Protein AF-0000000078788309 (afdb_homodimer)

Organism: NCBI:txid997887

Foldseek 3Di:
DVVVVVVVVVVVVVVVVVCVVPPPDAAAEEEEEAKAQLQWDDPAQADQDTDIQPHDPVRSQVPQPCLVVRHNYHYDYQHHDYLVPDDFQSLLVVLQVQQVVQVDPRHQFYEYEHHDPCVLQSQLLSFQAAAFQQEYEYFYWLHHPSYDPTQSNVQVLQRSLLNRDPVNGNQGYWYGFPFFIAHSQQWDQCDNRDSPRIFRVAPTTQFGDDPSHTDGDHGDPFAGHNRHPFHCNPPNGWAAEEEQEDDPPDAQVSCVCCQPVRHQEYEYQAADLQADDPRNVVVVLVSVVVLRAYERAHPPQFFFNDACDRDPCVVSLHAGQTGGHRSNSRSLVRRVVVPDSRSVVSNVSSVRD/DVVVVVVVVVVVVVVVVVPVVDPPDAAAEEEEEAKAQLQWDDPAQADQDTDIQPHDPVRSQVPQPCLVVRHNYHYDYQHHDYLVPDDFQSLLVVQQVQQVVQVDPRHQFYEYEHHDPCVLQSQLLSFQAAAFQQEYEYFYWLHHPSYDPTQSNVQVLQRSLLNRDPVNGNQGYWYGFPFFIAHSQQWDQCDNRDSPRIFRVAPTTQFGDDPSHTDGDHGDPFAGHNRHPFYCNPPNGWAAEEEQEDDPPDAQVSCVCCQPVRHQEYEYQAADLQADDPRNVVVVLVSVVVLRAYERAHPPPFFFNDACDRDPCVVSLHATQTGGHRSNSRSLVRRVVVPDSRSVVSNVSSVRD

Structure (mmCIF, N/CA/C/O backbone):
data_AF-0000000078788309-model_v1
#
loop_
_entity.id
_entity.type
_entity.pdbx_description
1 polymer 'L-asparaginase, type II'
#
loop_
_atom_site.group_PDB
_atom_site.id
_atom_site.type_symbol
_atom_site.label_atom_id
_atom_site.label_alt_id
_atom_site.label_comp_id
_atom_site.label_asym_id
_atom_site.label_entity_id
_atom_site.label_seq_id
_atom_site.pdbx_PDB_ins_code
_atom_site.Cartn_x
_atom_site.Cartn_y
_atom_site.Cartn_z
_atom_site.occupancy
_atom_site.B_iso_or_equiv
_atom_site.auth_seq_id
_atom_site.auth_comp_id
_atom_site.auth_asym_id
_atom_site.auth_atom_id
_atom_site.pdbx_PDB_model_num
ATOM 1 N N . MET A 1 1 ? -25.641 71.312 -18.094 1 29.72 1 MET A N 1
ATOM 2 C CA . MET A 1 1 ? -24.719 71.188 -16.969 1 29.72 1 MET A CA 1
ATOM 3 C C . MET A 1 1 ? -24.969 69.938 -16.156 1 29.72 1 MET A C 1
ATOM 5 O O . MET A 1 1 ? -24.234 69.625 -15.219 1 29.72 1 MET A O 1
ATOM 9 N N . LYS A 1 2 ? -26.281 69.438 -16.312 1 47.25 2 LYS A N 1
ATOM 10 C CA . LYS A 1 2 ? -26.688 68.312 -15.469 1 47.25 2 LYS A CA 1
ATOM 11 C C . LYS A 1 2 ? -26.125 66.938 -16 1 47.25 2 LYS A C 1
ATOM 13 O O . LYS A 1 2 ? -25.953 66 -15.234 1 47.25 2 LYS A O 1
ATOM 18 N N . GLU A 1 3 ? -26.062 66.875 -17.312 1 43.19 3 GLU A N 1
ATOM 19 C CA . GLU A 1 3 ? -25.578 65.625 -17.859 1 43.19 3 GLU A CA 1
ATOM 20 C C . GLU A 1 3 ? -24.078 65.438 -17.594 1 43.19 3 GLU A C 1
ATOM 22 O O . GLU A 1 3 ? -23.578 64.312 -17.578 1 43.19 3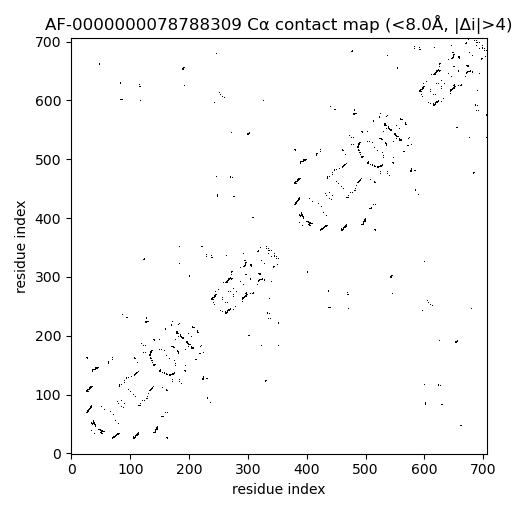 GLU A O 1
ATOM 27 N N . LEU A 1 4 ? -23.328 66.562 -17.5 1 47.19 4 LEU A N 1
ATOM 28 C CA . LEU A 1 4 ? -21.891 66.5 -17.234 1 47.19 4 LEU A CA 1
ATOM 29 C C . LEU A 1 4 ? -21.641 66.125 -15.773 1 47.19 4 LEU A C 1
ATOM 31 O O . LEU A 1 4 ? -20.578 65.562 -15.445 1 47.19 4 LEU A O 1
ATOM 35 N N . LYS A 1 5 ? -22.547 66.438 -14.789 1 47.62 5 LYS A N 1
ATOM 36 C CA . LYS A 1 5 ? -22.328 66.125 -13.375 1 47.62 5 LYS A CA 1
ATOM 37 C C . LYS A 1 5 ? -22.531 64.688 -13.086 1 47.62 5 LYS A C 1
ATOM 39 O O . LYS A 1 5 ? -21.875 64.125 -12.211 1 47.62 5 LYS A O 1
ATOM 44 N N . LYS A 1 6 ? -23.422 64.062 -13.781 1 52.12 6 LYS A N 1
ATOM 45 C CA . LYS A 1 6 ? -23.656 62.656 -13.508 1 52.12 6 LYS A CA 1
ATOM 46 C C . LYS A 1 6 ? -22.547 61.781 -14.125 1 52.12 6 LYS A C 1
ATOM 48 O O . LYS A 1 6 ? -22.219 60.719 -13.594 1 52.12 6 LYS A O 1
ATOM 53 N N . LEU A 1 7 ? -21.953 62.438 -15.195 1 51.56 7 LEU A N 1
ATOM 54 C CA . LEU A 1 7 ? -20.859 61.656 -15.758 1 51.56 7 LEU A CA 1
ATOM 55 C C . LEU A 1 7 ? -19.625 61.719 -14.867 1 51.56 7 LEU A C 1
ATOM 57 O O . LEU A 1 7 ? -18.906 60.75 -14.719 1 51.56 7 LEU A O 1
ATOM 61 N N . SER A 1 8 ? -19.578 62.906 -14.109 1 50.84 8 SER A N 1
ATOM 62 C CA . SER A 1 8 ? -18.391 63.031 -13.297 1 50.84 8 SER A CA 1
ATOM 63 C C . SER A 1 8 ? -18.469 62.188 -12.031 1 50.84 8 SER A C 1
ATOM 65 O O . SER A 1 8 ? -17.469 61.656 -11.57 1 50.84 8 SER A O 1
ATOM 67 N N . LEU A 1 9 ? -19.703 62.094 -11.539 1 53 9 LEU A N 1
ATOM 68 C CA . LEU A 1 9 ? -19.812 61.312 -10.32 1 53 9 LEU A CA 1
ATOM 69 C C . LEU A 1 9 ? -19.656 59.812 -10.609 1 53 9 LEU A C 1
ATOM 71 O O . LEU A 1 9 ? -19.047 59.094 -9.836 1 53 9 LEU A O 1
ATOM 75 N N . VAL A 1 10 ? -20.156 59.375 -11.789 1 52.5 10 VAL A N 1
ATOM 76 C CA . VAL A 1 10 ? -20 57.969 -12.117 1 52.5 10 VAL A CA 1
ATOM 77 C C . VAL A 1 10 ? -18.531 57.656 -12.422 1 52.5 10 VAL A C 1
ATOM 79 O O . VAL A 1 10 ? -18.016 56.594 -12.023 1 52.5 10 VAL A O 1
ATOM 82 N N . VAL A 1 11 ? -17.859 58.625 -13.031 1 53.09 11 VAL A N 1
ATOM 83 C CA . VAL A 1 11 ? -16.453 58.375 -13.32 1 53.09 11 VAL A CA 1
ATOM 84 C C . VAL A 1 11 ? -15.648 58.438 -12.023 1 53.09 11 VAL A C 1
ATOM 86 O O . VAL A 1 11 ? -14.719 57.625 -11.828 1 53.09 11 VAL A O 1
ATOM 89 N N . VAL A 1 12 ? -16.094 59.312 -11.062 1 49.88 12 VAL A N 1
ATOM 90 C CA . VAL A 1 12 ? -15.352 59.344 -9.812 1 49.88 12 VAL A CA 1
ATOM 91 C C . VAL A 1 12 ? -15.648 58.094 -8.992 1 49.88 12 VAL A C 1
ATOM 93 O O . VAL A 1 12 ? -14.742 57.531 -8.359 1 49.88 12 VAL A O 1
ATOM 96 N N . VAL A 1 13 ? -16.906 57.625 -9 1 49.44 13 VAL A N 1
ATOM 97 C CA . VAL A 1 13 ? -17.188 56.406 -8.25 1 49.44 13 VAL A CA 1
ATOM 98 C C . VAL A 1 13 ? -16.516 55.219 -8.922 1 49.44 13 VAL A C 1
ATOM 100 O O . VAL A 1 13 ? -16.016 54.312 -8.242 1 49.44 13 VAL A O 1
ATOM 103 N N . LEU A 1 14 ? -16.438 55.219 -10.273 1 48.78 14 LEU A N 1
ATOM 104 C CA . LEU A 1 14 ? -15.727 54.094 -10.914 1 48.78 14 LEU A CA 1
ATOM 105 C C . LEU A 1 14 ? -14.227 54.188 -10.656 1 48.78 14 LEU A C 1
ATOM 107 O O . LEU A 1 14 ? -13.555 53.188 -10.508 1 48.78 14 LEU A O 1
ATOM 111 N N . LEU A 1 15 ? -13.727 55.469 -10.625 1 45.34 15 LEU A N 1
ATOM 112 C CA . LEU A 1 15 ? -12.297 55.562 -10.352 1 45.34 15 LEU A CA 1
ATOM 113 C C . LEU A 1 15 ? -12.008 55.219 -8.898 1 45.34 15 LEU A C 1
ATOM 115 O O . LEU A 1 15 ? -10.945 54.688 -8.586 1 45.34 15 LEU A O 1
ATOM 119 N N . LEU A 1 16 ? -12.906 55.656 -7.973 1 43.88 16 LEU A N 1
ATOM 120 C CA . LEU A 1 16 ? -12.602 55.312 -6.586 1 43.88 16 LEU A CA 1
ATOM 121 C C . LEU A 1 16 ? -12.75 53.812 -6.348 1 43.88 16 LEU A C 1
ATOM 123 O O . LEU A 1 16 ? -12.172 53.281 -5.406 1 43.88 16 LEU A O 1
ATOM 127 N N . SER A 1 17 ? -13.688 53.219 -7.039 1 41.78 17 SER A N 1
ATOM 128 C CA . SER A 1 17 ? -13.773 51.781 -6.762 1 41.78 17 SER A CA 1
ATOM 129 C C . SER A 1 17 ? -12.539 51.031 -7.281 1 41.78 17 SER A C 1
ATOM 131 O O . SER A 1 17 ? -12.289 49.906 -6.895 1 41.78 17 SER A O 1
ATOM 133 N N . ALA A 1 18 ? -11.922 51.5 -8.367 1 41.62 18 ALA A N 1
ATOM 134 C CA . ALA A 1 18 ? -10.766 50.812 -8.898 1 41.62 18 ALA A CA 1
ATOM 135 C C . ALA A 1 18 ? -9.578 50.906 -7.941 1 41.62 18 ALA A C 1
ATOM 137 O O . ALA A 1 18 ? -8.688 50.062 -7.957 1 41.62 18 ALA A O 1
ATOM 138 N N . THR A 1 19 ? -9.406 52.031 -7.324 1 38.72 19 THR A N 1
ATOM 139 C CA . THR A 1 19 ? -8.172 52.188 -6.559 1 38.72 19 THR A CA 1
ATOM 140 C C . THR A 1 19 ? -8.234 51.375 -5.27 1 38.72 19 THR A C 1
ATOM 142 O O . THR A 1 19 ? -7.25 51.312 -4.527 1 38.72 19 THR A O 1
ATOM 145 N N . ALA A 1 20 ? -9.359 51.219 -4.719 1 37.62 20 ALA A N 1
ATOM 146 C CA . ALA A 1 20 ? -9.297 50.438 -3.482 1 37.62 20 ALA A CA 1
ATOM 147 C C . ALA A 1 20 ? -8.758 49.031 -3.74 1 37.62 20 ALA A C 1
ATOM 149 O O . ALA A 1 20 ? -8.727 48.188 -2.836 1 37.62 20 ALA A O 1
ATOM 150 N N . ALA A 1 21 ? -8.883 48.594 -4.961 1 40.19 21 ALA A N 1
ATOM 151 C CA . ALA A 1 21 ? -8.258 47.281 -5.148 1 40.19 21 ALA A CA 1
ATOM 152 C C . ALA A 1 21 ? -6.766 47.312 -4.82 1 40.19 21 ALA A C 1
ATOM 154 O O . ALA A 1 21 ? -5.977 46.562 -5.371 1 40.19 21 ALA A O 1
ATOM 155 N N . LEU A 1 22 ? -6.047 48.5 -4.832 1 40.88 22 LEU A N 1
ATOM 156 C CA . LEU A 1 22 ? -4.613 48.781 -4.816 1 40.88 22 LEU A CA 1
ATOM 157 C C . LEU A 1 22 ? -3.879 47.781 -3.926 1 40.88 22 LEU A C 1
ATOM 159 O O . LEU A 1 22 ? -2.914 47.156 -4.359 1 40.88 22 LEU A O 1
ATOM 163 N N . ALA A 1 23 ? -3.408 48.281 -2.537 1 42.25 23 ALA A N 1
ATOM 164 C CA . ALA A 1 23 ? -2.326 47.812 -1.676 1 42.25 23 ALA A CA 1
ATOM 165 C C . ALA A 1 23 ? -2.621 46.406 -1.129 1 42.25 23 ALA A C 1
ATOM 167 O O . ALA A 1 23 ? -2.99 46.281 0.037 1 42.25 23 ALA A O 1
ATOM 168 N N . ALA A 1 24 ? -3.418 45.812 -1.59 1 53.66 24 ALA A N 1
ATOM 169 C CA . ALA A 1 24 ? -3.469 44.594 -0.799 1 53.66 24 ALA A CA 1
ATOM 170 C C . ALA A 1 24 ? -2.068 44.031 -0.565 1 53.66 24 ALA A C 1
ATOM 172 O O . ALA A 1 24 ? -1.361 43.688 -1.519 1 53.66 24 ALA A O 1
ATOM 173 N N . GLY A 1 25 ? -1.358 44.688 0.534 1 79.75 25 GLY A N 1
ATOM 174 C CA . GLY A 1 25 ? -0.006 44.312 0.925 1 79.75 25 GLY A CA 1
ATOM 175 C C . GLY A 1 25 ? 0.274 42.844 0.781 1 79.75 25 GLY A C 1
ATOM 176 O O . GLY A 1 25 ? -0.627 42.062 0.467 1 79.75 25 GLY A O 1
ATOM 177 N N . LYS A 1 26 ? 1.54 42.5 0.568 1 93.81 26 LYS A N 1
ATOM 178 C CA . LYS A 1 26 ? 1.998 41.125 0.56 1 93.81 26 LYS A CA 1
ATOM 179 C C . LYS A 1 26 ? 1.302 40.312 1.645 1 93.81 26 LYS A C 1
ATOM 181 O O . LYS A 1 26 ? 1.081 40.812 2.754 1 93.81 26 LYS A O 1
ATOM 186 N N . PRO A 1 27 ? 0.734 39.188 1.255 1 97.12 27 PRO A N 1
ATOM 187 C CA . PRO A 1 27 ? 0.176 38.344 2.309 1 97.12 27 PRO A CA 1
ATOM 188 C C . PRO A 1 27 ? 1.182 38.031 3.418 1 97.12 27 PRO A C 1
ATOM 190 O O . PRO A 1 27 ? 2.383 37.938 3.156 1 97.12 27 PRO A O 1
ATOM 193 N N . ASN A 1 28 ? 0.678 37.938 4.656 1 97.5 28 ASN A N 1
ATOM 194 C CA . ASN A 1 28 ? 1.471 37.5 5.805 1 97.5 28 ASN A CA 1
ATOM 195 C C . ASN A 1 28 ? 1.404 36 5.992 1 97.5 28 ASN A C 1
ATOM 197 O O . ASN A 1 28 ? 0.362 35.438 6.371 1 97.5 28 ASN A O 1
ATOM 201 N N . ILE A 1 29 ? 2.543 35.344 5.75 1 97.44 29 ILE A N 1
ATOM 202 C CA . ILE A 1 29 ? 2.604 33.875 5.824 1 97.44 29 ILE A CA 1
ATOM 203 C C . ILE A 1 29 ? 3.508 33.469 6.977 1 97.44 29 ILE A C 1
ATOM 205 O O . ILE A 1 29 ? 4.633 33.969 7.102 1 97.44 29 ILE A O 1
ATOM 209 N N . HIS A 1 30 ? 3.004 32.625 7.895 1 96.44 30 HIS A N 1
ATOM 210 C CA . HIS A 1 30 ? 3.797 32.094 8.992 1 96.44 30 HIS A CA 1
ATOM 211 C C . HIS A 1 30 ? 4.172 30.641 8.727 1 96.44 30 HIS A C 1
ATOM 213 O O . HIS A 1 30 ? 3.316 29.812 8.375 1 96.44 30 HIS A O 1
ATOM 219 N N . ILE A 1 31 ? 5.449 30.297 8.859 1 96 31 ILE A N 1
ATOM 220 C CA . ILE A 1 31 ? 5.957 28.953 8.57 1 96 31 ILE A CA 1
ATOM 221 C C . ILE A 1 31 ? 6.188 28.203 9.883 1 96 31 ILE A C 1
ATOM 223 O O . ILE A 1 31 ? 6.797 28.734 10.812 1 96 31 ILE A O 1
ATOM 227 N N . LEU A 1 32 ? 5.625 27.016 9.984 1 96.81 32 LEU A N 1
ATOM 228 C CA . LEU A 1 32 ? 5.883 26.062 11.062 1 96.81 32 LEU A CA 1
ATOM 229 C C . LEU A 1 32 ? 6.758 24.922 10.578 1 96.81 32 LEU A C 1
ATOM 231 O O . LEU A 1 32 ? 6.379 24.188 9.656 1 96.81 32 LEU A O 1
ATOM 235 N N . ALA A 1 33 ? 7.902 24.719 11.195 1 94.44 33 ALA A N 1
ATOM 236 C CA . ALA A 1 33 ? 8.867 23.734 10.727 1 94.44 33 ALA A CA 1
ATOM 237 C C . ALA A 1 33 ? 8.859 22.5 11.633 1 94.44 33 ALA A C 1
ATOM 239 O O . ALA A 1 33 ? 8.938 22.625 12.852 1 94.44 33 ALA A O 1
ATOM 240 N N . THR A 1 34 ? 8.781 21.312 11 1 94.69 34 THR A N 1
ATOM 241 C CA . THR A 1 34 ? 8.797 20.078 11.789 1 94.69 34 THR A CA 1
ATOM 242 C C . THR A 1 34 ? 10 19.219 11.422 1 94.69 34 THR A C 1
ATOM 244 O O . THR A 1 34 ? 10.188 18.141 11.984 1 94.69 34 THR A O 1
ATOM 247 N N . GLY A 1 35 ? 10.828 19.672 10.492 1 88.56 35 GLY A N 1
ATOM 248 C CA . GLY A 1 35 ? 11.992 18.906 10.055 1 88.56 35 GLY A CA 1
ATOM 249 C C . GLY A 1 35 ? 11.844 18.344 8.656 1 88.56 35 GLY A C 1
ATOM 250 O O . GLY A 1 35 ? 11.328 19.016 7.762 1 88.56 35 GLY A O 1
ATOM 251 N N . GLY A 1 36 ? 12.508 17.156 8.438 1 79.88 36 GLY A N 1
ATOM 252 C CA . GLY A 1 36 ? 12.414 16.484 7.152 1 79.88 36 GLY A CA 1
ATOM 253 C C . GLY A 1 36 ? 13.578 16.797 6.23 1 79.88 36 GLY A C 1
ATOM 254 O O . GLY A 1 36 ? 14.477 17.562 6.594 1 79.88 36 GLY A O 1
ATOM 255 N N . THR A 1 37 ? 13.516 16.25 5.086 1 78.31 37 THR A N 1
ATOM 256 C CA . THR A 1 37 ? 14.547 16.328 4.062 1 78.31 37 THR A CA 1
ATOM 257 C C . THR A 1 37 ? 14.758 17.781 3.609 1 78.31 37 THR A C 1
ATOM 259 O O . THR A 1 37 ? 15.875 18.172 3.27 1 78.31 37 THR A O 1
ATOM 262 N N . ILE A 1 38 ? 13.68 18.516 3.58 1 81.06 38 ILE A N 1
ATOM 263 C CA . ILE A 1 38 ? 13.68 19.906 3.113 1 81.06 38 ILE A CA 1
ATOM 264 C C . ILE A 1 38 ? 14.664 20.719 3.947 1 81.06 38 ILE A C 1
ATOM 266 O O . ILE A 1 38 ? 15.25 21.688 3.451 1 81.06 38 ILE A O 1
ATOM 270 N N . ALA A 1 39 ? 14.82 20.312 5.148 1 78.5 39 ALA A N 1
ATOM 271 C CA . ALA A 1 39 ? 15.75 20.984 6.062 1 78.5 39 ALA A CA 1
ATOM 272 C C . ALA A 1 39 ? 16.969 20.094 6.348 1 78.5 39 ALA A C 1
ATOM 274 O O . ALA A 1 39 ? 17.641 20.266 7.363 1 78.5 39 ALA A O 1
ATOM 275 N N . GLY A 1 40 ? 17.125 19.125 5.465 1 72.44 40 GLY A N 1
ATOM 276 C CA . GLY A 1 40 ? 18.188 18.172 5.707 1 72.44 40 GLY A CA 1
ATOM 277 C C . GLY A 1 40 ? 19.438 18.453 4.918 1 72.44 40 GLY A C 1
ATOM 278 O O . GLY A 1 40 ? 19.406 19.156 3.906 1 72.44 40 GLY A O 1
ATOM 279 N N . THR A 1 41 ? 20.656 17.984 5.469 1 67.75 41 THR A N 1
ATOM 280 C CA . THR A 1 41 ? 21.938 18.078 4.789 1 67.75 41 THR A CA 1
ATOM 281 C C . THR A 1 41 ? 22.453 16.688 4.387 1 67.75 41 THR A C 1
ATOM 283 O O . THR A 1 41 ? 22.359 15.742 5.168 1 67.75 41 THR A O 1
ATOM 286 N N . GLY A 1 42 ? 22.797 16.562 3.15 1 65 42 GLY A N 1
ATOM 287 C CA . GLY A 1 42 ? 23.391 15.32 2.662 1 65 42 GLY A CA 1
ATOM 288 C C . GLY A 1 42 ? 24.906 15.312 2.748 1 65 42 GLY A C 1
ATOM 289 O O . GLY A 1 42 ? 25.516 16.344 3.01 1 65 42 GLY A O 1
ATOM 290 N N . THR A 1 43 ? 25.531 14.023 2.682 1 62.56 43 THR A N 1
ATOM 291 C CA . THR A 1 43 ? 26.969 13.875 2.771 1 62.56 43 THR A CA 1
ATOM 292 C C . THR A 1 43 ? 27.641 14.305 1.47 1 62.56 43 THR A C 1
ATOM 294 O O . THR A 1 43 ? 28.844 14.609 1.452 1 62.56 43 THR A O 1
ATOM 297 N N . SER A 1 44 ? 26.938 14.125 0.328 1 59.94 44 SER A N 1
ATOM 298 C CA . SER A 1 44 ? 27.438 14.578 -0.968 1 59.94 44 SER A CA 1
ATOM 299 C C . SER A 1 44 ? 26.297 15.117 -1.836 1 59.94 44 SER A C 1
ATOM 301 O O . SER A 1 44 ? 25.125 14.891 -1.547 1 59.94 44 SER A O 1
ATOM 303 N N . ALA A 1 45 ? 26.656 15.836 -2.916 1 64.06 45 ALA A N 1
ATOM 304 C CA . ALA A 1 45 ? 25.688 16.453 -3.822 1 64.06 45 ALA A CA 1
ATOM 305 C C . ALA A 1 45 ? 24.875 15.406 -4.566 1 64.06 45 ALA A C 1
ATOM 307 O O . ALA A 1 45 ? 23.797 15.695 -5.082 1 64.06 45 ALA A O 1
ATOM 308 N N . THR A 1 46 ? 25.359 14.102 -4.613 1 59.16 46 THR A N 1
ATOM 309 C CA . THR A 1 46 ? 24.688 13.047 -5.367 1 59.16 46 THR A CA 1
ATOM 310 C C . THR A 1 46 ? 24.172 11.961 -4.434 1 59.16 46 THR A C 1
ATOM 312 O O . THR A 1 46 ? 23.562 10.992 -4.883 1 59.16 46 THR A O 1
ATOM 315 N N . SER A 1 47 ? 24.391 12.18 -3.127 1 57.62 47 SER A N 1
ATOM 316 C CA . SER A 1 47 ? 23.984 11.141 -2.182 1 57.62 47 SER A CA 1
ATOM 317 C C . SER A 1 47 ? 22.562 11.367 -1.683 1 57.62 47 SER A C 1
ATOM 319 O O . SER A 1 47 ? 22.125 12.508 -1.542 1 57.62 47 SER A O 1
ATOM 321 N N . THR A 1 48 ? 21.859 10.281 -1.414 1 58.44 48 THR A N 1
ATOM 322 C CA . THR A 1 48 ? 20.484 10.312 -0.918 1 58.44 48 THR A CA 1
ATOM 323 C C . THR A 1 48 ? 20.453 10.195 0.604 1 58.44 48 THR A C 1
ATOM 325 O O . THR A 1 48 ? 19.391 10.281 1.219 1 58.44 48 THR A O 1
ATOM 328 N N . ASN A 1 49 ? 21.609 10 1.149 1 60.78 49 ASN A N 1
ATOM 329 C CA . ASN A 1 49 ? 21.672 9.992 2.605 1 60.78 49 ASN A CA 1
ATOM 330 C C . ASN A 1 49 ? 21.656 11.406 3.176 1 60.78 49 ASN A C 1
ATOM 332 O O . ASN A 1 49 ? 22.312 12.305 2.637 1 60.78 49 ASN A O 1
ATOM 336 N N . TYR A 1 50 ? 20.797 11.625 4.148 1 64.94 50 TYR A N 1
ATOM 337 C CA . TYR A 1 50 ? 20.719 12.945 4.758 1 64.94 50 TYR A CA 1
ATOM 338 C C . TYR A 1 50 ? 20.375 12.852 6.238 1 64.94 50 TYR A C 1
ATOM 340 O O . TYR A 1 50 ? 19.906 11.812 6.707 1 64.94 50 TYR A O 1
ATOM 348 N N . THR A 1 51 ? 20.828 13.82 6.996 1 64.44 51 THR A N 1
ATOM 349 C CA . THR A 1 51 ? 20.328 14.008 8.352 1 64.44 51 THR A CA 1
ATOM 350 C C . THR A 1 51 ? 19.203 15.031 8.383 1 64.44 51 THR A C 1
ATOM 352 O O . THR A 1 51 ? 19.375 16.188 7.977 1 64.44 51 THR A O 1
ATOM 355 N N . ALA A 1 52 ? 18.094 14.695 8.844 1 67.62 52 ALA A N 1
ATOM 356 C CA . ALA A 1 52 ? 16.875 15.492 8.797 1 67.62 52 ALA A CA 1
ATOM 357 C C . ALA A 1 52 ? 16.953 16.672 9.758 1 67.62 52 ALA A C 1
ATOM 359 O O . ALA A 1 52 ? 17.453 16.531 10.875 1 67.62 52 ALA A O 1
ATOM 360 N N . GLY A 1 53 ? 16.422 17.859 9.297 1 65.94 53 GLY A N 1
ATOM 361 C CA . GLY A 1 53 ? 16.078 18.969 10.172 1 65.94 53 GLY A CA 1
ATOM 362 C C . GLY A 1 53 ? 17.297 19.703 10.719 1 65.94 53 GLY A C 1
ATOM 363 O O . GLY A 1 53 ? 17.25 20.234 11.828 1 65.94 53 GLY A O 1
ATOM 364 N N . GLN A 1 54 ? 18.359 19.75 10.117 1 64 54 GLN A N 1
ATOM 365 C CA . GLN A 1 54 ? 19.578 20.359 10.641 1 64 54 GLN A CA 1
ATOM 366 C C . GLN A 1 54 ? 19.609 21.859 10.367 1 64 54 GLN A C 1
ATOM 368 O O . GLN A 1 54 ? 20.219 22.625 11.117 1 64 54 GLN A O 1
ATOM 373 N N . VAL A 1 55 ? 18.922 22.297 9.32 1 65.81 55 VAL A N 1
ATOM 374 C CA . VAL A 1 55 ? 18.984 23.688 8.891 1 65.81 55 VAL A CA 1
ATOM 375 C C . VAL A 1 55 ? 17.891 24.5 9.586 1 65.81 55 VAL A C 1
ATOM 377 O O . VAL A 1 55 ? 16.719 24.078 9.609 1 65.81 55 VAL A O 1
ATOM 380 N N . ALA A 1 56 ? 18.281 25.578 10.188 1 69.56 56 ALA A N 1
ATOM 381 C CA . ALA A 1 56 ? 17.328 26.484 10.812 1 69.56 56 ALA A CA 1
ATOM 382 C C . ALA A 1 56 ? 16.359 27.062 9.789 1 69.56 56 ALA A C 1
ATOM 384 O O . ALA A 1 56 ? 16.703 27.219 8.617 1 69.56 56 ALA A O 1
ATOM 385 N N . ILE A 1 57 ? 15.18 27.344 10.234 1 75.25 57 ILE A N 1
ATOM 386 C CA . ILE A 1 57 ? 14.117 27.844 9.375 1 75.25 57 ILE A CA 1
ATOM 387 C C . ILE A 1 57 ? 14.586 29.125 8.664 1 75.25 57 ILE A C 1
ATOM 389 O O . ILE A 1 57 ? 14.297 29.328 7.488 1 75.25 57 ILE A O 1
ATOM 393 N N . SER A 1 58 ? 15.281 29.953 9.391 1 74.19 58 SER A N 1
ATOM 394 C CA . SER A 1 58 ? 15.75 31.203 8.797 1 74.19 58 SER A CA 1
ATOM 395 C C . SER A 1 58 ? 16.672 30.938 7.609 1 74.19 58 SER A C 1
ATOM 397 O O . SER A 1 58 ? 16.594 31.625 6.59 1 74.19 58 SER A O 1
ATOM 399 N N . THR A 1 59 ? 17.484 29.906 7.801 1 74.31 59 THR A N 1
ATOM 400 C CA . THR A 1 59 ? 18.406 29.562 6.73 1 74.31 59 THR A CA 1
ATOM 401 C C . THR A 1 59 ? 17.656 29.016 5.52 1 74.31 59 THR A C 1
ATOM 403 O O . THR A 1 59 ? 18 29.328 4.379 1 74.31 59 THR A O 1
ATOM 406 N N . LEU A 1 60 ? 16.672 28.234 5.789 1 75 60 LEU A N 1
ATOM 407 C CA . LEU A 1 60 ? 15.859 27.672 4.723 1 75 60 LEU A CA 1
ATOM 408 C C . LEU A 1 60 ? 15.164 28.781 3.939 1 75 60 LEU A C 1
ATOM 410 O O . LEU A 1 60 ? 15.117 28.734 2.707 1 75 60 LEU A O 1
ATOM 414 N N . LEU A 1 61 ? 14.742 29.797 4.633 1 78.44 61 LEU A N 1
ATOM 415 C CA . LEU A 1 61 ? 14 30.891 4.008 1 78.44 61 LEU A CA 1
ATOM 416 C C . LEU A 1 61 ? 14.93 31.797 3.199 1 78.44 61 LEU A C 1
ATOM 418 O O . LEU A 1 61 ? 14.562 32.281 2.123 1 78.44 61 LEU A O 1
ATOM 422 N N . ASP A 1 62 ? 16.078 31.906 3.705 1 77 62 ASP A N 1
ATOM 423 C CA . ASP A 1 62 ? 17.078 32.719 3.014 1 77 62 ASP A CA 1
ATOM 424 C C . ASP A 1 62 ? 17.516 32.062 1.707 1 77 62 ASP A C 1
ATOM 426 O O . ASP A 1 62 ? 17.953 32.75 0.781 1 77 62 ASP A O 1
ATOM 430 N N . ALA A 1 63 ? 17.328 30.797 1.723 1 74.88 63 ALA A N 1
ATOM 431 C CA . ALA A 1 63 ? 17.781 30.047 0.562 1 74.88 63 ALA A CA 1
ATOM 432 C C . ALA A 1 63 ? 16.734 30.047 -0.55 1 74.88 63 ALA A C 1
ATOM 434 O O . ALA A 1 63 ? 16.984 29.547 -1.646 1 74.88 63 ALA A O 1
ATOM 435 N N . VAL A 1 64 ? 15.648 30.594 -0.346 1 86.5 64 VAL A N 1
ATOM 436 C CA . VAL A 1 64 ? 14.594 30.625 -1.351 1 86.5 64 VAL A CA 1
ATOM 437 C C . VAL A 1 64 ? 14.531 32 -1.992 1 86.5 64 VAL A C 1
ATOM 439 O O . VAL A 1 64 ? 13.875 32.906 -1.469 1 86.5 64 VAL A O 1
ATOM 442 N N . PRO A 1 65 ? 15.156 32.219 -3.105 1 84.38 65 PRO A N 1
ATOM 443 C CA . PRO A 1 65 ? 15.141 33.5 -3.775 1 84.38 65 PRO A CA 1
ATOM 444 C C . PRO A 1 65 ? 13.734 34 -4.086 1 84.38 65 PRO A C 1
ATOM 446 O O . PRO A 1 65 ? 12.867 33.219 -4.469 1 84.38 65 PRO A O 1
ATOM 449 N N . GLY A 1 66 ? 13.461 35.281 -3.809 1 86.69 66 GLY A N 1
ATOM 450 C CA . GLY A 1 66 ? 12.219 35.938 -4.223 1 86.69 66 GLY A CA 1
ATOM 451 C C . GLY A 1 66 ? 11.086 35.719 -3.234 1 86.69 66 GLY A C 1
ATOM 452 O O . GLY A 1 66 ? 9.984 36.25 -3.43 1 86.69 66 GLY A O 1
ATOM 453 N N . LEU A 1 67 ? 11.383 35 -2.217 1 89.25 67 LEU A N 1
ATOM 454 C CA . LEU A 1 67 ? 10.336 34.688 -1.247 1 89.25 67 LEU A CA 1
ATOM 455 C C . LEU A 1 67 ? 9.773 35.969 -0.636 1 89.25 67 LEU A C 1
ATOM 457 O O . LEU A 1 67 ? 8.562 36.125 -0.501 1 89.25 67 LEU A O 1
ATOM 461 N N . ASN A 1 68 ? 10.586 36.969 -0.338 1 86.31 68 ASN A N 1
ATOM 462 C CA . ASN A 1 68 ? 10.195 38.219 0.304 1 86.31 68 ASN A CA 1
ATOM 463 C C . ASN A 1 68 ? 9.445 39.125 -0.661 1 86.31 68 ASN A C 1
ATOM 465 O O . ASN A 1 68 ? 8.812 40.094 -0.239 1 86.31 68 ASN A O 1
ATOM 469 N N . ASP A 1 69 ? 9.531 38.844 -1.921 1 90.25 69 ASP A N 1
ATOM 470 C CA . ASP A 1 69 ? 8.82 39.625 -2.92 1 90.25 69 ASP A CA 1
ATOM 471 C C . ASP A 1 69 ? 7.344 39.25 -2.979 1 90.25 69 ASP A C 1
ATOM 473 O O . ASP A 1 69 ? 6.508 40.062 -3.398 1 90.25 69 ASP A O 1
ATOM 477 N N . ILE A 1 70 ? 7.07 38.125 -2.48 1 91.75 70 ILE A N 1
ATOM 478 C CA . ILE A 1 70 ? 5.715 37.625 -2.734 1 91.75 70 ILE A CA 1
ATOM 479 C C . ILE A 1 70 ? 4.938 37.594 -1.423 1 91.75 70 ILE A C 1
ATOM 481 O O . ILE A 1 70 ? 3.707 37.469 -1.43 1 91.75 70 ILE A O 1
ATOM 485 N N . ALA A 1 71 ? 5.621 37.625 -0.29 1 94.69 71 ALA A N 1
ATOM 486 C CA . ALA A 1 71 ? 4.945 37.5 1 1 94.69 71 ALA A CA 1
ATOM 487 C C . ALA A 1 71 ? 5.828 38.031 2.127 1 94.69 71 ALA A C 1
ATOM 489 O O . ALA A 1 71 ? 7.047 38.125 1.979 1 94.69 71 ALA A O 1
ATOM 490 N N . ASN A 1 72 ? 5.191 38.562 3.217 1 93.94 72 ASN A N 1
ATOM 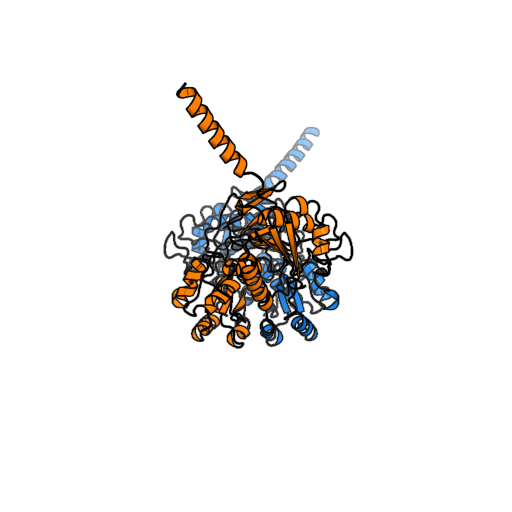491 C CA . ASN A 1 72 ? 5.863 38.719 4.5 1 93.94 72 ASN A CA 1
ATOM 492 C C . ASN A 1 72 ? 5.926 37.406 5.27 1 93.94 72 ASN A C 1
ATOM 494 O O . ASN A 1 72 ? 4.902 36.906 5.746 1 93.94 72 ASN A O 1
ATOM 498 N N . VAL A 1 73 ? 7.137 36.906 5.379 1 93.56 73 VAL A N 1
ATOM 499 C CA . VAL A 1 73 ? 7.258 35.531 5.891 1 93.56 73 VAL A CA 1
ATOM 500 C C . VAL A 1 73 ? 7.887 35.562 7.281 1 93.56 73 VAL A C 1
ATOM 502 O O . VAL A 1 73 ? 8.891 36.25 7.508 1 93.56 73 VAL A O 1
ATOM 505 N N . THR A 1 74 ? 7.254 34.969 8.211 1 91 74 THR A N 1
ATOM 506 C CA . THR A 1 74 ? 7.797 34.688 9.531 1 91 74 THR A CA 1
ATOM 507 C C . THR A 1 74 ? 7.805 33.156 9.781 1 91 74 THR A C 1
ATOM 509 O O . THR A 1 74 ? 7.281 32.406 8.977 1 91 74 THR A O 1
ATOM 512 N N . GLY A 1 75 ? 8.516 32.75 10.828 1 90.12 75 GLY A N 1
ATOM 513 C CA . GLY A 1 75 ? 8.555 31.297 11.047 1 90.12 75 GLY A CA 1
ATOM 514 C C . GLY A 1 75 ? 8.953 30.922 12.461 1 90.12 75 GLY A C 1
ATOM 515 O O . GLY A 1 75 ? 9.484 31.75 13.203 1 90.12 75 GLY A O 1
ATOM 516 N N . GLU A 1 76 ? 8.617 29.719 12.828 1 90.81 76 GLU A N 1
ATOM 517 C CA . GLU A 1 76 ? 9.047 29.141 14.094 1 90.81 76 GLU A CA 1
ATOM 518 C C . GLU A 1 76 ? 9.25 27.641 13.977 1 90.81 76 GLU A C 1
ATOM 520 O O . GLU A 1 76 ? 8.625 26.984 13.141 1 90.81 76 GLU A O 1
ATOM 525 N N . GLN A 1 77 ? 10.117 27.125 14.812 1 92.5 77 GLN A N 1
ATOM 526 C CA . GLN A 1 77 ? 10.406 25.703 14.898 1 92.5 77 GLN A CA 1
ATOM 527 C C . GLN A 1 77 ? 9.492 25.016 15.906 1 92.5 77 GLN A C 1
ATOM 529 O O . GLN A 1 77 ? 9.445 25.406 17.078 1 92.5 77 GLN A O 1
ATOM 534 N N . ILE A 1 78 ? 8.781 23.984 15.445 1 94.88 78 ILE A N 1
ATOM 535 C CA . ILE A 1 78 ? 7.898 23.25 16.344 1 94.88 78 ILE A CA 1
ATOM 536 C C . ILE A 1 78 ? 8.633 22.031 16.906 1 94.88 78 ILE A C 1
ATOM 538 O O . ILE A 1 78 ? 8.672 21.812 18.109 1 94.88 78 ILE A O 1
ATOM 542 N N . VAL A 1 79 ? 9.133 21.203 15.969 1 94.19 79 VAL A N 1
ATOM 543 C CA . VAL A 1 79 ? 9.977 20.047 16.281 1 94.19 79 VAL A CA 1
ATOM 544 C C . VAL A 1 79 ? 11.023 19.859 15.188 1 94.19 79 VAL A C 1
ATOM 546 O O . VAL A 1 79 ? 10.953 20.5 14.141 1 94.19 79 VAL A O 1
ATOM 549 N N . LYS A 1 80 ? 12.023 19.094 15.453 1 92.31 80 LYS A N 1
ATOM 550 C CA . LYS A 1 80 ? 13.055 18.688 14.5 1 92.31 80 LYS A CA 1
ATOM 551 C C . LYS A 1 80 ? 13.164 17.156 14.43 1 92.31 80 LYS A C 1
ATOM 553 O O . LYS A 1 80 ? 14.055 16.578 15.039 1 92.31 80 LYS A O 1
ATOM 558 N N . ILE A 1 81 ? 12.289 16.594 13.625 1 93.56 81 ILE A N 1
ATOM 559 C CA . ILE A 1 81 ? 12.273 15.133 13.586 1 93.56 81 ILE A CA 1
ATOM 560 C C . ILE A 1 81 ? 12.227 14.656 12.141 1 93.56 81 ILE A C 1
ATOM 562 O O . ILE A 1 81 ? 11.82 15.406 11.242 1 93.56 81 ILE A O 1
ATOM 566 N N . GLY A 1 82 ? 12.711 13.391 11.852 1 93.69 82 GLY A N 1
ATOM 567 C CA . GLY A 1 82 ? 12.344 12.719 10.625 1 93.69 82 GLY A CA 1
ATOM 568 C C . GLY A 1 82 ? 10.867 12.375 10.555 1 93.69 82 GLY A C 1
ATOM 569 O O . GLY A 1 82 ? 10.266 11.984 11.555 1 93.69 82 GLY A O 1
ATOM 570 N N . SER A 1 83 ? 10.328 12.594 9.391 1 95.5 83 SER A N 1
ATOM 571 C CA . SER A 1 83 ? 8.883 12.406 9.273 1 95.5 83 SER A CA 1
ATOM 572 C C . SER A 1 83 ? 8.484 10.969 9.594 1 95.5 83 SER A C 1
ATOM 574 O O . SER A 1 83 ? 7.312 10.695 9.883 1 95.5 83 SER A O 1
ATOM 576 N N . GLN A 1 84 ? 9.406 9.953 9.547 1 96.94 84 GLN A N 1
ATOM 577 C CA . GLN A 1 84 ? 9.102 8.594 9.992 1 96.94 84 GLN A CA 1
ATOM 578 C C . GLN A 1 84 ? 8.797 8.562 11.484 1 96.94 84 GLN A C 1
ATOM 580 O O . GLN A 1 84 ? 8.172 7.621 11.977 1 96.94 84 GLN A O 1
ATOM 585 N N . ASP A 1 85 ? 9.203 9.594 12.219 1 97.62 85 ASP A N 1
ATOM 586 C CA . ASP A 1 85 ? 9.055 9.617 13.672 1 97.62 85 ASP A CA 1
ATOM 587 C C . ASP A 1 85 ? 7.891 10.516 14.086 1 97.62 85 ASP A C 1
ATOM 589 O O . ASP A 1 85 ? 7.754 10.852 15.266 1 97.62 85 ASP A O 1
ATOM 593 N N . MET A 1 86 ? 7.105 10.977 13.125 1 98.31 86 MET A N 1
ATOM 594 C CA . MET A 1 86 ? 5.906 11.742 13.453 1 98.31 86 MET A CA 1
ATOM 595 C C . MET A 1 86 ? 5.027 10.984 14.438 1 98.31 86 MET A C 1
ATOM 597 O O . MET A 1 86 ? 5.02 9.75 14.445 1 98.31 86 MET A O 1
ATOM 601 N N . ASN A 1 87 ? 4.316 11.758 15.336 1 98.25 87 ASN A N 1
ATOM 602 C CA . ASN A 1 87 ? 3.518 11.141 16.391 1 98.25 87 ASN A CA 1
ATOM 603 C C . ASN A 1 87 ? 2.344 12.023 16.797 1 98.25 87 ASN A C 1
ATOM 605 O O . ASN A 1 87 ? 2.244 13.172 16.344 1 98.25 87 ASN A O 1
ATOM 609 N N . ASP A 1 88 ? 1.535 11.539 17.672 1 98.44 88 ASP A N 1
ATOM 610 C CA . ASP A 1 88 ? 0.275 12.172 18.047 1 98.44 88 ASP A CA 1
ATOM 611 C C . ASP A 1 88 ? 0.52 13.484 18.781 1 98.44 88 ASP A C 1
ATOM 613 O O . ASP A 1 88 ? -0.225 14.453 18.609 1 98.44 88 ASP A O 1
ATOM 617 N N . ALA A 1 89 ? 1.505 13.469 19.594 1 98.31 89 ALA A N 1
ATOM 618 C CA . ALA A 1 89 ? 1.806 14.672 20.375 1 98.31 89 ALA A CA 1
ATOM 619 C C . ALA A 1 89 ? 2.143 15.844 19.453 1 98.31 89 ALA A C 1
ATOM 621 O O . ALA A 1 89 ? 1.699 16.969 19.688 1 98.31 89 ALA A O 1
ATOM 622 N N . VAL A 1 90 ? 2.934 15.602 18.453 1 98.25 90 VAL A N 1
ATOM 623 C CA . VAL A 1 90 ? 3.293 16.656 17.5 1 98.25 90 VAL A CA 1
ATOM 624 C C . VAL A 1 90 ? 2.051 17.094 16.734 1 98.25 90 VAL A C 1
ATOM 626 O O . VAL A 1 90 ? 1.858 18.297 16.5 1 98.25 90 VAL A O 1
ATOM 629 N N . TRP A 1 91 ? 1.159 16.141 16.312 1 98.81 91 TRP A N 1
ATOM 630 C CA . TRP A 1 91 ? -0.084 16.469 15.625 1 98.81 91 TRP A CA 1
ATOM 631 C C . TRP A 1 91 ? -0.939 17.422 16.453 1 98.81 91 TRP A C 1
ATOM 633 O O . TRP A 1 91 ? -1.411 18.438 15.938 1 98.81 91 TRP A O 1
ATOM 643 N N . LEU A 1 92 ? -1.135 17.094 17.703 1 98.81 92 LEU A N 1
ATOM 644 C CA . LEU A 1 92 ? -1.951 17.922 18.594 1 98.81 92 LEU A CA 1
ATOM 645 C C . LEU A 1 92 ? -1.32 19.297 18.781 1 98.81 92 LEU A C 1
ATOM 647 O O . LEU A 1 92 ? -2.018 20.312 18.75 1 98.81 92 LEU A O 1
ATOM 651 N N . THR A 1 93 ? 0.007 19.312 18.922 1 98.56 93 THR A N 1
ATOM 652 C CA . THR A 1 93 ? 0.722 20.578 19.062 1 98.56 93 THR A CA 1
ATOM 653 C C . THR A 1 93 ? 0.523 21.438 17.812 1 98.56 93 THR A C 1
ATOM 655 O O . THR A 1 93 ? 0.223 22.641 17.922 1 98.56 93 THR A O 1
ATOM 658 N N . LEU A 1 94 ? 0.675 20.859 16.641 1 98.56 94 LEU A N 1
ATOM 659 C CA . LEU A 1 94 ? 0.51 21.578 15.391 1 98.56 94 LEU A CA 1
ATOM 660 C C . LEU A 1 94 ? -0.905 22.125 15.258 1 98.56 94 LEU A C 1
ATOM 662 O O . LEU A 1 94 ? -1.09 23.312 14.938 1 98.56 94 LEU A O 1
ATOM 666 N N . ALA A 1 95 ? -1.903 21.266 15.484 1 98.81 95 ALA A N 1
ATOM 667 C CA . ALA A 1 95 ? -3.295 21.672 15.328 1 98.81 95 ALA A CA 1
ATOM 668 C C . ALA A 1 95 ? -3.621 22.859 16.234 1 98.81 95 ALA A C 1
ATOM 670 O O . ALA A 1 95 ? -4.238 23.828 15.805 1 98.81 95 ALA A O 1
ATOM 671 N N . LYS A 1 96 ? -3.219 22.797 17.516 1 98.5 96 LYS A N 1
ATOM 672 C CA . LYS A 1 96 ? -3.488 23.859 18.484 1 98.5 96 LYS A CA 1
ATOM 673 C C . LYS A 1 96 ? -2.777 25.156 18.094 1 98.5 96 LYS A C 1
ATOM 675 O O . LYS A 1 96 ? -3.377 26.234 18.141 1 98.5 96 LYS A O 1
ATOM 680 N N . LYS A 1 97 ? -1.509 25.016 17.734 1 98.31 97 LYS A N 1
ATOM 681 C CA . LYS A 1 97 ? -0.729 26.172 17.312 1 98.31 97 LYS A CA 1
ATOM 682 C C . LYS A 1 97 ? -1.341 26.844 16.078 1 98.31 97 LYS A C 1
ATOM 684 O O . LYS A 1 97 ? -1.477 28.062 16.031 1 98.31 97 LYS A O 1
ATOM 689 N N . ILE A 1 98 ? -1.673 26.062 15.086 1 98.81 98 ILE A N 1
ATOM 690 C CA . ILE A 1 98 ? -2.258 26.562 13.844 1 98.81 98 ILE A CA 1
ATOM 691 C C . ILE A 1 98 ? -3.557 27.297 14.141 1 98.81 98 ILE A C 1
ATOM 693 O O . ILE A 1 98 ? -3.771 28.406 13.648 1 98.81 98 ILE A O 1
ATOM 697 N N . ASN A 1 99 ? -4.43 26.703 14.93 1 98.62 99 ASN A N 1
ATOM 698 C CA . ASN A 1 99 ? -5.719 27.312 15.25 1 98.62 99 ASN A CA 1
ATOM 699 C C . ASN A 1 99 ? -5.547 28.609 16.016 1 98.62 99 ASN A C 1
ATOM 701 O O . ASN A 1 99 ? -6.328 29.547 15.852 1 98.62 99 ASN A O 1
ATOM 705 N N . GLU A 1 100 ? -4.539 28.672 16.891 1 98.12 100 GLU A N 1
ATOM 706 C CA . GLU A 1 100 ? -4.223 29.906 17.594 1 98.12 100 GLU A CA 1
ATOM 707 C C . GLU A 1 100 ? -3.754 31 16.625 1 98.12 100 GLU A C 1
ATOM 709 O O . GLU A 1 100 ? -4.238 32.125 16.672 1 98.12 100 GLU A O 1
ATOM 714 N N . LEU A 1 101 ? -2.838 30.656 15.773 1 98.25 101 LEU A N 1
ATOM 715 C CA . LEU A 1 101 ? -2.248 31.594 14.836 1 98.25 101 LEU A CA 1
ATOM 716 C C . LEU A 1 101 ? -3.299 32.125 13.867 1 98.25 101 LEU A C 1
ATOM 718 O O . LEU A 1 101 ? -3.326 33.312 13.562 1 98.25 101 LEU A O 1
ATOM 722 N N . LEU A 1 102 ? -4.156 31.281 13.383 1 98.25 102 LEU A N 1
ATOM 723 C CA . LEU A 1 102 ? -5.082 31.641 12.312 1 98.25 102 LEU A CA 1
ATOM 724 C C . LEU A 1 102 ? -6.223 32.5 12.852 1 98.25 102 LEU A C 1
ATOM 726 O O . LEU A 1 102 ? -6.984 33.094 12.07 1 98.25 102 LEU A O 1
ATOM 730 N N . LYS A 1 103 ? -6.363 32.656 14.148 1 97.56 103 LYS A N 1
ATOM 731 C CA . LYS A 1 103 ? -7.309 33.594 14.742 1 97.56 103 LYS A CA 1
ATOM 732 C C . LYS A 1 103 ? -6.816 35.031 14.594 1 97.56 103 LYS A C 1
ATOM 734 O O . LYS A 1 103 ? -7.598 35.969 14.734 1 97.56 103 LYS A O 1
ATOM 739 N N . ARG A 1 104 ? -5.566 35.125 14.375 1 97.38 104 ARG A N 1
ATOM 740 C CA . ARG A 1 104 ? -4.973 36.469 14.25 1 97.38 104 ARG A CA 1
ATOM 741 C C . ARG A 1 104 ? -5.273 37.062 12.883 1 97.38 104 ARG A C 1
ATOM 743 O O . ARG A 1 104 ? -5.242 36.375 11.867 1 97.38 104 ARG A O 1
ATOM 750 N N . SER A 1 105 ? -5.48 38.375 12.891 1 96.19 105 SER A N 1
ATOM 751 C CA . SER A 1 105 ? -5.789 39.062 11.641 1 96.19 105 SER A CA 1
ATOM 752 C C . SER A 1 105 ? -4.531 39.312 10.812 1 96.19 105 SER A C 1
ATOM 754 O O . SER A 1 105 ? -4.609 39.531 9.609 1 96.19 105 SER A O 1
ATOM 756 N N . ASP A 1 106 ? -3.375 39.219 11.461 1 96.31 106 ASP A N 1
ATOM 757 C CA . ASP A 1 106 ? -2.129 39.531 10.766 1 96.31 106 ASP A CA 1
ATOM 758 C C . ASP A 1 106 ? -1.516 38.281 10.156 1 96.31 106 ASP A C 1
ATOM 760 O O . ASP A 1 106 ? -0.357 38.281 9.742 1 96.31 106 ASP A O 1
ATOM 764 N N . ILE A 1 107 ? -2.146 37.188 10.227 1 97.88 107 ILE A N 1
ATOM 765 C CA . ILE A 1 107 ? -1.721 35.969 9.562 1 97.88 107 ILE A CA 1
ATOM 766 C C . ILE A 1 107 ? -2.719 35.594 8.469 1 97.88 107 ILE A C 1
ATOM 768 O O . ILE A 1 107 ? -3.893 35.344 8.75 1 97.88 107 ILE A O 1
ATOM 772 N N . ASP A 1 108 ? -2.264 35.5 7.234 1 98.19 108 ASP A N 1
ATOM 773 C CA . ASP A 1 108 ? -3.135 35.219 6.098 1 98.19 108 ASP A CA 1
ATOM 774 C C . ASP A 1 108 ? -3.094 33.719 5.742 1 98.19 108 ASP A C 1
ATOM 776 O O . ASP A 1 108 ? -4.023 33.219 5.125 1 98.19 108 ASP A O 1
ATOM 780 N N . GLY A 1 109 ? -2.051 33.062 6.07 1 98.56 109 GLY A N 1
ATOM 781 C CA . GLY A 1 109 ? -1.873 31.641 5.781 1 98.56 109 GLY A CA 1
ATOM 782 C C . GLY A 1 109 ? -0.701 31.031 6.523 1 98.56 109 GLY A C 1
ATOM 783 O O . GLY A 1 109 ? 0.122 31.734 7.098 1 98.56 109 GLY A O 1
ATOM 784 N N . ILE A 1 110 ? -0.629 29.766 6.543 1 98.75 110 ILE A N 1
ATOM 785 C CA . ILE A 1 110 ? 0.42 29.016 7.227 1 98.75 110 ILE A CA 1
ATOM 786 C C . ILE A 1 110 ? 1.036 28 6.273 1 98.75 110 ILE A C 1
ATOM 788 O O . ILE A 1 110 ? 0.322 27.344 5.508 1 98.75 110 ILE A O 1
ATOM 792 N N . VAL A 1 111 ? 2.32 27.875 6.277 1 98.38 111 VAL A N 1
ATOM 793 C CA . VAL A 1 111 ? 3.059 26.812 5.602 1 98.38 111 VAL A CA 1
ATOM 794 C C . VAL A 1 111 ? 3.725 25.906 6.637 1 98.38 111 VAL A C 1
ATOM 796 O O . VAL A 1 111 ? 4.285 26.391 7.625 1 98.38 111 VAL A O 1
ATOM 799 N N . ILE A 1 112 ? 3.59 24.641 6.484 1 98.31 112 ILE A N 1
ATOM 800 C CA . ILE A 1 112 ? 4.246 23.672 7.352 1 98.31 112 ILE A CA 1
ATOM 801 C C . ILE A 1 112 ? 5.305 22.906 6.555 1 98.31 112 ILE A C 1
ATOM 803 O O . ILE A 1 112 ? 4.977 22.188 5.609 1 98.31 112 ILE A O 1
ATOM 807 N N . THR A 1 113 ? 6.562 23.062 6.895 1 96.25 113 THR A N 1
ATOM 808 C CA . THR A 1 113 ? 7.59 22.188 6.324 1 96.25 113 THR A CA 1
ATOM 809 C C . THR A 1 113 ? 7.605 20.844 7.02 1 96.25 113 THR A C 1
ATOM 811 O O . THR A 1 113 ? 7.637 20.766 8.25 1 96.25 113 THR A O 1
ATOM 814 N N . HIS A 1 114 ? 7.527 19.828 6.312 1 96.94 114 HIS A N 1
ATOM 815 C CA . HIS A 1 114 ? 7.328 18.469 6.801 1 96.94 114 HIS A CA 1
ATOM 816 C C . HIS A 1 114 ? 8.156 17.469 5.996 1 96.94 114 HIS A C 1
ATOM 818 O O . HIS A 1 114 ? 8.438 17.703 4.82 1 96.94 114 HIS A O 1
ATOM 824 N N . GLY A 1 115 ? 8.648 16.406 6.652 1 96.44 115 GLY A N 1
ATOM 825 C CA . GLY A 1 115 ? 9.156 15.297 5.863 1 96.44 115 GLY A CA 1
ATOM 826 C C . GLY A 1 115 ? 8.078 14.586 5.07 1 96.44 115 GLY A C 1
ATOM 827 O O . GLY A 1 115 ? 6.902 14.633 5.43 1 96.44 115 GLY A O 1
ATOM 828 N N . THR A 1 116 ? 8.477 13.883 4.012 1 97.75 116 THR A N 1
ATOM 829 C CA . THR A 1 116 ? 7.512 13.383 3.041 1 97.75 116 THR A CA 1
ATOM 830 C C . THR A 1 116 ? 6.914 12.055 3.506 1 97.75 116 THR A C 1
ATOM 832 O O . THR A 1 116 ? 5.816 11.688 3.09 1 97.75 116 THR A O 1
ATOM 835 N N . ASP A 1 117 ? 7.496 11.312 4.395 1 97.81 117 ASP A N 1
ATOM 836 C CA . ASP A 1 117 ? 7.152 9.93 4.703 1 97.81 117 ASP A CA 1
ATOM 837 C C . ASP A 1 117 ? 5.742 9.828 5.281 1 97.81 117 ASP A C 1
ATOM 839 O O . ASP A 1 117 ? 5.031 8.852 5.035 1 97.81 117 ASP A O 1
ATOM 843 N N . THR A 1 118 ? 5.324 10.758 6.133 1 98.62 118 THR A N 1
ATOM 844 C CA . THR A 1 118 ? 4.023 10.695 6.797 1 98.62 118 THR A CA 1
ATOM 845 C C . THR A 1 118 ? 3.242 11.984 6.566 1 98.62 118 THR A C 1
ATOM 847 O O . THR A 1 118 ? 2.332 12.312 7.332 1 98.62 118 THR A O 1
ATOM 850 N N . MET A 1 119 ? 3.631 12.734 5.523 1 98.69 119 MET A N 1
ATOM 851 C CA . MET A 1 119 ? 3.023 14.031 5.25 1 98.69 119 MET A CA 1
ATOM 852 C C . MET A 1 119 ? 1.532 13.891 4.969 1 98.69 119 MET A C 1
ATOM 854 O O . MET A 1 119 ? 0.729 14.711 5.41 1 98.69 119 MET A O 1
ATOM 858 N N . GLU A 1 120 ? 1.154 12.852 4.227 1 98.81 120 GLU A N 1
ATOM 859 C CA . GLU A 1 120 ? -0.257 12.695 3.885 1 98.81 120 GLU A CA 1
ATOM 860 C C . GLU A 1 120 ? -1.104 12.461 5.133 1 98.81 120 GLU A C 1
ATOM 862 O O . GLU A 1 120 ? -2.248 12.914 5.207 1 98.81 120 GLU A O 1
ATOM 867 N N . GLU A 1 121 ? -0.589 11.773 6.176 1 98.88 121 GLU A N 1
ATOM 868 C CA . GLU A 1 121 ? -1.294 11.562 7.438 1 98.88 121 GLU A CA 1
ATOM 869 C C . GLU A 1 121 ? -1.468 12.883 8.195 1 98.88 121 GLU A C 1
ATOM 871 O O . GLU A 1 121 ? -2.557 13.18 8.688 1 98.88 121 GLU A O 1
ATOM 876 N N . THR A 1 122 ? -0.359 13.633 8.266 1 98.94 122 THR A N 1
ATOM 877 C CA . THR A 1 122 ? -0.397 14.914 8.969 1 98.94 122 THR A CA 1
ATOM 878 C C . THR A 1 122 ? -1.374 15.875 8.297 1 98.94 122 THR A C 1
ATOM 880 O O . THR A 1 122 ? -2.166 16.531 8.969 1 98.94 122 THR A O 1
ATOM 883 N N . ALA A 1 123 ? -1.296 15.922 6.957 1 98.94 123 ALA A N 1
ATOM 884 C CA . ALA A 1 123 ? -2.193 16.797 6.203 1 98.94 123 ALA A CA 1
ATOM 885 C C . ALA A 1 123 ? -3.652 16.453 6.48 1 98.94 123 ALA A C 1
ATOM 887 O O . ALA A 1 123 ? -4.477 17.344 6.699 1 98.94 123 ALA A O 1
ATOM 888 N N . TYR A 1 124 ? -3.969 15.211 6.488 1 98.94 124 TYR A N 1
ATOM 889 C CA . TYR A 1 124 ? -5.352 14.789 6.688 1 98.94 124 TYR A CA 1
ATOM 890 C C .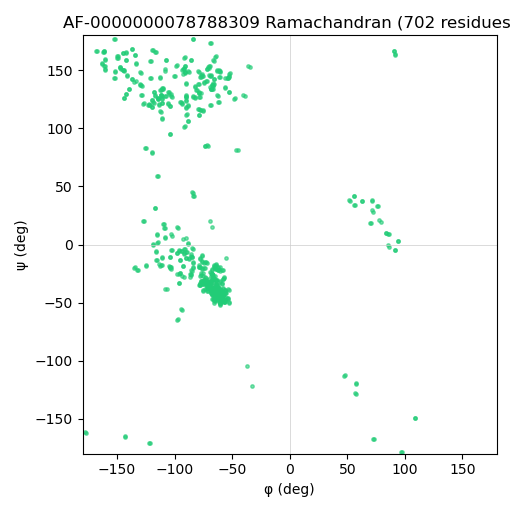 TYR A 1 124 ? -5.809 15.086 8.109 1 98.94 124 TYR A C 1
ATOM 892 O O . TYR A 1 124 ? -6.938 15.531 8.328 1 98.94 124 TYR A O 1
ATOM 900 N N . PHE A 1 125 ? -4.949 14.836 9.133 1 98.94 125 PHE A N 1
ATOM 901 C CA . PHE A 1 125 ? -5.273 15.156 10.516 1 98.94 125 PHE A CA 1
ATOM 902 C C . PHE A 1 125 ? -5.613 16.625 10.664 1 98.94 125 PHE A C 1
ATOM 904 O O . PHE A 1 125 ? -6.637 16.984 11.258 1 98.94 125 PHE A O 1
ATOM 911 N N . LEU A 1 126 ? -4.746 17.453 10.086 1 98.94 126 LEU A N 1
ATOM 912 C CA . LEU A 1 126 ? -4.961 18.891 10.172 1 98.94 126 LEU A CA 1
ATOM 913 C C . LEU A 1 126 ? -6.211 19.297 9.398 1 98.94 126 LEU A C 1
ATOM 915 O O . LEU A 1 126 ? -6.941 20.203 9.82 1 98.94 126 LEU A O 1
ATOM 919 N N . ASN A 1 127 ? -6.43 18.656 8.273 1 98.94 127 ASN A N 1
ATOM 920 C CA . ASN A 1 127 ? -7.613 18.922 7.461 1 98.94 127 ASN A CA 1
ATOM 921 C C . ASN A 1 127 ? -8.898 18.719 8.258 1 98.94 127 ASN A C 1
ATOM 923 O O . ASN A 1 127 ? -9.906 19.375 8 1 98.94 127 ASN A O 1
ATOM 927 N N . LEU A 1 128 ? -8.844 17.859 9.234 1 98.88 128 LEU A N 1
ATOM 928 C CA . LEU A 1 128 ? -10.016 17.516 10.023 1 98.88 128 LEU A CA 1
ATOM 929 C C . LEU A 1 128 ? -10.086 18.359 11.297 1 98.88 128 LEU A C 1
ATOM 931 O O . LEU A 1 128 ? -11.133 18.422 11.945 1 98.88 128 LEU A O 1
ATOM 935 N N . THR A 1 129 ? -9 19.062 11.664 1 98.88 129 THR A N 1
ATOM 936 C CA . THR A 1 129 ? -8.969 19.625 13.008 1 98.88 129 THR A CA 1
ATOM 937 C C . THR A 1 129 ? -8.711 21.125 12.961 1 98.88 129 THR A C 1
ATOM 939 O O . THR A 1 129 ? -8.914 21.828 13.953 1 98.88 129 THR A O 1
ATOM 942 N N . VAL A 1 130 ? -8.211 21.641 11.844 1 98.81 130 VAL A N 1
ATOM 943 C CA . VAL A 1 130 ? -8.039 23.094 11.688 1 98.81 130 VAL A CA 1
ATOM 944 C C . VAL A 1 130 ? -9.406 23.781 11.656 1 98.81 130 VAL A C 1
ATOM 946 O O . VAL A 1 130 ? -10.328 23.297 10.984 1 98.81 130 VAL A O 1
ATOM 949 N N . ARG A 1 131 ? -9.492 24.891 12.375 1 98.12 131 ARG A N 1
ATOM 950 C CA . ARG A 1 131 ? -10.766 25.594 12.5 1 98.12 131 ARG A CA 1
ATOM 951 C C . ARG A 1 131 ? -10.695 26.969 11.844 1 98.12 131 ARG A C 1
ATOM 953 O O . ARG A 1 131 ? -10.953 27.984 12.492 1 98.12 131 ARG A O 1
ATOM 960 N N . SER A 1 132 ? -10.406 27.016 10.57 1 98.5 132 SER A N 1
ATOM 961 C CA . SER A 1 132 ? -10.281 28.25 9.797 1 98.5 132 SER A CA 1
ATOM 962 C C . SER A 1 132 ? -10.414 27.984 8.305 1 98.5 132 SER A C 1
ATOM 964 O O . SER A 1 132 ? -10.148 26.859 7.844 1 98.5 132 SER A O 1
ATOM 966 N N . ASN A 1 133 ? -10.836 28.938 7.535 1 97.81 133 ASN A N 1
ATOM 967 C CA . ASN A 1 133 ? -10.828 28.844 6.078 1 97.81 133 ASN A CA 1
ATOM 968 C C . ASN A 1 133 ? -9.516 29.359 5.488 1 97.81 133 ASN A C 1
ATOM 970 O O . ASN A 1 133 ? -9.266 29.203 4.293 1 97.81 133 ASN A O 1
ATOM 974 N N . LYS A 1 134 ? -8.695 30.031 6.324 1 98.69 134 LYS A N 1
ATOM 975 C CA . LYS A 1 134 ? -7.398 30.5 5.84 1 98.69 134 LYS A CA 1
ATOM 976 C C . LYS A 1 134 ? -6.527 29.328 5.383 1 98.69 134 LYS A C 1
ATOM 978 O O . LYS A 1 134 ? -6.605 28.234 5.941 1 98.69 134 LYS A O 1
ATOM 983 N N . PRO A 1 135 ? -5.684 29.531 4.422 1 98.75 135 PRO A N 1
ATOM 984 C CA . PRO A 1 135 ? -4.91 28.438 3.83 1 98.75 135 PRO A CA 1
ATOM 985 C C . PRO A 1 135 ? -3.871 27.859 4.789 1 98.75 135 PRO A C 1
ATOM 987 O O . PRO A 1 135 ? -3.189 28.609 5.488 1 98.75 135 PRO A O 1
ATOM 990 N N . VAL A 1 136 ? -3.789 26.609 4.875 1 98.94 136 VAL A N 1
ATOM 991 C CA . VAL A 1 136 ? -2.723 25.828 5.492 1 98.94 136 VAL A CA 1
ATOM 992 C C . VAL A 1 136 ? -2.119 24.859 4.465 1 98.94 136 VAL A C 1
ATOM 994 O O . VAL A 1 136 ? -2.828 24.031 3.889 1 98.94 136 VAL A O 1
ATOM 997 N N . VAL A 1 137 ? -0.825 24.984 4.191 1 98.94 137 VAL A N 1
ATOM 998 C CA . VAL A 1 137 ? -0.185 24.25 3.102 1 98.94 137 VAL A CA 1
ATOM 999 C C . VAL A 1 137 ? 1.028 23.5 3.629 1 98.94 137 VAL A C 1
ATOM 1001 O O . VAL A 1 137 ? 1.93 24.094 4.227 1 98.94 137 VAL A O 1
ATOM 1004 N N . LEU A 1 138 ? 1.041 22.188 3.469 1 98.88 138 LEU A N 1
ATOM 1005 C CA . LEU A 1 138 ? 2.229 21.406 3.779 1 98.88 138 LEU A CA 1
ATOM 1006 C C . LEU A 1 138 ? 3.148 21.312 2.566 1 98.88 138 LEU A C 1
ATOM 1008 O O . LEU A 1 138 ? 2.68 21.25 1.428 1 98.88 138 LEU A O 1
ATOM 1012 N N . VAL A 1 139 ? 4.426 21.219 2.865 1 97.94 139 VAL A N 1
ATOM 1013 C CA . VAL A 1 139 ? 5.438 21.141 1.813 1 97.94 139 VAL A CA 1
ATOM 1014 C C . VAL A 1 139 ? 6.66 20.391 2.326 1 97.94 139 VAL A C 1
ATOM 1016 O O . VAL A 1 139 ? 6.945 20.391 3.525 1 97.94 139 VAL A O 1
ATOM 1019 N N . GLY A 1 140 ? 7.301 19.625 1.543 1 96.38 140 GLY A N 1
ATOM 1020 C CA . GLY A 1 140 ? 8.547 18.906 1.806 1 96.38 140 GLY A CA 1
ATOM 1021 C C . GLY A 1 140 ? 9.461 18.844 0.599 1 96.38 140 GLY A C 1
ATOM 1022 O O . GLY A 1 140 ? 9.383 19.703 -0.291 1 96.38 140 GLY A O 1
ATOM 1023 N N . ALA A 1 141 ? 10.398 18 0.699 1 94.69 141 ALA A N 1
ATOM 1024 C CA . ALA A 1 141 ? 11.344 17.766 -0.39 1 94.69 141 ALA A CA 1
ATOM 1025 C C . ALA A 1 141 ? 11.758 16.297 -0.448 1 94.69 141 ALA A C 1
ATOM 1027 O O . ALA A 1 141 ? 11.766 15.602 0.573 1 94.69 141 ALA A O 1
ATOM 1028 N N . MET A 1 142 ? 12.062 15.867 -1.674 1 94.25 142 MET A N 1
ATOM 1029 C CA . MET A 1 142 ? 12.531 14.5 -1.859 1 94.25 142 MET A CA 1
ATOM 1030 C C . MET A 1 142 ? 14.055 14.445 -1.872 1 94.25 142 MET A C 1
ATOM 1032 O O . MET A 1 142 ? 14.648 13.406 -1.574 1 94.25 142 MET A O 1
ATOM 1036 N N . ARG A 1 143 ? 14.648 15.531 -2.209 1 90 143 ARG A N 1
ATOM 1037 C CA . ARG A 1 143 ? 16.109 15.633 -2.232 1 90 143 ARG A CA 1
ATOM 1038 C C . ARG A 1 143 ? 16.594 16.578 -1.145 1 90 143 ARG A C 1
ATOM 1040 O O . ARG A 1 143 ? 15.953 17.594 -0.853 1 90 143 ARG A O 1
ATOM 1047 N N . PRO A 1 144 ? 17.781 16.188 -0.575 1 84.31 144 PRO A N 1
ATOM 1048 C CA . PRO A 1 144 ? 18.328 17.094 0.433 1 84.31 144 PRO A CA 1
ATOM 1049 C C . PRO A 1 144 ? 18.734 18.453 -0.151 1 84.31 144 PRO A C 1
ATOM 1051 O O . PRO A 1 144 ? 18.875 18.578 -1.37 1 84.31 144 PRO A O 1
ATOM 1054 N N . SER A 1 145 ? 18.875 19.438 0.749 1 78.56 145 SER A N 1
ATOM 1055 C CA . SER A 1 145 ? 19.156 20.797 0.329 1 78.56 145 SER A CA 1
ATOM 1056 C C . SER A 1 145 ? 20.5 20.891 -0.394 1 78.56 145 SER A C 1
ATOM 1058 O O . SER A 1 145 ? 20.703 21.797 -1.199 1 78.56 145 SER A O 1
ATOM 1060 N N . THR A 1 146 ? 21.375 19.938 -0.158 1 76 146 THR A N 1
ATOM 1061 C CA . THR A 1 146 ? 22.719 19.969 -0.714 1 76 146 THR A CA 1
ATOM 1062 C C . THR A 1 146 ? 22.781 19.234 -2.049 1 76 146 THR A C 1
ATOM 1064 O O . THR A 1 146 ? 23.812 19.234 -2.721 1 76 146 THR A O 1
ATOM 1067 N N . ALA A 1 147 ? 21.766 18.594 -2.406 1 77.44 147 ALA A N 1
ATOM 1068 C CA . ALA A 1 147 ? 21.75 17.797 -3.629 1 77.44 147 ALA A CA 1
ATOM 1069 C C . ALA A 1 147 ? 21.766 18.688 -4.867 1 77.44 147 ALA A C 1
ATOM 1071 O O . ALA A 1 147 ? 21.312 19.828 -4.828 1 77.44 147 ALA A O 1
ATOM 1072 N N . LEU A 1 148 ? 22.328 18.047 -5.977 1 74.25 148 LEU A N 1
ATOM 1073 C CA . LEU A 1 148 ? 22.094 18.641 -7.285 1 74.25 148 LEU A CA 1
ATOM 1074 C C . LEU A 1 148 ? 20.609 18.672 -7.621 1 74.25 148 LEU A C 1
ATOM 1076 O O . LEU A 1 148 ? 19.922 17.656 -7.504 1 74.25 148 LEU A O 1
ATOM 1080 N N . SER A 1 149 ? 20.062 19.891 -7.902 1 84.81 149 SER A N 1
ATOM 1081 C CA . SER A 1 149 ? 18.656 20.078 -8.266 1 84.81 149 SER A CA 1
ATOM 1082 C C . SER A 1 149 ? 17.734 19.859 -7.062 1 84.81 149 SER A C 1
ATOM 1084 O O . SER A 1 149 ? 16.75 19.125 -7.156 1 84.81 149 SER A O 1
ATOM 1086 N N . ALA A 1 150 ? 18.188 20.297 -5.973 1 86.06 150 ALA A N 1
ATOM 1087 C CA . ALA A 1 150 ? 17.328 20.25 -4.793 1 86.06 150 ALA A CA 1
ATOM 1088 C C . ALA A 1 150 ? 15.938 20.812 -5.109 1 86.06 150 ALA A C 1
ATOM 1090 O O . ALA A 1 150 ? 15.805 21.906 -5.652 1 86.06 150 ALA A O 1
ATOM 1091 N N . ASP A 1 151 ? 14.898 19.969 -4.812 1 92.31 151 ASP A N 1
ATOM 1092 C CA . ASP A 1 151 ? 13.539 20.406 -5.133 1 92.31 151 ASP A CA 1
ATOM 1093 C C . ASP A 1 151 ? 12.953 21.25 -4.012 1 92.31 151 ASP A C 1
ATOM 1095 O O . ASP A 1 151 ? 11.93 21.922 -4.199 1 92.31 151 ASP A O 1
ATOM 1099 N N . GLY A 1 152 ? 13.578 21.375 -2.859 1 92.19 152 GLY A N 1
ATOM 1100 C CA . GLY A 1 152 ? 13.094 22.031 -1.66 1 92.19 152 GLY A CA 1
ATOM 1101 C C . GLY A 1 152 ? 12.797 23.516 -1.871 1 92.19 152 GLY A C 1
ATOM 1102 O O . GLY A 1 152 ? 11.703 23.969 -1.567 1 92.19 152 GLY A O 1
ATOM 1103 N N . PRO A 1 153 ? 13.773 24.234 -2.426 1 90.62 153 PRO A N 1
ATOM 1104 C CA . PRO A 1 153 ? 13.586 25.688 -2.562 1 90.62 153 PRO A CA 1
ATOM 1105 C C . PRO A 1 153 ? 12.359 26.047 -3.396 1 90.62 153 PRO A C 1
ATOM 1107 O O . PRO A 1 153 ? 11.539 26.875 -2.975 1 90.62 153 PRO A O 1
ATOM 1110 N N . LEU A 1 154 ? 12.188 25.453 -4.531 1 92.88 154 LEU A N 1
ATOM 1111 C CA . LEU A 1 154 ? 11.023 25.766 -5.355 1 92.88 154 LEU A CA 1
ATOM 1112 C C . LEU A 1 154 ? 9.742 25.297 -4.688 1 92.88 154 LEU A C 1
ATOM 1114 O O . LEU A 1 154 ? 8.703 25.938 -4.797 1 92.88 154 LEU A O 1
ATOM 1118 N N . ASN A 1 155 ? 9.812 24.109 -4.031 1 96.06 155 ASN A N 1
ATOM 1119 C CA . ASN A 1 155 ? 8.641 23.641 -3.297 1 96.06 155 ASN A CA 1
ATOM 1120 C C . ASN A 1 155 ? 8.203 24.641 -2.236 1 96.06 155 ASN A C 1
ATOM 1122 O O . ASN A 1 155 ? 7.012 24.922 -2.098 1 96.06 155 ASN A O 1
ATOM 1126 N N . ILE A 1 156 ? 9.156 25.219 -1.516 1 94.94 156 ILE A N 1
ATOM 1127 C CA . ILE A 1 156 ? 8.836 26.188 -0.476 1 94.94 156 ILE A CA 1
ATOM 1128 C C . ILE A 1 156 ? 8.234 27.438 -1.108 1 94.94 156 ILE A C 1
ATOM 1130 O O . ILE A 1 156 ? 7.227 27.953 -0.631 1 94.94 156 ILE A O 1
ATOM 1134 N N . TYR A 1 157 ? 8.867 27.906 -2.146 1 95.06 157 TYR A N 1
ATOM 1135 C CA . TYR A 1 157 ? 8.344 29.062 -2.867 1 95.06 157 TYR A CA 1
ATOM 1136 C C . TYR A 1 157 ? 6.891 28.844 -3.275 1 95.06 157 TYR A C 1
ATOM 1138 O O . TYR A 1 157 ? 6.027 29.672 -3 1 95.06 157 TYR A O 1
ATOM 1146 N N . ASN A 1 158 ? 6.629 27.734 -3.861 1 97.5 158 ASN A N 1
ATOM 1147 C CA . ASN A 1 158 ? 5.297 27.391 -4.344 1 97.5 158 ASN A CA 1
ATOM 1148 C C . ASN A 1 158 ? 4.301 27.25 -3.195 1 97.5 158 ASN A C 1
ATOM 1150 O O . ASN A 1 158 ? 3.129 27.609 -3.334 1 97.5 158 ASN A O 1
ATOM 1154 N N . ALA A 1 159 ? 4.773 26.703 -2.117 1 98.12 159 ALA A N 1
ATOM 1155 C CA . ALA A 1 159 ? 3.906 26.562 -0.951 1 98.12 159 ALA A CA 1
ATOM 1156 C C . ALA A 1 159 ? 3.488 27.938 -0.423 1 98.12 159 ALA A C 1
ATOM 1158 O O . ALA A 1 159 ? 2.33 28.141 -0.051 1 98.12 159 ALA A O 1
ATOM 1159 N N . VAL A 1 160 ? 4.391 28.891 -0.384 1 97 160 VAL A N 1
ATOM 1160 C CA . VAL A 1 160 ? 4.102 30.234 0.082 1 97 160 VAL A CA 1
ATOM 1161 C C . VAL A 1 160 ? 3.148 30.922 -0.894 1 97 160 VAL A C 1
ATOM 1163 O O . VAL A 1 160 ? 2.189 31.578 -0.478 1 97 160 VAL A O 1
ATOM 1166 N N . VAL A 1 161 ? 3.4 30.75 -2.182 1 97.75 161 VAL A N 1
ATOM 1167 C CA . VAL A 1 161 ? 2.49 31.281 -3.197 1 97.75 161 VAL A CA 1
ATOM 1168 C C . VAL A 1 161 ? 1.083 30.734 -2.953 1 97.75 161 VAL A C 1
ATOM 1170 O O . VAL A 1 161 ? 0.113 31.5 -2.951 1 97.75 161 VAL A O 1
ATOM 1173 N N . THR A 1 162 ? 0.977 29.469 -2.699 1 98.75 162 THR A N 1
ATOM 1174 C CA . THR A 1 162 ? -0.305 28.797 -2.496 1 98.75 162 THR A CA 1
ATOM 1175 C C . THR A 1 162 ? -0.979 29.297 -1.223 1 98.75 162 THR A C 1
ATOM 1177 O O . THR A 1 162 ? -2.174 29.609 -1.226 1 98.75 162 THR A O 1
ATOM 1180 N N . ALA A 1 163 ? -0.226 29.438 -0.177 1 98.69 163 ALA A N 1
ATOM 1181 C CA . ALA A 1 163 ? -0.753 29.859 1.118 1 98.69 163 ALA A CA 1
ATOM 1182 C C . ALA A 1 163 ? -1.222 31.312 1.071 1 98.69 163 ALA A C 1
ATOM 1184 O O . ALA A 1 163 ? -2.107 31.703 1.831 1 98.69 163 ALA A O 1
ATOM 1185 N N . GLY A 1 164 ? -0.645 32.062 0.216 1 98 164 GLY A N 1
ATOM 1186 C CA . GLY A 1 164 ? -0.981 33.5 0.12 1 98 164 GLY A CA 1
ATOM 1187 C C . GLY A 1 164 ? -2.057 33.781 -0.91 1 98 164 GLY A C 1
ATOM 1188 O O . GLY A 1 164 ? -2.533 34.906 -1.017 1 98 164 GLY A O 1
ATOM 1189 N N . ALA A 1 165 ? -2.449 32.812 -1.62 1 97.88 165 ALA A N 1
ATOM 1190 C CA . ALA A 1 165 ? -3.412 33 -2.701 1 97.88 165 ALA A CA 1
ATOM 1191 C C . ALA A 1 165 ? -4.84 33.062 -2.16 1 97.88 165 ALA A C 1
ATOM 1193 O O . ALA A 1 165 ? -5.242 32.188 -1.378 1 97.88 165 ALA A O 1
ATOM 1194 N N . LYS A 1 166 ? -5.605 34.031 -2.592 1 97.31 166 LYS A N 1
ATOM 1195 C CA . LYS A 1 166 ? -7.016 34.125 -2.219 1 97.31 166 LYS A CA 1
ATOM 1196 C C . LYS A 1 166 ? -7.785 32.875 -2.703 1 97.31 166 LYS A C 1
ATOM 1198 O O . LYS A 1 166 ? -8.734 32.438 -2.057 1 97.31 166 LYS A O 1
ATOM 1203 N N . GLU A 1 167 ? -7.336 32.312 -3.85 1 97.81 167 GLU A N 1
ATOM 1204 C CA . GLU A 1 167 ? -7.961 31.141 -4.445 1 97.81 167 GLU A CA 1
ATOM 1205 C C . GLU A 1 167 ? -7.844 29.922 -3.525 1 97.81 167 GLU A C 1
ATOM 1207 O O . GLU A 1 167 ? -8.586 28.953 -3.674 1 97.81 167 GLU A O 1
ATOM 1212 N N . SER A 1 168 ? -6.879 29.922 -2.57 1 98.62 168 SER A N 1
ATOM 1213 C CA . SER A 1 168 ? -6.629 28.781 -1.697 1 98.62 168 SER A CA 1
ATOM 1214 C C . SER A 1 168 ? -7.57 28.797 -0.497 1 98.62 168 SER A C 1
ATOM 1216 O O . SER A 1 168 ? -7.68 27.797 0.216 1 98.62 168 SER A O 1
ATOM 1218 N N . ILE A 1 169 ? -8.234 29.969 -0.255 1 98.44 169 ILE A N 1
ATOM 1219 C CA . ILE A 1 169 ? -9.125 30.094 0.895 1 98.44 169 ILE A CA 1
ATOM 1220 C C . ILE A 1 169 ? -10.289 29.109 0.76 1 98.44 169 ILE A C 1
ATOM 1222 O O . ILE A 1 169 ? -10.922 29.031 -0.296 1 98.44 169 ILE A O 1
ATOM 1226 N N . GLY A 1 170 ? -10.531 28.344 1.759 1 98.12 170 GLY A N 1
ATOM 1227 C CA . GLY A 1 170 ? -11.68 27.453 1.807 1 98.12 170 GLY A CA 1
ATOM 1228 C C . GLY A 1 170 ? -11.438 26.125 1.107 1 98.12 170 GLY A C 1
ATOM 1229 O O . GLY A 1 170 ? -12.375 25.344 0.91 1 98.12 170 GLY A O 1
ATOM 1230 N N . LYS A 1 171 ? -10.227 25.859 0.74 1 98.31 171 LYS A N 1
ATOM 1231 C CA . LYS A 1 171 ? -9.938 24.625 0.004 1 98.31 171 LYS A CA 1
ATOM 1232 C C . LYS A 1 171 ? -9.414 23.547 0.938 1 98.31 171 LYS A C 1
ATOM 1234 O O . LYS A 1 171 ? -8.906 22.516 0.481 1 98.31 171 LYS A O 1
ATOM 1239 N N . GLY A 1 172 ? -9.562 23.688 2.297 1 98.31 172 GLY A N 1
ATOM 1240 C CA . GLY A 1 172 ? -9.016 22.75 3.258 1 98.31 172 GLY A CA 1
ATOM 1241 C C . GLY A 1 172 ? -7.504 22.844 3.381 1 98.31 172 GLY A C 1
ATOM 1242 O O . GLY A 1 172 ? -6.898 23.812 2.951 1 98.31 172 GLY A O 1
ATOM 1243 N N . VAL A 1 173 ? -6.938 21.906 3.996 1 98.94 173 VAL A N 1
ATOM 1244 C CA . VAL A 1 173 ? -5.484 21.812 4.086 1 98.94 173 VAL A CA 1
ATOM 1245 C C . VAL A 1 173 ? -4.922 21.25 2.781 1 98.94 173 VAL A C 1
ATOM 1247 O O . VAL A 1 173 ? -5.492 20.328 2.201 1 98.94 173 VAL A O 1
ATOM 1250 N N . LEU A 1 174 ? -3.83 21.844 2.34 1 98.94 174 LEU A N 1
ATOM 1251 C CA . LEU A 1 174 ? -3.275 21.531 1.025 1 98.94 174 LEU A CA 1
ATOM 1252 C C . LEU A 1 174 ? -1.846 21.016 1.145 1 98.94 174 LEU A C 1
ATOM 1254 O O . LEU A 1 174 ? -1.19 21.234 2.17 1 98.94 174 LEU A O 1
ATOM 1258 N N . VAL A 1 175 ? -1.403 20.312 0.154 1 98.88 175 VAL A N 1
ATOM 1259 C CA . VAL A 1 175 ? -0.013 19.906 -0.049 1 98.88 175 VAL A CA 1
ATOM 1260 C C . VAL A 1 175 ? 0.498 20.484 -1.371 1 98.88 175 VAL A C 1
ATOM 1262 O O . VAL A 1 175 ? -0.144 20.328 -2.412 1 98.88 175 VAL A O 1
ATOM 1265 N N . ALA A 1 176 ? 1.561 21.203 -1.32 1 98.69 176 ALA A N 1
ATOM 1266 C CA . ALA A 1 176 ? 2.201 21.734 -2.52 1 98.69 176 ALA A CA 1
ATOM 1267 C C . ALA A 1 176 ? 3.547 21.062 -2.768 1 98.69 176 ALA A C 1
ATOM 1269 O O . ALA A 1 176 ? 4.523 21.344 -2.064 1 98.69 176 ALA A O 1
ATOM 1270 N N . MET A 1 177 ? 3.623 20.266 -3.746 1 98.06 177 MET A N 1
ATOM 1271 C CA . MET A 1 177 ? 4.816 19.484 -4.074 1 98.06 177 MET A CA 1
ATOM 1272 C C . MET A 1 177 ? 5.004 19.391 -5.586 1 98.06 177 MET A C 1
ATOM 1274 O O . MET A 1 177 ? 4.066 19.047 -6.309 1 98.06 177 MET A O 1
ATOM 1278 N N . ASN A 1 178 ? 6.148 19.688 -6.082 1 97.94 178 ASN A N 1
ATOM 1279 C CA . ASN A 1 178 ? 6.543 19.562 -7.48 1 97.94 178 ASN A CA 1
ATOM 1280 C C . ASN A 1 178 ? 5.543 20.234 -8.414 1 97.94 178 ASN A C 1
ATOM 1282 O O . ASN A 1 178 ? 5.156 19.672 -9.438 1 97.94 178 ASN A O 1
ATOM 1286 N N . GLY A 1 179 ? 5.051 21.328 -7.984 1 97.88 179 GLY A N 1
ATOM 1287 C CA . GLY A 1 179 ? 4.234 22.188 -8.836 1 97.88 179 GLY A CA 1
ATOM 1288 C C . GLY A 1 179 ? 2.752 21.875 -8.742 1 97.88 179 GLY A C 1
ATOM 1289 O O . GLY A 1 179 ? 1.928 22.578 -9.336 1 97.88 179 GLY A O 1
ATOM 1290 N N . LEU A 1 180 ? 2.396 20.859 -8.016 1 98.56 180 LEU A N 1
ATOM 1291 C CA . LEU A 1 180 ? 0.994 20.484 -7.871 1 98.56 180 LEU A CA 1
ATOM 1292 C C . LEU A 1 180 ? 0.423 20.984 -6.551 1 98.56 180 LEU A C 1
ATOM 1294 O O . LEU A 1 180 ? 1.149 21.109 -5.562 1 98.56 180 LEU A O 1
ATOM 1298 N N . ILE A 1 181 ? -0.817 21.359 -6.574 1 98.81 181 ILE A N 1
ATOM 1299 C CA . ILE A 1 181 ? -1.603 21.609 -5.371 1 98.81 181 ILE A CA 1
ATOM 1300 C C . ILE A 1 181 ? -2.561 20.438 -5.129 1 98.81 181 ILE A C 1
ATOM 1302 O O . ILE A 1 181 ? -3.445 20.188 -5.949 1 98.81 181 ILE A O 1
ATOM 1306 N N . LEU A 1 182 ? -2.396 19.797 -4.008 1 98.81 182 LEU A N 1
ATOM 1307 C CA . LEU A 1 182 ? -3.152 18.578 -3.701 1 98.81 182 LEU A CA 1
ATOM 1308 C C . LEU A 1 182 ? -3.967 18.766 -2.424 1 98.81 182 LEU A C 1
ATOM 1310 O O . LEU A 1 182 ? -3.518 19.422 -1.483 1 98.81 182 LEU A O 1
ATOM 1314 N N . GLY A 1 183 ? -5.18 18.156 -2.441 1 98.69 183 GLY A N 1
ATOM 1315 C CA . GLY A 1 183 ? -5.988 18.188 -1.23 1 98.69 183 GLY A CA 1
ATOM 1316 C C . GLY A 1 183 ? -5.547 17.156 -0.206 1 98.69 183 GLY A C 1
ATOM 1317 O O . GLY A 1 183 ? -5.113 16.062 -0.566 1 98.69 183 GLY A O 1
ATOM 1318 N N . ALA A 1 184 ? -5.734 17.484 1.048 1 98.75 184 ALA A N 1
ATOM 1319 C CA . ALA A 1 184 ? -5.293 16.641 2.152 1 98.75 184 ALA A CA 1
ATOM 1320 C C . ALA A 1 184 ? -5.996 15.281 2.123 1 98.75 184 ALA A C 1
ATOM 1322 O O . ALA A 1 184 ? -5.398 14.258 2.465 1 98.75 184 ALA A O 1
ATOM 1323 N N . GLU A 1 185 ? -7.223 15.281 1.779 1 98.06 185 GLU A N 1
ATOM 1324 C CA . GLU A 1 185 ? -7.988 14.039 1.777 1 98.06 185 GLU A CA 1
ATOM 1325 C C . GLU A 1 185 ? -7.492 13.086 0.692 1 98.06 185 GLU A C 1
ATOM 1327 O O . GLU A 1 185 ? -7.422 11.875 0.906 1 98.06 185 GLU A O 1
ATOM 1332 N N . SER A 1 186 ? -7.062 13.609 -0.438 1 97.44 186 SER A N 1
ATOM 1333 C CA . SER A 1 186 ? -6.828 12.766 -1.607 1 97.44 186 SER A CA 1
ATOM 1334 C C . SER A 1 186 ? -5.34 12.516 -1.816 1 97.44 186 SER A C 1
ATOM 1336 O O . SER A 1 186 ? -4.957 11.602 -2.555 1 97.44 186 SER A O 1
ATOM 1338 N N . VAL A 1 187 ? -4.473 13.312 -1.254 1 98.69 187 VAL A N 1
ATOM 1339 C CA . VAL A 1 187 ? -3.039 13.258 -1.528 1 98.69 187 VAL A CA 1
ATOM 1340 C C . VAL A 1 187 ? -2.459 11.953 -0.994 1 98.69 187 VAL A C 1
ATOM 1342 O O . VAL A 1 187 ? -2.846 11.484 0.082 1 98.69 187 VAL A O 1
ATOM 1345 N N . GLN A 1 188 ? -1.601 11.328 -1.745 1 98.56 188 GLN A N 1
ATOM 1346 C CA . GLN A 1 188 ? -0.873 10.117 -1.36 1 98.56 188 GLN A CA 1
ATOM 1347 C C . GLN A 1 188 ? 0.575 10.18 -1.841 1 98.56 188 GLN A C 1
ATOM 1349 O O . GLN A 1 188 ? 0.847 10.617 -2.959 1 98.56 188 GLN A O 1
ATOM 1354 N N . LYS A 1 189 ? 1.506 9.82 -0.937 1 98.44 189 LYS A N 1
ATOM 1355 C CA . LYS A 1 189 ? 2.852 9.531 -1.421 1 98.44 189 LYS A CA 1
ATOM 1356 C C . LYS A 1 189 ? 2.871 8.242 -2.246 1 98.44 189 LYS A C 1
ATOM 1358 O O . LYS A 1 189 ? 2.592 7.16 -1.728 1 98.44 189 LYS A O 1
ATOM 1363 N N . MET A 1 190 ? 3.283 8.32 -3.566 1 98.38 190 MET A N 1
ATOM 1364 C CA . MET A 1 190 ? 3.066 7.199 -4.48 1 98.38 190 MET A CA 1
ATOM 1365 C C . MET A 1 190 ? 4.395 6.625 -4.961 1 98.38 190 MET A C 1
ATOM 1367 O O . MET A 1 190 ? 4.418 5.625 -5.684 1 98.38 190 MET A O 1
ATOM 1371 N N . ASN A 1 191 ? 5.484 7.258 -4.609 1 98.5 191 ASN A N 1
ATOM 1372 C CA . ASN A 1 191 ? 6.793 6.754 -5.008 1 98.5 191 ASN A CA 1
ATOM 1373 C C . ASN A 1 191 ? 7.84 6.992 -3.924 1 98.5 191 ASN A C 1
ATOM 1375 O O . ASN A 1 191 ? 7.836 8.039 -3.271 1 98.5 191 ASN A O 1
ATOM 1379 N N . THR A 1 192 ? 8.805 6.113 -3.871 1 97.69 192 THR A N 1
ATOM 1380 C CA . THR A 1 192 ? 9.742 6.148 -2.758 1 97.69 192 THR A CA 1
ATOM 1381 C C . THR A 1 192 ? 10.883 7.129 -3.039 1 97.69 192 THR A C 1
ATOM 1383 O O . THR A 1 192 ? 11.523 7.621 -2.111 1 97.69 192 THR A O 1
ATOM 1386 N N . ILE A 1 193 ? 11.125 7.438 -4.332 1 95 193 ILE A N 1
ATOM 1387 C CA . ILE A 1 193 ? 12.359 8.188 -4.555 1 95 193 ILE A CA 1
ATOM 1388 C C . ILE A 1 193 ? 12.094 9.344 -5.523 1 95 193 ILE A C 1
ATOM 1390 O O . ILE A 1 193 ? 12.867 10.297 -5.586 1 95 193 ILE A O 1
ATOM 1394 N N . ASP A 1 194 ? 11 9.312 -6.332 1 95.69 194 ASP A N 1
ATOM 1395 C CA . ASP A 1 194 ? 10.742 10.289 -7.379 1 95.69 194 ASP A CA 1
ATOM 1396 C C . ASP A 1 194 ? 10.25 11.609 -6.789 1 95.69 194 ASP A C 1
ATOM 1398 O O . ASP A 1 194 ? 9.453 11.617 -5.852 1 95.69 194 ASP A O 1
ATOM 1402 N N . VAL A 1 195 ? 10.625 12.734 -7.395 1 96.31 195 VAL A N 1
ATOM 1403 C CA . VAL A 1 195 ? 10.195 14.047 -6.922 1 96.31 195 VAL A CA 1
ATOM 1404 C C . VAL A 1 195 ? 8.695 14.211 -7.145 1 96.31 195 VAL A C 1
ATOM 1406 O O . VAL A 1 195 ? 8.023 14.938 -6.398 1 96.31 195 VAL A O 1
ATOM 1409 N N . GLN A 1 196 ? 8.172 13.578 -8.211 1 96.5 196 GLN A N 1
ATOM 1410 C CA . GLN A 1 196 ? 6.734 13.625 -8.477 1 96.5 196 GLN A CA 1
ATOM 1411 C C . GLN A 1 196 ? 5.996 12.562 -7.664 1 96.5 196 GLN A C 1
ATOM 1413 O O . GLN A 1 196 ? 5.059 11.93 -8.164 1 96.5 196 GLN A O 1
ATOM 1418 N N . THR A 1 197 ? 6.371 12.406 -6.449 1 97.69 197 THR A N 1
ATOM 1419 C CA . THR A 1 197 ? 5.871 11.297 -5.637 1 97.69 197 THR A CA 1
ATOM 1420 C C . THR A 1 197 ? 4.438 11.562 -5.184 1 97.69 197 THR A C 1
ATOM 1422 O O . THR A 1 197 ? 3.617 10.648 -5.141 1 97.69 197 THR A O 1
ATOM 1425 N N . PHE A 1 198 ? 4.074 12.766 -4.82 1 98.56 198 PHE A N 1
ATOM 1426 C CA . PHE A 1 198 ? 2.744 13.031 -4.285 1 98.56 198 PHE A CA 1
ATOM 1427 C C . PHE A 1 198 ? 1.731 13.195 -5.41 1 98.56 198 PHE A C 1
ATOM 1429 O O . PHE A 1 198 ? 1.929 14.008 -6.316 1 98.56 198 PHE A O 1
ATOM 1436 N N . GLN A 1 199 ? 0.688 12.414 -5.301 1 98.12 199 GLN A N 1
ATOM 1437 C CA . GLN A 1 199 ? -0.426 12.383 -6.242 1 98.12 199 GLN A CA 1
ATOM 1438 C C . GLN A 1 199 ? -1.763 12.32 -5.508 1 98.12 199 GLN A C 1
ATOM 1440 O O . GLN A 1 199 ? -1.801 12.18 -4.285 1 98.12 199 GLN A O 1
ATOM 1445 N N . ALA A 1 200 ? -2.818 12.516 -6.211 1 97.94 200 ALA A N 1
ATOM 1446 C CA . ALA A 1 200 ? -4.188 12.195 -5.816 1 97.94 200 ALA A CA 1
ATOM 1447 C C . ALA A 1 200 ? -4.816 11.195 -6.781 1 97.94 200 ALA A C 1
ATOM 1449 O O . ALA A 1 200 ? -5.648 11.57 -7.613 1 97.94 200 ALA A O 1
ATOM 1450 N N . PRO A 1 201 ? -4.48 9.953 -6.609 1 95.5 201 PRO A N 1
ATOM 1451 C CA . PRO A 1 201 ? -4.758 8.992 -7.68 1 95.5 201 PRO A CA 1
ATOM 1452 C C . PRO A 1 201 ? -6.25 8.75 -7.883 1 95.5 201 PRO A C 1
ATOM 1454 O O . PRO A 1 201 ? -6.672 8.352 -8.969 1 95.5 201 PRO A O 1
ATOM 1457 N N . ASN A 1 202 ? -7.062 8.938 -6.906 1 95.31 202 ASN A N 1
ATOM 1458 C CA . ASN A 1 202 ? -8.484 8.648 -7.027 1 95.31 202 ASN A CA 1
ATOM 1459 C C . ASN A 1 202 ? -9.273 9.891 -7.457 1 95.31 202 ASN A C 1
ATOM 1461 O O . ASN A 1 202 ? -10.414 9.773 -7.914 1 95.31 202 ASN A O 1
ATOM 1465 N N . SER A 1 203 ? -8.68 11.109 -7.293 1 94.88 203 SER A N 1
ATOM 1466 C CA . SER A 1 203 ? -9.484 12.305 -7.512 1 94.88 203 SER A CA 1
ATOM 1467 C C . SER A 1 203 ? -8.758 13.312 -8.398 1 94.88 203 SER A C 1
ATOM 1469 O O . SER A 1 203 ? -9.383 14.219 -8.953 1 94.88 203 SER A O 1
ATOM 1471 N N . GLY A 1 204 ? -7.41 13.219 -8.461 1 95.69 204 GLY A N 1
ATOM 1472 C CA . GLY A 1 204 ? -6.625 14.195 -9.203 1 95.69 204 GLY A CA 1
ATOM 1473 C C . GLY A 1 204 ? -6.191 15.375 -8.352 1 95.69 204 GLY A C 1
ATOM 1474 O O . GLY A 1 204 ? -6.711 15.578 -7.254 1 95.69 204 GLY A O 1
ATOM 1475 N N . ALA A 1 205 ? -5.277 16.156 -8.852 1 98.06 205 ALA A N 1
ATOM 1476 C CA . ALA A 1 205 ? -4.824 17.359 -8.172 1 98.06 205 ALA A CA 1
ATOM 1477 C C . ALA A 1 205 ? -5.91 18.438 -8.195 1 98.06 205 ALA A C 1
ATOM 1479 O O . ALA A 1 205 ? -6.742 18.469 -9.102 1 98.06 205 ALA A O 1
ATOM 1480 N N . LEU A 1 206 ? -5.871 19.297 -7.199 1 98.56 206 LEU A N 1
ATOM 1481 C CA . LEU A 1 206 ? -6.797 20.422 -7.172 1 98.56 206 LEU A CA 1
ATOM 1482 C C . LEU A 1 206 ? -6.355 21.516 -8.141 1 98.56 206 LEU A C 1
ATOM 1484 O O . LEU A 1 206 ? -7.184 22.266 -8.664 1 98.56 206 LEU A O 1
ATOM 1488 N N . GLY A 1 207 ? -5.051 21.641 -8.336 1 98.5 207 GLY A N 1
ATOM 1489 C CA . GLY A 1 207 ? -4.488 22.656 -9.203 1 98.5 207 GLY A CA 1
ATOM 1490 C C . GLY A 1 207 ? -2.98 22.578 -9.328 1 98.5 207 GLY A C 1
ATOM 1491 O O . GLY A 1 207 ? -2.395 21.516 -9.117 1 98.5 207 GLY A O 1
ATOM 1492 N N . TYR A 1 208 ? -2.432 23.688 -9.781 1 98.38 208 TYR A N 1
ATOM 1493 C CA . TYR A 1 208 ? -0.991 23.75 -9.992 1 98.38 208 TYR A CA 1
ATOM 1494 C C . TYR A 1 208 ? -0.477 25.172 -9.781 1 98.38 208 TYR A C 1
ATOM 1496 O O . TYR A 1 208 ? -1.266 26.109 -9.656 1 98.38 208 TYR A O 1
ATOM 1504 N N . ILE A 1 209 ? 0.772 25.312 -9.594 1 97.88 209 ILE A N 1
ATOM 1505 C CA . ILE A 1 209 ? 1.445 26.594 -9.461 1 97.88 209 ILE A CA 1
ATOM 1506 C C . ILE A 1 209 ? 2.336 26.828 -10.68 1 97.88 209 ILE A C 1
ATOM 1508 O O . ILE A 1 209 ? 3.121 25.969 -11.062 1 97.88 209 ILE A O 1
ATOM 1512 N N . PHE A 1 210 ? 2.141 27.984 -11.25 1 94.62 210 PHE A N 1
ATOM 1513 C CA . PHE A 1 210 ? 2.934 28.344 -12.422 1 94.62 210 PHE A CA 1
ATOM 1514 C C . PHE A 1 210 ? 3.258 29.828 -12.43 1 94.62 210 PHE A C 1
ATOM 1516 O O . PHE A 1 210 ? 2.363 30.672 -12.297 1 94.62 210 PHE A O 1
ATOM 1523 N N . ASN A 1 211 ? 4.516 30.156 -12.531 1 92.56 211 ASN A N 1
ATOM 1524 C CA . ASN A 1 211 ? 5 31.531 -12.609 1 92.56 211 ASN A CA 1
ATOM 1525 C C . ASN A 1 211 ? 4.516 32.375 -11.43 1 92.56 211 ASN A C 1
ATOM 1527 O O . ASN A 1 211 ? 3.996 33.469 -11.609 1 92.56 211 ASN A O 1
ATOM 1531 N N . GLY A 1 212 ? 4.559 31.766 -10.266 1 92.75 212 GLY A N 1
ATOM 1532 C CA . GLY A 1 212 ? 4.273 32.469 -9.039 1 92.75 212 GLY A CA 1
ATOM 1533 C C . GLY A 1 212 ? 2.791 32.688 -8.789 1 92.75 212 GLY A C 1
ATOM 1534 O O . GLY A 1 212 ? 2.395 33.562 -8.023 1 92.75 212 GLY A O 1
ATOM 1535 N N . LYS A 1 213 ? 2.029 31.844 -9.469 1 95.44 213 LYS A N 1
ATOM 1536 C CA . LYS A 1 213 ? 0.582 31.953 -9.305 1 95.44 213 LYS A CA 1
ATOM 1537 C C . LYS A 1 213 ? -0.052 30.578 -9.117 1 95.44 213 LYS A C 1
ATOM 1539 O O . LYS A 1 213 ? 0.337 29.609 -9.773 1 95.44 213 LYS A O 1
ATOM 1544 N N . ALA A 1 214 ? -1.028 30.531 -8.219 1 98 214 ALA A N 1
ATOM 1545 C CA . ALA A 1 214 ? -1.782 29.297 -7.984 1 98 214 ALA A CA 1
ATOM 1546 C C . ALA A 1 214 ? -3.006 29.219 -8.891 1 98 214 ALA A C 1
ATOM 1548 O O . ALA A 1 214 ? -3.785 30.172 -8.977 1 98 214 ALA A O 1
ATOM 1549 N N . TYR A 1 215 ? -3.166 28.156 -9.609 1 98.19 215 TYR A N 1
ATOM 1550 C CA . TYR A 1 215 ? -4.316 27.875 -10.461 1 98.19 215 TYR A CA 1
ATOM 1551 C C . TYR A 1 215 ? -5.094 26.672 -9.945 1 98.19 215 TYR A C 1
ATOM 1553 O O . TYR A 1 215 ? -4.512 25.625 -9.664 1 98.19 215 TYR A O 1
ATOM 1561 N N . TYR A 1 216 ? -6.375 26.859 -9.727 1 98.25 216 TYR A N 1
ATOM 1562 C CA . TYR A 1 216 ? -7.223 25.766 -9.281 1 98.25 216 TYR A CA 1
ATOM 1563 C C . TYR A 1 216 ? -8.188 25.328 -10.375 1 98.25 216 TYR A C 1
ATOM 1565 O O . TYR A 1 216 ? -8.758 26.172 -11.078 1 98.25 216 TYR A O 1
ATOM 1573 N N . ASN A 1 217 ? -8.289 24.047 -10.539 1 97 217 ASN A N 1
ATOM 1574 C CA . ASN A 1 217 ? -9.242 23.469 -11.484 1 97 217 ASN A CA 1
ATOM 1575 C C . ASN A 1 217 ? -10.359 22.719 -10.773 1 97 217 ASN A C 1
ATOM 1577 O O . ASN A 1 217 ? -11.391 22.422 -11.367 1 97 217 ASN A O 1
ATOM 1581 N N . GLN A 1 218 ? -10.125 22.391 -9.484 1 96.75 218 GLN A N 1
ATOM 1582 C CA . GLN A 1 218 ? -11.055 21.594 -8.688 1 96.75 218 GLN A CA 1
ATOM 1583 C C . GLN A 1 218 ? -11.109 22.094 -7.246 1 96.75 218 GLN A C 1
ATOM 1585 O O . GLN A 1 218 ? -10.242 22.859 -6.816 1 96.75 218 GLN A O 1
ATOM 1590 N N . ALA A 1 219 ? -12.156 21.781 -6.57 1 96.38 219 ALA A N 1
ATOM 1591 C CA . ALA A 1 219 ? -12.297 21.984 -5.129 1 96.38 219 ALA A CA 1
ATOM 1592 C C . ALA A 1 219 ? -12.766 20.719 -4.43 1 96.38 219 ALA A C 1
ATOM 1594 O O . ALA A 1 219 ? -13.484 19.906 -5.02 1 96.38 219 ALA A O 1
ATOM 1595 N N . PRO A 1 220 ? -12.328 20.516 -3.189 1 95.94 220 PRO A N 1
ATOM 1596 C CA . PRO A 1 220 ? -12.812 19.344 -2.463 1 95.94 220 PRO A CA 1
ATOM 1597 C C . PRO A 1 220 ? -14.297 19.438 -2.1 1 95.94 220 PRO A C 1
ATOM 1599 O O . PRO A 1 220 ? -14.781 20.531 -1.774 1 95.94 220 PRO A O 1
ATOM 1602 N N . LEU A 1 221 ? -14.961 18.297 -2.117 1 95.25 221 LEU A N 1
ATOM 1603 C CA . LEU A 1 221 ? -16.359 18.25 -1.7 1 95.25 221 LEU A CA 1
ATOM 1604 C C . LEU A 1 221 ? -16.5 17.641 -0.312 1 95.25 221 LEU A C 1
ATOM 1606 O O . LEU A 1 221 ? -17.531 17.781 0.339 1 95.25 221 LEU A O 1
ATOM 1610 N N . LYS A 1 222 ? -15.484 16.922 0.121 1 96.81 222 LYS A N 1
ATOM 1611 C CA . LYS A 1 222 ? -15.508 16.328 1.456 1 96.81 222 LYS A CA 1
ATOM 1612 C C . LYS A 1 222 ? -15.422 17.406 2.535 1 96.81 222 LYS A C 1
ATOM 1614 O O . LYS A 1 222 ? -14.719 18.406 2.365 1 96.81 222 LYS A O 1
ATOM 1619 N N . ARG A 1 223 ? -16.094 17.188 3.619 1 97.88 223 ARG A N 1
ATOM 1620 C CA . ARG A 1 223 ? -16.062 18.109 4.742 1 97.88 223 ARG A CA 1
ATOM 1621 C C . ARG A 1 223 ? -14.648 18.266 5.293 1 97.88 223 ARG A C 1
ATOM 1623 O O . ARG A 1 223 ? -13.883 17.297 5.344 1 97.88 223 ARG A O 1
ATOM 1630 N N . HIS A 1 224 ? -14.336 19.516 5.73 1 98.38 224 HIS A N 1
ATOM 1631 C CA . HIS A 1 224 ? -13.023 19.828 6.281 1 98.38 224 HIS A CA 1
ATOM 1632 C C . HIS A 1 224 ? -13.047 21.109 7.09 1 98.38 224 HIS A C 1
ATOM 1634 O O . HIS A 1 224 ? -14.016 21.875 7.031 1 98.38 224 HIS A O 1
ATOM 1640 N N . THR A 1 225 ? -11.969 21.297 7.867 1 98.25 225 THR A N 1
ATOM 1641 C CA . THR A 1 225 ? -11.719 22.531 8.602 1 98.25 225 THR A CA 1
ATOM 1642 C C . THR A 1 225 ? -12.969 22.984 9.344 1 98.25 225 THR A C 1
ATOM 1644 O O . THR A 1 225 ? -13.43 22.312 10.266 1 98.25 225 THR A O 1
ATOM 1647 N N . LEU A 1 226 ? -13.57 24.109 8.953 1 97.88 226 LEU A N 1
ATOM 1648 C CA . LEU A 1 226 ? -14.68 24.672 9.711 1 97.88 226 LEU A CA 1
ATOM 1649 C C . LEU A 1 226 ? -15.906 23.766 9.625 1 97.88 226 LEU A C 1
ATOM 1651 O O . LEU A 1 226 ? -16.781 23.812 10.492 1 97.88 226 LEU A O 1
ATOM 1655 N N . GLN A 1 227 ? -15.953 22.922 8.625 1 97.88 227 GLN A N 1
ATOM 1656 C CA . GLN A 1 227 ? -17.094 22.031 8.438 1 97.88 227 GLN A CA 1
ATOM 1657 C C . GLN A 1 227 ? -16.891 20.734 9.227 1 97.88 227 GLN A C 1
ATOM 1659 O O . GLN A 1 227 ? -17.812 19.922 9.336 1 97.88 227 GLN A O 1
ATOM 1664 N N . SER A 1 228 ? -15.711 20.484 9.711 1 98.12 228 SER A N 1
ATOM 1665 C CA . SER A 1 228 ? -15.398 19.281 10.477 1 98.12 228 SER A CA 1
ATOM 1666 C C . SER A 1 228 ? -15.953 19.375 11.898 1 98.12 228 SER A C 1
ATOM 1668 O O . SER A 1 228 ? -15.922 20.438 12.516 1 98.12 228 SER A O 1
ATOM 1670 N N . VAL A 1 229 ? -16.391 18.266 12.461 1 98.38 229 VAL A N 1
ATOM 1671 C CA . VAL A 1 229 ? -16.953 18.234 13.805 1 98.38 229 VAL A CA 1
ATOM 1672 C C . VAL A 1 229 ? -15.844 18 14.828 1 98.38 229 VAL A C 1
ATOM 1674 O O . VAL A 1 229 ? -16.078 18.062 16.031 1 98.38 229 VAL A O 1
ATOM 1677 N N . PHE A 1 230 ? -14.617 17.734 14.391 1 98.62 230 PHE A N 1
ATOM 1678 C CA . PHE A 1 230 ? -13.547 17.312 15.289 1 98.62 230 PHE A CA 1
ATOM 1679 C C . PHE A 1 230 ? -12.805 18.516 15.852 1 98.62 230 PHE A C 1
ATOM 1681 O O . PHE A 1 230 ? -12.32 19.359 15.094 1 98.62 230 PHE A O 1
ATOM 1688 N N . ASP A 1 231 ? -12.812 18.656 17.109 1 97.38 231 ASP A N 1
ATOM 1689 C CA . ASP A 1 231 ? -12.133 19.703 17.859 1 97.38 231 ASP A CA 1
ATOM 1690 C C . ASP A 1 231 ? -11.117 19.109 18.828 1 97.38 231 ASP A C 1
ATOM 1692 O O . ASP A 1 231 ? -11.5 18.406 19.766 1 97.38 231 ASP A O 1
ATOM 1696 N N . VAL A 1 232 ? -9.844 19.438 18.656 1 97.94 232 VAL A N 1
ATOM 1697 C CA . VAL A 1 232 ? -8.82 18.797 19.469 1 97.94 232 VAL A CA 1
ATOM 1698 C C . VAL A 1 232 ? -8.258 19.797 20.484 1 97.94 232 VAL A C 1
ATOM 1700 O O . VAL A 1 232 ? -7.211 19.562 21.078 1 97.94 232 VAL A O 1
ATOM 1703 N N . THR A 1 233 ? -8.898 20.922 20.703 1 96.31 233 THR A N 1
ATOM 1704 C CA . THR A 1 233 ? -8.422 22.031 21.516 1 96.31 233 THR A CA 1
ATOM 1705 C C . THR A 1 233 ? -8.023 21.562 22.906 1 96.31 233 THR A C 1
ATOM 1707 O O . THR A 1 233 ? -6.992 21.969 23.438 1 96.31 233 THR A O 1
ATOM 1710 N N . TYR A 1 234 ? -8.75 20.656 23.453 1 96.38 234 TYR A N 1
ATOM 1711 C CA . TYR A 1 234 ? -8.531 20.281 24.844 1 96.38 234 TYR A CA 1
ATOM 1712 C C . TYR A 1 234 ? -8.062 18.844 24.969 1 96.38 234 TYR A C 1
ATOM 1714 O O . TYR A 1 234 ? -8.008 18.281 26.062 1 96.38 234 TYR A O 1
ATOM 1722 N N . LEU A 1 235 ? -7.766 18.234 23.875 1 97.5 235 LEU A N 1
ATOM 1723 C CA . LEU A 1 235 ? -7.309 16.859 23.922 1 97.5 235 LEU A CA 1
ATOM 1724 C C . LEU A 1 235 ? -5.82 16.781 24.25 1 97.5 235 LEU A C 1
ATOM 1726 O O . LEU A 1 235 ? -5.023 17.562 23.703 1 97.5 235 LEU A O 1
ATOM 1730 N N . GLU A 1 236 ? -5.461 15.875 25.109 1 96.75 236 GLU A N 1
ATOM 1731 C CA . GLU A 1 236 ? -4.062 15.664 25.469 1 96.75 236 GLU A CA 1
ATOM 1732 C C . GLU A 1 236 ? -3.506 14.414 24.797 1 96.75 236 GLU A C 1
ATOM 1734 O O . GLU A 1 236 ? -2.289 14.219 24.734 1 96.75 236 GLU A O 1
ATOM 1739 N N . SER A 1 237 ? -4.398 13.57 24.406 1 97.94 237 SER A N 1
ATOM 1740 C CA . SER A 1 237 ? -4.027 12.344 23.719 1 97.94 237 SER A CA 1
ATOM 1741 C C . SER A 1 237 ? -5.125 11.898 22.75 1 97.94 237 SER A C 1
ATOM 1743 O O . SER A 1 237 ? -6.25 12.391 22.812 1 97.94 237 SER A O 1
ATOM 1745 N N . LEU A 1 238 ? -4.785 11.094 21.828 1 98.38 238 LEU A N 1
ATOM 1746 C CA . LEU A 1 238 ? -5.738 10.508 20.891 1 98.38 238 LEU A CA 1
ATOM 1747 C C . LEU A 1 238 ? -5.945 9.031 21.188 1 98.38 238 LEU A C 1
ATOM 1749 O O . LEU A 1 238 ? -5.055 8.367 21.734 1 98.38 238 LEU A O 1
ATOM 1753 N N . PRO A 1 239 ? -7.133 8.5 20.906 1 98.56 239 PRO A N 1
ATOM 1754 C CA . PRO A 1 239 ? -7.367 7.062 21.047 1 98.56 239 PRO A CA 1
ATOM 1755 C C . PRO A 1 239 ? -6.363 6.219 20.266 1 98.56 239 PRO A C 1
ATOM 1757 O O . PRO A 1 239 ? -5.98 6.586 19.156 1 98.56 239 PRO A O 1
ATOM 1760 N N . LYS A 1 240 ? -6.016 5.109 20.875 1 98.38 240 LYS A N 1
ATOM 1761 C CA . LYS A 1 240 ? -5.051 4.195 20.281 1 98.38 240 LYS A CA 1
ATOM 1762 C C . LYS A 1 240 ? -5.695 3.357 19.188 1 98.38 240 LYS A C 1
ATOM 1764 O O . LYS A 1 240 ? -6.652 2.625 19.438 1 98.38 240 LYS A O 1
ATOM 1769 N N . VAL A 1 241 ? -5.273 3.498 17.953 1 98.88 241 VAL A N 1
ATOM 1770 C CA . VAL A 1 241 ? -5.758 2.748 16.797 1 98.88 241 VAL A CA 1
ATOM 1771 C C . VAL A 1 241 ? -4.578 2.148 16.031 1 98.88 241 VAL A C 1
ATOM 1773 O O . VAL A 1 241 ? -3.582 2.828 15.781 1 98.88 241 VAL A O 1
ATOM 1776 N N . GLY A 1 242 ? -4.609 0.838 15.734 1 98.75 242 GLY A N 1
ATOM 1777 C CA . GLY A 1 242 ? -3.531 0.172 15.023 1 98.75 242 GLY A CA 1
ATOM 1778 C C . GLY A 1 242 ? -3.963 -0.386 13.68 1 98.75 242 GLY A C 1
ATOM 1779 O O . GLY A 1 242 ? -5.152 -0.395 13.359 1 98.75 242 GLY A O 1
ATOM 1780 N N . ILE A 1 243 ? -2.996 -0.755 12.82 1 98.88 243 ILE A N 1
ATOM 1781 C CA . ILE A 1 243 ? -3.252 -1.274 11.484 1 98.88 243 ILE A CA 1
ATOM 1782 C C . ILE A 1 243 ? -2.713 -2.699 11.367 1 98.88 243 ILE A C 1
ATOM 1784 O O . ILE A 1 243 ? -1.585 -2.977 11.781 1 98.88 243 ILE A O 1
ATOM 1788 N N . VAL A 1 244 ? -3.488 -3.594 10.875 1 98.38 244 VAL A N 1
ATOM 1789 C CA . VAL A 1 244 ? -3.037 -4.934 10.516 1 98.38 244 VAL A CA 1
ATOM 1790 C C . VAL A 1 244 ? -2.998 -5.074 9 1 98.38 244 VAL A C 1
ATOM 1792 O O . VAL A 1 244 ? -3.963 -4.734 8.312 1 98.38 244 VAL A O 1
ATOM 1795 N N . TYR A 1 245 ? -1.878 -5.52 8.43 1 98.56 245 TYR A N 1
ATOM 1796 C CA . TYR A 1 245 ? -1.631 -5.684 7 1 98.56 245 TYR A CA 1
ATOM 1797 C C . TYR A 1 245 ? -1.955 -7.105 6.551 1 98.56 245 TYR A C 1
ATOM 1799 O O . TYR A 1 245 ? -1.349 -8.07 7.023 1 98.56 245 TYR A O 1
ATOM 1807 N N . SER A 1 246 ? -2.846 -7.258 5.609 1 98.06 246 SER A N 1
ATOM 1808 C CA . SER A 1 246 ? -3.281 -8.586 5.199 1 98.06 246 SER A CA 1
ATOM 1809 C C . SER A 1 246 ? -2.43 -9.117 4.051 1 98.06 246 SER A C 1
ATOM 1811 O O . SER A 1 246 ? -1.941 -8.344 3.225 1 98.06 246 SER A O 1
ATOM 1813 N N . TYR A 1 247 ? -2.242 -10.422 3.992 1 98.56 247 TYR A N 1
ATOM 1814 C CA . TYR A 1 247 ? -1.521 -11.18 2.977 1 98.56 247 TYR A CA 1
ATOM 1815 C C . TYR A 1 247 ? -1.909 -12.656 3.016 1 98.56 247 TYR A C 1
ATOM 1817 O O . TYR A 1 247 ? -2.594 -13.102 3.941 1 98.56 247 TYR A O 1
ATOM 1825 N N . SER A 1 248 ? -1.539 -13.383 1.993 1 98.56 248 SER A N 1
ATOM 1826 C CA . SER A 1 248 ? -1.833 -14.812 1.961 1 98.56 248 SER A CA 1
ATOM 1827 C C . SER A 1 248 ? -1.343 -15.508 3.227 1 98.56 248 SER A C 1
ATOM 1829 O O . SER A 1 248 ? -0.249 -15.219 3.717 1 98.56 248 SER A O 1
ATOM 1831 N N . ASN A 1 249 ? -2.203 -16.312 3.842 1 98.25 249 ASN A N 1
ATOM 1832 C CA . ASN A 1 249 ? -1.884 -17.188 4.969 1 98.25 249 ASN A CA 1
ATOM 1833 C C . ASN A 1 249 ? -1.615 -16.375 6.238 1 98.25 249 ASN A C 1
ATOM 1835 O O . ASN A 1 249 ? -0.969 -16.875 7.164 1 98.25 249 ASN A O 1
ATOM 1839 N N . ILE A 1 250 ? -2.037 -15.133 6.316 1 98.56 250 ILE A N 1
ATOM 1840 C CA . ILE A 1 250 ? -1.87 -14.359 7.547 1 98.56 250 ILE A CA 1
ATOM 1841 C C . ILE A 1 250 ? -2.469 -15.133 8.719 1 98.56 250 ILE A C 1
ATOM 1843 O O . ILE A 1 250 ? -3.523 -15.758 8.586 1 98.56 250 ILE A O 1
ATOM 1847 N N . GLU A 1 251 ? -1.85 -15.055 9.852 1 98 251 GLU A N 1
ATOM 1848 C CA . GLU A 1 251 ? -2.281 -15.789 11.039 1 98 251 GLU A CA 1
ATOM 1849 C C . GLU A 1 251 ? -2.914 -14.859 12.07 1 98 251 GLU A C 1
ATOM 1851 O O . GLU A 1 251 ? -2.6 -13.672 12.109 1 98 251 GLU A O 1
ATOM 1856 N N . ALA A 1 252 ? -3.666 -15.414 12.906 1 97.75 252 ALA A N 1
ATOM 1857 C CA . ALA A 1 252 ? -4.508 -14.68 13.852 1 97.75 252 ALA A CA 1
ATOM 1858 C C . ALA A 1 252 ? -3.656 -13.922 14.867 1 97.75 252 ALA A C 1
ATOM 1860 O O . ALA A 1 252 ? -4.059 -12.867 15.359 1 97.75 252 ALA A O 1
ATOM 1861 N N . ASP A 1 253 ? -2.529 -14.406 15.172 1 98 253 ASP A N 1
ATOM 1862 C CA . ASP A 1 253 ? -1.694 -13.805 16.219 1 98 253 ASP A CA 1
ATOM 1863 C C . ASP A 1 253 ? -1.253 -12.398 15.82 1 98 253 ASP A C 1
ATOM 1865 O O . ASP A 1 253 ? -0.882 -11.594 16.672 1 98 253 ASP A O 1
ATOM 1869 N N . MET A 1 254 ? -1.356 -12.062 14.523 1 97.75 254 MET A N 1
ATOM 1870 C CA . MET A 1 254 ? -0.982 -10.742 14.031 1 97.75 254 MET A CA 1
ATOM 1871 C C . MET A 1 254 ? -1.908 -9.672 14.594 1 97.75 254 MET A C 1
ATOM 1873 O O . MET A 1 254 ? -1.543 -8.492 14.648 1 97.75 254 MET A O 1
ATOM 1877 N N . VAL A 1 255 ? -3.092 -10.07 15.07 1 97.94 255 VAL A N 1
ATOM 1878 C CA . VAL A 1 255 ? -4.078 -9.117 15.57 1 97.94 255 VAL A CA 1
ATOM 1879 C C . VAL A 1 255 ? -3.994 -9.039 17.094 1 97.94 255 VAL A C 1
ATOM 1881 O O . VAL A 1 255 ? -4.559 -8.133 17.703 1 97.94 255 VAL A O 1
ATOM 1884 N N . THR A 1 256 ? -3.221 -9.867 17.734 1 96.62 256 THR A N 1
ATOM 1885 C CA . THR A 1 256 ? -3.238 -10.07 19.172 1 96.62 256 THR A CA 1
ATOM 1886 C C . THR A 1 256 ? -2.873 -8.781 19.906 1 96.62 256 THR A C 1
ATOM 1888 O O . THR A 1 256 ? -3.531 -8.406 20.875 1 96.62 256 THR A O 1
ATOM 1891 N N . PRO A 1 257 ? -1.847 -8.047 19.438 1 96.81 257 PRO A N 1
ATOM 1892 C CA . PRO A 1 257 ? -1.514 -6.82 20.172 1 96.81 257 PRO A CA 1
ATOM 1893 C C . PRO A 1 257 ? -2.68 -5.836 20.234 1 96.81 257 PRO A C 1
ATOM 1895 O O . PRO A 1 257 ? -2.836 -5.125 21.219 1 96.81 257 PRO A O 1
ATOM 1898 N N . LEU A 1 258 ? -3.475 -5.801 19.219 1 97.62 258 LEU A N 1
ATOM 1899 C CA . LEU A 1 258 ? -4.562 -4.836 19.125 1 97.62 258 LEU A CA 1
ATOM 1900 C C . LEU A 1 258 ? -5.727 -5.238 20.016 1 97.62 258 LEU A C 1
ATOM 1902 O O . LEU A 1 258 ? -6.562 -4.402 20.375 1 97.62 258 LEU A O 1
ATOM 1906 N N . LEU A 1 259 ? -5.781 -6.477 20.375 1 97.06 259 LEU A N 1
ATOM 1907 C CA . LEU A 1 259 ? -6.828 -6.984 21.266 1 97.06 259 LEU A CA 1
ATOM 1908 C C . LEU A 1 259 ? -6.438 -6.809 22.719 1 97.06 259 LEU A C 1
ATOM 1910 O O . LEU A 1 259 ? -7.309 -6.652 23.578 1 97.06 259 LEU A O 1
ATOM 1914 N N . GLU A 1 260 ? -5.164 -6.75 22.984 1 96.44 260 GLU A N 1
ATOM 1915 C CA . GLU A 1 260 ? -4.727 -6.961 24.359 1 96.44 260 GLU A CA 1
ATOM 1916 C C . GLU A 1 260 ? -4.07 -5.703 24.922 1 96.44 260 GLU A C 1
ATOM 1918 O O . GLU A 1 260 ? -3.904 -5.578 26.141 1 96.44 260 GLU A O 1
ATOM 1923 N N . ASN A 1 261 ? -3.74 -4.746 24.062 1 97.5 261 ASN A N 1
ATOM 1924 C CA . ASN A 1 261 ? -2.883 -3.668 24.547 1 97.5 261 ASN A CA 1
ATOM 1925 C C . ASN A 1 261 ? -3.596 -2.32 24.5 1 97.5 261 ASN A C 1
ATOM 1927 O O . ASN A 1 261 ? -2.975 -1.294 24.203 1 97.5 261 ASN A O 1
ATOM 1931 N N . GLY A 1 262 ? -4.867 -2.305 24.672 1 97.62 262 GLY A N 1
ATOM 1932 C CA . GLY A 1 262 ? -5.609 -1.08 24.938 1 97.62 262 GLY A CA 1
ATOM 1933 C C . GLY A 1 262 ? -6.02 -0.345 23.672 1 97.62 262 GLY A C 1
ATOM 1934 O O . GLY A 1 262 ? -6.457 0.805 23.734 1 97.62 262 GLY A O 1
ATOM 1935 N N . TYR A 1 263 ? -5.855 -0.933 22.547 1 98.5 263 TYR A N 1
ATOM 1936 C CA . TYR A 1 263 ? -6.32 -0.308 21.312 1 98.5 263 TYR A CA 1
ATOM 1937 C C . TYR A 1 263 ? -7.844 -0.206 21.297 1 98.5 263 TYR A C 1
ATOM 1939 O O . TYR A 1 263 ? -8.539 -1.119 21.75 1 98.5 263 TYR A O 1
ATOM 1947 N N . LYS A 1 264 ? -8.32 0.937 20.734 1 98.81 264 LYS A N 1
ATOM 1948 C CA . LYS A 1 264 ? -9.758 1.187 20.641 1 98.81 264 LYS A CA 1
ATOM 1949 C C . LYS A 1 264 ? -10.258 0.957 19.219 1 98.81 264 LYS A C 1
ATOM 1951 O O . LYS A 1 264 ? -11.469 0.909 18.984 1 98.81 264 LYS A O 1
ATOM 1956 N N . GLY A 1 265 ? -9.398 0.804 18.281 1 98.88 265 GLY A N 1
ATOM 1957 C CA . GLY A 1 265 ? -9.75 0.587 16.875 1 98.88 265 GLY A CA 1
ATOM 1958 C C . GLY A 1 265 ? -8.703 -0.198 16.109 1 98.88 265 GLY A C 1
ATOM 1959 O O . GLY A 1 265 ? -7.508 -0.095 16.406 1 98.88 265 GLY A O 1
ATOM 1960 N N . ILE A 1 266 ? -9.156 -0.957 15.156 1 98.88 266 ILE A N 1
ATOM 1961 C CA . ILE A 1 266 ? -8.32 -1.731 14.242 1 98.88 266 ILE A CA 1
ATOM 1962 C C . ILE A 1 266 ? -8.625 -1.331 12.805 1 98.88 266 ILE A C 1
ATOM 1964 O O . ILE A 1 266 ? -9.781 -1.374 12.367 1 98.88 266 ILE A O 1
ATOM 1968 N N . ILE A 1 267 ? -7.625 -0.851 12.078 1 98.94 267 ILE A N 1
ATOM 1969 C CA . ILE A 1 267 ? -7.723 -0.739 10.633 1 98.94 267 ILE A CA 1
ATOM 1970 C C . ILE A 1 267 ? -7.211 -2.023 9.977 1 98.94 267 ILE A C 1
ATOM 1972 O O . ILE A 1 267 ? -6.062 -2.416 10.18 1 98.94 267 ILE A O 1
ATOM 1976 N N . HIS A 1 268 ? -8.031 -2.68 9.289 1 98.75 268 HIS A N 1
ATOM 1977 C CA . HIS A 1 268 ? -7.629 -3.855 8.523 1 98.75 268 HIS A CA 1
ATOM 1978 C C . HIS A 1 268 ? -7.234 -3.479 7.102 1 98.75 268 HIS A C 1
ATOM 1980 O O . HIS A 1 268 ? -8.102 -3.201 6.266 1 98.75 268 HIS A O 1
ATOM 1986 N N . ALA A 1 269 ? -5.934 -3.408 6.848 1 98.81 269 ALA A N 1
ATOM 1987 C CA . ALA A 1 269 ? -5.453 -3.223 5.48 1 98.81 269 ALA A CA 1
ATOM 1988 C C . ALA A 1 269 ? -5.617 -4.5 4.664 1 98.81 269 ALA A C 1
ATOM 1990 O O . ALA A 1 269 ? -4.66 -5.25 4.473 1 98.81 269 ALA A O 1
ATOM 1991 N N . GLY A 1 270 ? -6.746 -4.664 4.137 1 98.5 270 GLY A N 1
ATOM 1992 C CA . GLY A 1 270 ? -7.16 -5.918 3.525 1 98.5 270 GLY A CA 1
ATOM 1993 C C . GLY A 1 270 ? -6.695 -6.059 2.088 1 98.5 270 GLY A C 1
ATOM 1994 O O . GLY A 1 270 ? -6.051 -5.156 1.547 1 98.5 270 GLY A O 1
ATOM 1995 N N . VAL A 1 271 ? -6.984 -7.199 1.506 1 98.31 271 VAL A N 1
ATOM 1996 C CA . VAL A 1 271 ? -6.695 -7.465 0.099 1 98.31 271 VAL A CA 1
ATOM 1997 C C . VAL A 1 271 ? -7.902 -7.082 -0.755 1 98.31 271 VAL A C 1
ATOM 1999 O O . VAL A 1 271 ? -9.039 -7.117 -0.284 1 98.31 271 VAL A O 1
ATOM 2002 N N . GLY A 1 272 ? -7.656 -6.695 -2.002 1 97.31 272 GLY A N 1
ATOM 2003 C CA . GLY A 1 272 ? -8.734 -6.328 -2.902 1 97.31 272 GLY A CA 1
ATOM 2004 C C . GLY A 1 272 ? -9.602 -5.207 -2.365 1 97.31 272 GLY A C 1
ATOM 2005 O O . GLY A 1 272 ? -9.102 -4.141 -2.004 1 97.31 272 GLY A O 1
ATOM 2006 N N . ASN A 1 273 ? -10.953 -5.477 -2.369 1 96.94 273 ASN A N 1
ATOM 2007 C CA . ASN A 1 273 ? -11.922 -4.523 -1.844 1 96.94 273 ASN A CA 1
ATOM 2008 C C . ASN A 1 273 ? -12.07 -4.648 -0.33 1 96.94 273 ASN A C 1
ATOM 2010 O O . ASN A 1 273 ? -13.188 -4.715 0.183 1 96.94 273 ASN A O 1
ATOM 2014 N N . GLY A 1 274 ? -10.938 -4.77 0.346 1 97.62 274 GLY A N 1
ATOM 2015 C CA . GLY A 1 274 ? -10.914 -4.863 1.798 1 97.62 274 GLY A CA 1
ATOM 2016 C C . GLY A 1 274 ? -11.328 -6.23 2.312 1 97.62 274 GLY A C 1
ATOM 2017 O O . GLY A 1 274 ? -11.953 -6.336 3.369 1 97.62 274 GLY A O 1
ATOM 2018 N N . ASN A 1 275 ? -11.016 -7.297 1.575 1 97.75 275 ASN A N 1
ATOM 2019 C CA . ASN A 1 275 ? -11.359 -8.656 1.979 1 97.75 275 ASN A CA 1
ATOM 2020 C C . ASN A 1 275 ? -10.5 -9.125 3.152 1 97.75 275 ASN A C 1
ATOM 2022 O O . ASN A 1 275 ? -9.367 -8.672 3.32 1 97.75 275 ASN A O 1
ATOM 2026 N N . ILE A 1 276 ? -11.109 -10.016 3.947 1 98 276 ILE A N 1
ATOM 2027 C CA . ILE A 1 276 ? -10.484 -10.469 5.184 1 98 276 ILE A CA 1
ATOM 2028 C C . ILE A 1 276 ? -10.203 -11.969 5.105 1 98 276 ILE A C 1
ATOM 2030 O O . ILE A 1 276 ? -11.078 -12.75 4.723 1 98 276 ILE A O 1
ATOM 2034 N N . HIS A 1 277 ? -9 -12.328 5.383 1 98.44 277 HIS A N 1
ATOM 2035 C CA . HIS A 1 277 ? -8.641 -13.742 5.418 1 98.44 277 HIS A CA 1
ATOM 2036 C C . HIS A 1 277 ? -9.414 -14.477 6.508 1 98.44 277 HIS A C 1
ATOM 2038 O O . HIS A 1 277 ? -9.625 -13.938 7.598 1 98.44 277 HIS A O 1
ATOM 2044 N N . LYS A 1 278 ? -9.672 -15.695 6.309 1 97.75 278 LYS A N 1
ATOM 2045 C CA . LYS A 1 278 ? -10.5 -16.484 7.219 1 97.75 278 LYS A CA 1
ATOM 2046 C C . LYS A 1 278 ? -9.812 -16.656 8.57 1 97.75 278 LYS A C 1
ATOM 2048 O O . LYS A 1 278 ? -10.477 -16.828 9.594 1 97.75 278 LYS A O 1
ATOM 2053 N N . ASN A 1 279 ? -8.469 -16.672 8.633 1 98.06 279 ASN A N 1
ATOM 2054 C CA . ASN A 1 279 ? -7.734 -16.875 9.875 1 98.06 279 ASN A CA 1
ATOM 2055 C C . ASN A 1 279 ? -7.945 -15.719 10.844 1 98.06 279 ASN A C 1
ATOM 2057 O O . ASN A 1 279 ? -7.895 -15.906 12.062 1 98.06 279 ASN A O 1
ATOM 2061 N N . ILE A 1 280 ? -8.195 -14.492 10.312 1 97.88 280 ILE A N 1
ATOM 2062 C CA . ILE A 1 280 ? -8.25 -13.367 11.25 1 97.88 280 ILE A CA 1
ATOM 2063 C C . ILE A 1 280 ? -9.688 -12.852 11.344 1 97.88 280 ILE A C 1
ATOM 2065 O O . ILE A 1 280 ? -10.008 -12.062 12.234 1 97.88 280 ILE A O 1
ATOM 2069 N N . PHE A 1 281 ? -10.555 -13.305 10.469 1 98.06 281 PHE A N 1
ATOM 2070 C CA . PHE A 1 281 ? -11.938 -12.844 10.438 1 98.06 281 PHE A CA 1
ATOM 2071 C C . PHE A 1 281 ? -12.617 -13.07 11.789 1 98.06 281 PHE A C 1
ATOM 2073 O O . PHE A 1 281 ? -13.18 -12.141 12.367 1 98.06 281 PHE A O 1
ATOM 2080 N N . PRO A 1 282 ? -12.547 -14.281 12.43 1 97.94 282 PRO A N 1
ATOM 2081 C CA . PRO A 1 282 ? -13.188 -14.492 13.727 1 97.94 282 PRO A CA 1
ATOM 2082 C C . PRO A 1 282 ? -12.594 -13.609 14.828 1 97.94 282 PRO A C 1
ATOM 2084 O O . PRO A 1 282 ? -13.312 -13.203 15.742 1 97.94 282 PRO A O 1
ATOM 2087 N N . VAL A 1 283 ? -11.312 -13.297 14.695 1 98.12 283 VAL A N 1
ATOM 2088 C CA . VAL A 1 283 ? -10.633 -12.469 15.688 1 98.12 283 VAL A CA 1
ATOM 2089 C C . VAL A 1 283 ? -11.156 -11.031 15.617 1 98.12 283 VAL A C 1
ATOM 2091 O O . VAL A 1 283 ? -11.32 -10.367 16.641 1 98.12 283 VAL A O 1
ATOM 2094 N N . LEU A 1 284 ? -11.422 -10.547 14.43 1 98.44 284 LEU A N 1
ATOM 2095 C CA . LEU A 1 284 ? -11.953 -9.203 14.25 1 98.44 284 LEU A CA 1
ATOM 2096 C C . LEU A 1 284 ? -13.391 -9.117 14.758 1 98.44 284 LEU A C 1
ATOM 2098 O O . LEU A 1 284 ? -13.789 -8.094 15.328 1 98.44 284 LEU A O 1
ATOM 2102 N N . ILE A 1 285 ? -14.148 -10.195 14.539 1 97.5 285 ILE A N 1
ATOM 2103 C CA . ILE A 1 285 ? -15.5 -10.258 15.078 1 97.5 285 ILE A CA 1
ATOM 2104 C C . ILE A 1 285 ? -15.445 -10.188 16.609 1 97.5 285 ILE A C 1
ATOM 2106 O O . ILE A 1 285 ? -16.219 -9.445 17.219 1 97.5 285 ILE A O 1
ATOM 2110 N N . ASP A 1 286 ? -14.516 -10.883 17.156 1 96.44 286 ASP A N 1
ATOM 2111 C CA . ASP A 1 286 ? -14.336 -10.883 18.594 1 96.44 286 ASP A CA 1
ATOM 2112 C C . ASP A 1 286 ? -13.906 -9.508 19.094 1 96.44 286 ASP A C 1
ATOM 2114 O O . ASP A 1 286 ? -14.297 -9.086 20.188 1 96.44 286 ASP A O 1
ATOM 2118 N N . ALA A 1 287 ? -13.055 -8.852 18.344 1 97.81 287 ALA A N 1
ATOM 2119 C CA . ALA A 1 287 ? -12.648 -7.488 18.703 1 97.81 287 ALA A CA 1
ATOM 2120 C C . ALA A 1 287 ? -13.859 -6.57 18.828 1 97.81 287 ALA A C 1
ATOM 2122 O O . ALA A 1 287 ? -13.977 -5.805 19.781 1 97.81 287 ALA A O 1
ATOM 2123 N N . ARG A 1 288 ? -14.789 -6.699 17.922 1 97.69 288 ARG A N 1
ATOM 2124 C CA . ARG A 1 288 ? -15.992 -5.879 17.938 1 97.69 288 ARG A CA 1
ATOM 2125 C C . ARG A 1 288 ? -16.812 -6.145 19.203 1 97.69 288 ARG A C 1
ATOM 2127 O O . ARG A 1 288 ? -17.328 -5.215 19.828 1 97.69 288 ARG A O 1
ATOM 2134 N N . LYS A 1 289 ? -16.859 -7.348 19.594 1 95.88 289 LYS A N 1
ATOM 2135 C CA . LYS A 1 289 ? -17.594 -7.727 20.797 1 95.88 289 LYS A CA 1
ATOM 2136 C C . LYS A 1 289 ? -16.969 -7.113 22.047 1 95.88 289 LYS A C 1
ATOM 2138 O O . LYS A 1 289 ? -17.656 -6.848 23.031 1 95.88 289 LYS A O 1
ATOM 2143 N N . LYS A 1 290 ? -15.695 -6.855 21.969 1 96.12 290 LYS A N 1
ATOM 2144 C CA . LYS A 1 290 ? -14.969 -6.273 23.094 1 96.12 290 LYS A CA 1
ATOM 2145 C C . LYS A 1 290 ? -15.016 -4.75 23.047 1 96.12 290 LYS A C 1
ATOM 2147 O O . LYS A 1 290 ? -14.375 -4.078 23.859 1 96.12 290 LYS A O 1
ATOM 2152 N N . GLY A 1 291 ? -15.68 -4.238 22.078 1 97.25 291 GLY A N 1
ATOM 2153 C CA . GLY A 1 291 ? -15.859 -2.797 22 1 97.25 291 GLY A CA 1
ATOM 2154 C C . GLY A 1 291 ? -14.82 -2.113 21.141 1 97.25 291 GLY A C 1
ATOM 2155 O O . GLY A 1 291 ? -14.805 -0.885 21.031 1 97.25 291 GLY A O 1
ATOM 2156 N N . ILE A 1 292 ? -13.938 -2.871 20.531 1 98.75 292 ILE A N 1
ATOM 2157 C CA . ILE A 1 292 ? -12.922 -2.312 19.641 1 98.75 292 ILE A CA 1
ATOM 2158 C C . ILE A 1 292 ? -13.508 -2.115 18.25 1 98.75 292 ILE A C 1
ATOM 2160 O O . ILE A 1 292 ? -14.133 -3.023 17.688 1 98.75 292 ILE A O 1
ATOM 2164 N N . LEU A 1 293 ? -13.398 -0.93 17.656 1 98.88 293 LEU A N 1
ATOM 2165 C CA . LEU A 1 293 ? -13.914 -0.659 16.312 1 98.88 293 LEU A CA 1
ATOM 2166 C C . LEU A 1 293 ? -13.023 -1.293 15.258 1 98.88 293 LEU A C 1
ATOM 2168 O O . LEU A 1 293 ? -11.797 -1.329 15.406 1 98.88 293 LEU A O 1
ATOM 2172 N N . VAL A 1 294 ? -13.641 -1.853 14.25 1 98.88 294 VAL A N 1
ATOM 2173 C CA . VAL A 1 294 ? -12.914 -2.443 13.133 1 98.88 294 VAL A CA 1
ATOM 2174 C C . VAL A 1 294 ? -13.281 -1.711 11.844 1 98.88 294 VAL A C 1
ATOM 2176 O O . VAL A 1 294 ? -14.453 -1.616 11.484 1 98.88 294 VAL A O 1
ATOM 2179 N N . VAL A 1 295 ? -12.312 -1.159 11.148 1 98.94 295 VAL A N 1
ATOM 2180 C CA . VAL A 1 295 ? -12.492 -0.51 9.852 1 98.94 295 VAL A CA 1
ATOM 2181 C C . VAL A 1 295 ? -11.828 -1.348 8.758 1 98.94 295 VAL A C 1
ATOM 2183 O O . VAL A 1 295 ? -10.633 -1.652 8.836 1 98.94 295 VAL A O 1
ATOM 2186 N N . ARG A 1 296 ? -12.602 -1.743 7.789 1 98.5 296 ARG A N 1
ATOM 2187 C CA . ARG A 1 296 ? -12.07 -2.389 6.594 1 98.5 296 ARG A CA 1
ATOM 2188 C C . ARG A 1 296 ? -11.492 -1.36 5.625 1 98.5 296 ARG A C 1
ATOM 2190 O O . ARG A 1 296 ? -12.211 -0.462 5.176 1 98.5 296 ARG A O 1
ATOM 2197 N N . SER A 1 297 ? -10.281 -1.423 5.398 1 98.56 297 SER A N 1
ATOM 2198 C CA . SER A 1 297 ? -9.562 -0.699 4.348 1 98.56 297 SER A CA 1
ATOM 2199 C C . SER A 1 297 ? -8.844 -1.657 3.41 1 98.56 297 SER A C 1
ATOM 2201 O O . SER A 1 297 ? -9.172 -2.842 3.346 1 98.56 297 SER A O 1
ATOM 2203 N N . SER A 1 298 ? -7.996 -1.11 2.521 1 98.62 298 SER A N 1
ATOM 2204 C CA . SER A 1 298 ? -7.324 -1.972 1.556 1 98.62 298 SER A CA 1
ATOM 2205 C C . SER A 1 298 ? -5.855 -1.592 1.405 1 98.62 298 SER A C 1
ATOM 2207 O O . SER A 1 298 ? -5.508 -0.41 1.436 1 98.62 298 SER A O 1
ATOM 2209 N N . ARG A 1 299 ? -5 -2.564 1.24 1 98.31 299 ARG A N 1
ATOM 2210 C CA . ARG A 1 299 ? -3.596 -2.309 0.932 1 98.31 299 ARG A CA 1
ATOM 2211 C C . ARG A 1 299 ? -3.412 -1.957 -0.54 1 98.31 299 ARG A C 1
ATOM 2213 O O . ARG A 1 299 ? -2.309 -1.615 -0.97 1 98.31 299 ARG A O 1
ATOM 2220 N N . VAL A 1 300 ? -4.453 -2.152 -1.388 1 98.5 300 VAL A N 1
ATOM 2221 C CA . VAL A 1 300 ? -4.438 -1.791 -2.801 1 98.5 300 VAL A CA 1
ATOM 2222 C C . VAL A 1 300 ? -4.398 -0.271 -2.945 1 98.5 300 VAL A C 1
ATOM 2224 O O . VAL A 1 300 ? -5.168 0.44 -2.297 1 98.5 300 VAL A O 1
ATOM 2227 N N . PRO A 1 301 ? -3.549 0.261 -3.785 1 97.62 301 PRO A N 1
ATOM 2228 C CA . PRO A 1 301 ? -3.211 1.687 -3.748 1 97.62 301 PRO A CA 1
ATOM 2229 C C . PRO A 1 301 ? -4.387 2.58 -4.133 1 97.62 301 PRO A C 1
ATOM 2231 O O . PRO A 1 301 ? -4.461 3.732 -3.701 1 97.62 301 PRO A O 1
ATOM 2234 N N . THR A 1 302 ? -5.285 2.08 -5.039 1 98 302 THR A N 1
ATOM 2235 C CA 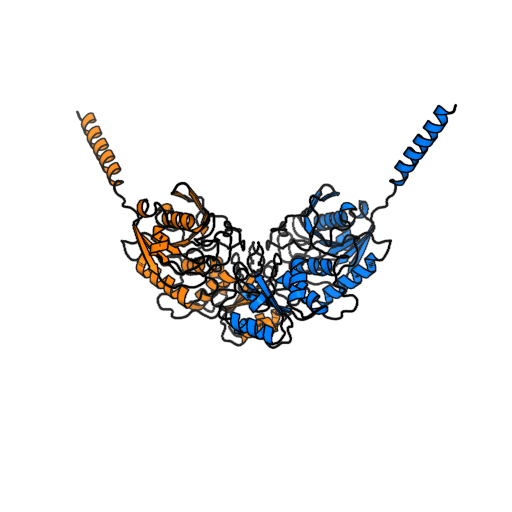. THR A 1 302 ? -6.344 2.953 -5.531 1 98 302 THR A CA 1
ATOM 2236 C C . THR A 1 302 ? -7.691 2.234 -5.508 1 98 302 THR A C 1
ATOM 2238 O O . THR A 1 302 ? -7.746 1.01 -5.383 1 98 302 THR A O 1
ATOM 2241 N N . GLY A 1 303 ? -8.742 3.07 -5.59 1 97.75 303 GLY A N 1
ATOM 2242 C CA . GLY A 1 303 ? -10.094 2.527 -5.527 1 97.75 303 GLY A CA 1
ATOM 2243 C C . GLY A 1 303 ? -10.648 2.482 -4.121 1 97.75 303 GLY A C 1
ATOM 2244 O O . GLY A 1 303 ? -9.898 2.559 -3.145 1 97.75 303 GLY A O 1
ATOM 2245 N N . PRO A 1 304 ? -11.914 2.338 -3.947 1 97.25 304 PRO A N 1
ATOM 2246 C CA . PRO A 1 304 ? -12.555 2.377 -2.631 1 97.25 304 PRO A CA 1
ATOM 2247 C C . PRO A 1 304 ? -12.688 0.994 -1.999 1 97.25 304 PRO A C 1
ATOM 2249 O O . PRO A 1 304 ? -12.703 -0.014 -2.709 1 97.25 304 PRO A O 1
ATOM 2252 N N . THR A 1 305 ? -12.672 0.952 -0.703 1 97.88 305 THR A N 1
ATOM 2253 C CA . THR A 1 305 ? -13.242 -0.162 0.044 1 97.88 305 THR A CA 1
ATOM 2254 C C . THR A 1 305 ? -14.727 0.08 0.32 1 97.88 305 THR A C 1
ATOM 2256 O O . THR A 1 305 ? -15.078 0.868 1.2 1 97.88 305 THR A O 1
ATOM 2259 N N . THR A 1 306 ? -15.555 -0.617 -0.37 1 96.19 306 THR A N 1
ATOM 2260 C CA . THR A 1 306 ? -16.969 -0.234 -0.44 1 96.19 306 THR A CA 1
ATOM 2261 C C . THR A 1 306 ? -17.766 -0.92 0.662 1 96.19 306 THR A C 1
ATOM 2263 O O . THR A 1 306 ? -17.422 -2.02 1.1 1 96.19 306 THR A O 1
ATOM 2266 N N . LEU A 1 307 ? -18.844 -0.278 1.023 1 93.94 307 LEU A N 1
ATOM 2267 C CA . LEU A 1 307 ? -19.75 -0.783 2.041 1 93.94 307 LEU A CA 1
ATOM 2268 C C . LEU A 1 307 ? -20.484 -2.025 1.546 1 93.94 307 LEU A C 1
ATOM 2270 O O . LEU A 1 307 ? -20.969 -2.061 0.409 1 93.94 307 LEU A O 1
ATOM 2274 N N . ASP A 1 308 ? -20.578 -3.041 2.359 1 87.31 308 ASP A N 1
ATOM 2275 C CA . ASP A 1 308 ? -21.406 -4.238 2.221 1 87.31 308 ASP A CA 1
ATOM 2276 C C . ASP A 1 308 ? -21.125 -4.949 0.898 1 87.31 308 ASP A C 1
ATOM 2278 O O . ASP A 1 308 ? -22.047 -5.473 0.261 1 87.31 308 ASP A O 1
ATOM 2282 N N . ALA A 1 309 ? -19.938 -4.918 0.437 1 83.25 309 ALA A N 1
ATOM 2283 C CA . ALA A 1 309 ? -19.594 -5.574 -0.819 1 83.25 309 ALA A CA 1
ATOM 2284 C C . ALA A 1 309 ? -18.969 -6.949 -0.564 1 83.25 309 ALA A C 1
ATOM 2286 O O . ALA A 1 309 ? -19.625 -7.977 -0.769 1 83.25 309 ALA A O 1
ATOM 2287 N N . GLU A 1 310 ? -17.875 -6.965 0.021 1 82.88 310 GLU A N 1
ATOM 2288 C CA . GLU A 1 310 ? -17.125 -8.195 0.244 1 82.88 310 GLU A CA 1
ATOM 2289 C C . GLU A 1 310 ? -17.469 -8.812 1.598 1 82.88 310 GLU A C 1
ATOM 2291 O O . GLU A 1 310 ? -17.281 -10.016 1.806 1 82.88 310 GLU A O 1
ATOM 2296 N N . VAL A 1 311 ? -17.828 -7.961 2.438 1 90.56 311 VAL A N 1
ATOM 2297 C CA . VAL A 1 311 ? -18.188 -8.312 3.812 1 90.56 311 VAL A CA 1
ATOM 2298 C C . VAL A 1 311 ? -19.531 -7.691 4.18 1 90.56 311 VAL A C 1
ATOM 2300 O O . VAL A 1 311 ? -19.844 -6.574 3.764 1 90.56 311 VAL A O 1
ATOM 2303 N N . ASP A 1 312 ? -20.375 -8.461 4.863 1 94.81 312 ASP A N 1
ATOM 2304 C CA . ASP A 1 312 ? -21.578 -7.883 5.445 1 94.81 312 ASP A CA 1
ATOM 2305 C C . ASP A 1 312 ? -21.25 -6.988 6.637 1 94.81 312 ASP A C 1
ATOM 2307 O O . ASP A 1 312 ? -21.328 -7.422 7.789 1 94.81 312 ASP A O 1
ATOM 2311 N N . ASP A 1 313 ? -20.938 -5.781 6.355 1 96.25 313 ASP A N 1
ATOM 2312 C CA . ASP A 1 313 ? -20.469 -4.852 7.371 1 96.25 313 ASP A CA 1
ATOM 2313 C C . ASP A 1 313 ? -21.516 -4.656 8.469 1 96.25 313 ASP A C 1
ATOM 2315 O O . ASP A 1 313 ? -21.172 -4.57 9.648 1 96.25 313 ASP A O 1
ATOM 2319 N N . ALA A 1 314 ? -22.75 -4.562 8.07 1 96 314 ALA A N 1
ATOM 2320 C CA . ALA A 1 314 ? -23.812 -4.352 9.047 1 96 314 ALA A CA 1
ATOM 2321 C C . ALA A 1 314 ? -23.906 -5.52 10.023 1 96 314 ALA A C 1
ATOM 2323 O O . ALA A 1 314 ? -24.047 -5.32 11.234 1 96 314 ALA A O 1
ATOM 2324 N N . GLN A 1 315 ? -23.75 -6.742 9.461 1 96.75 315 GLN A N 1
ATOM 2325 C CA . GLN A 1 315 ? -23.828 -7.938 10.289 1 96.75 315 GLN A CA 1
ATOM 2326 C C . GLN A 1 315 ? -22.75 -7.945 11.359 1 96.75 315 GLN A C 1
ATOM 2328 O O . GLN A 1 315 ? -23 -8.32 12.5 1 96.75 315 GLN A O 1
ATOM 2333 N N . TYR A 1 316 ? -21.578 -7.523 10.984 1 97.62 316 TYR A N 1
ATOM 2334 C CA . TYR A 1 316 ? -20.438 -7.672 11.883 1 97.62 316 TYR A CA 1
ATOM 2335 C C . TYR A 1 316 ? -20.094 -6.348 12.555 1 97.62 316 TYR A C 1
ATOM 2337 O O . TYR A 1 316 ? -19.172 -6.273 13.359 1 97.62 316 TYR A O 1
ATOM 2345 N N . GLN A 1 317 ? -20.797 -5.293 12.164 1 98.12 317 GLN A N 1
ATOM 2346 C CA . GLN A 1 317 ? -20.594 -3.951 12.703 1 98.12 317 GLN A CA 1
ATOM 2347 C C . GLN A 1 317 ? -19.188 -3.439 12.391 1 98.12 317 GLN A C 1
ATOM 2349 O O . GLN A 1 317 ? -18.516 -2.906 13.266 1 98.12 317 GLN A O 1
ATOM 2354 N N . PHE A 1 318 ? -18.75 -3.781 11.234 1 98.5 318 PHE A N 1
ATOM 2355 C CA . PHE A 1 318 ? -17.516 -3.213 10.695 1 98.5 318 PHE A CA 1
ATOM 2356 C C . PHE A 1 318 ? -17.797 -1.896 9.984 1 98.5 318 PHE A C 1
ATOM 2358 O O . PHE A 1 318 ? -18.953 -1.578 9.68 1 98.5 318 PHE A O 1
ATOM 2365 N N . VAL A 1 319 ? -16.797 -1.068 9.82 1 98.69 319 VAL A N 1
ATOM 2366 C CA . VAL A 1 319 ? -16.859 0.193 9.094 1 98.69 319 VAL A CA 1
ATOM 2367 C C . VAL A 1 319 ? -16.047 0.082 7.801 1 98.69 319 VAL A C 1
ATOM 2369 O O . VAL A 1 319 ? -14.961 -0.507 7.793 1 98.69 319 VAL A O 1
ATOM 2372 N N . ALA A 1 320 ? -16.562 0.526 6.648 1 98.62 320 ALA A N 1
ATOM 2373 C CA . ALA A 1 320 ? -15.82 0.595 5.395 1 98.62 320 ALA A CA 1
ATOM 2374 C C . ALA A 1 320 ? -15.117 1.941 5.246 1 98.62 320 ALA A C 1
ATOM 2376 O O . ALA A 1 320 ? -15.703 2.988 5.523 1 98.62 320 ALA A O 1
ATOM 2377 N N . SER A 1 321 ? -13.906 1.901 4.785 1 98.44 321 SER A N 1
ATOM 2378 C CA . SER A 1 321 ? -13.094 3.111 4.781 1 98.44 321 SER A CA 1
ATOM 2379 C C . SER A 1 321 ? -13.367 3.959 3.541 1 98.44 321 SER A C 1
ATOM 2381 O O . SER A 1 321 ? -12.906 5.098 3.451 1 98.44 321 SER A O 1
ATOM 2383 N N . GLN A 1 322 ? -14.094 3.42 2.58 1 96.31 322 GLN A N 1
ATOM 2384 C CA . GLN A 1 322 ? -14.32 4.105 1.312 1 96.31 322 GLN A CA 1
ATOM 2385 C C . GLN A 1 322 ? -13 4.43 0.619 1 96.31 322 GLN A C 1
ATOM 2387 O O . GLN A 1 322 ? -12.188 3.539 0.372 1 96.31 322 GLN A O 1
ATOM 2392 N N . GLU A 1 323 ? -12.672 5.648 0.35 1 95.56 323 GLU A N 1
ATOM 2393 C CA . GLU A 1 323 ? -11.516 5.973 -0.472 1 95.56 323 GLU A CA 1
ATOM 2394 C C . GLU A 1 323 ? -10.266 6.164 0.385 1 95.56 323 GLU A C 1
ATOM 2396 O O . GLU A 1 323 ? -9.172 6.375 -0.14 1 95.56 323 GLU A O 1
ATOM 2401 N N . LEU A 1 324 ? -10.414 6.098 1.663 1 98.44 324 LEU A N 1
ATOM 2402 C CA . LEU A 1 324 ? -9.25 6.336 2.514 1 98.44 324 LEU A CA 1
ATOM 2403 C C . LEU A 1 324 ? -8.352 5.102 2.561 1 98.44 324 LEU A C 1
ATOM 2405 O O . LEU A 1 324 ? -8.836 3.982 2.744 1 98.44 324 LEU A O 1
ATOM 2409 N N . ASN A 1 325 ? -7.055 5.316 2.332 1 98.56 325 ASN A N 1
ATOM 2410 C CA . ASN A 1 325 ? -6.094 4.242 2.562 1 98.56 325 ASN A CA 1
ATOM 2411 C C . ASN A 1 325 ? -5.949 3.928 4.051 1 98.56 325 ASN A C 1
ATOM 2413 O O . ASN A 1 325 ? -6.551 4.598 4.891 1 98.56 325 ASN A O 1
ATOM 2417 N N . PRO A 1 326 ? -5.211 2.889 4.465 1 98.88 326 PRO A N 1
ATOM 2418 C CA . PRO A 1 326 ? -5.195 2.426 5.855 1 98.88 326 PRO A CA 1
ATOM 2419 C C . PRO A 1 326 ? -4.719 3.5 6.828 1 98.88 326 PRO A C 1
ATOM 2421 O O . PRO A 1 326 ? -5.336 3.703 7.879 1 98.88 326 PRO A O 1
ATOM 2424 N N . GLN A 1 327 ? -3.629 4.238 6.527 1 98.81 327 GLN A N 1
ATOM 2425 C CA . GLN A 1 327 ? -3.09 5.184 7.5 1 98.81 327 GLN A CA 1
ATOM 2426 C C . GLN A 1 327 ? -4.012 6.391 7.668 1 98.81 327 GLN A C 1
ATOM 2428 O O . GLN A 1 327 ? -4.102 6.961 8.758 1 98.81 327 GLN A O 1
ATOM 2433 N N . LYS A 1 328 ? -4.703 6.824 6.605 1 98.81 328 LYS A N 1
ATOM 2434 C CA . LYS A 1 328 ? -5.641 7.934 6.762 1 98.81 328 LYS A CA 1
ATOM 2435 C C . LYS A 1 328 ? -6.945 7.461 7.406 1 98.81 328 LYS A C 1
ATOM 2437 O O . LYS A 1 328 ? -7.582 8.211 8.148 1 98.81 328 LYS A O 1
ATOM 2442 N N . ALA A 1 329 ? -7.359 6.219 7.078 1 98.94 329 ALA A N 1
ATOM 2443 C CA . ALA A 1 329 ? -8.484 5.645 7.809 1 98.94 329 ALA A CA 1
ATOM 2444 C C . ALA A 1 329 ? -8.219 5.633 9.312 1 98.94 329 ALA A C 1
ATOM 2446 O O . ALA A 1 329 ? -9.117 5.895 10.109 1 98.94 329 ALA A O 1
ATOM 2447 N N . ARG A 1 330 ? -6.988 5.332 9.68 1 98.94 330 ARG A N 1
ATOM 2448 C CA . ARG A 1 330 ? -6.586 5.344 11.086 1 98.94 330 ARG A CA 1
ATOM 2449 C C . ARG A 1 330 ? -6.77 6.73 11.688 1 98.94 330 ARG A C 1
ATOM 2451 O O . ARG A 1 330 ? -7.301 6.863 12.797 1 98.94 330 ARG A O 1
ATOM 2458 N N . VAL A 1 331 ? -6.379 7.766 10.961 1 98.94 331 VAL A N 1
ATOM 2459 C CA . VAL A 1 331 ? -6.492 9.141 11.43 1 98.94 331 VAL A CA 1
ATOM 2460 C C . VAL A 1 331 ? -7.957 9.477 11.703 1 98.94 331 VAL A C 1
ATOM 2462 O O . VAL A 1 331 ? -8.297 9.977 12.773 1 98.94 331 VAL A O 1
ATOM 2465 N N . LEU A 1 332 ? -8.82 9.188 10.742 1 98.94 332 LEU A N 1
ATOM 2466 C CA . LEU A 1 332 ? -10.234 9.508 10.906 1 98.94 332 LEU A CA 1
ATOM 2467 C C . LEU A 1 332 ? -10.844 8.719 12.062 1 98.94 332 LEU A C 1
ATOM 2469 O O . LEU A 1 332 ? -11.625 9.258 12.844 1 98.94 332 LEU A O 1
ATOM 2473 N N . LEU A 1 333 ? -10.477 7.445 12.164 1 98.94 333 LEU A N 1
ATOM 2474 C CA . LEU A 1 333 ? -11.039 6.648 13.25 1 98.94 333 LEU A CA 1
ATOM 2475 C C . LEU A 1 333 ? -10.602 7.191 14.602 1 98.94 333 LEU A C 1
ATOM 2477 O O . LEU A 1 333 ? -11.398 7.238 15.547 1 98.94 333 LEU A O 1
ATOM 2481 N N . MET A 1 334 ? -9.32 7.562 14.758 1 98.94 334 MET A N 1
ATOM 2482 C CA . MET A 1 334 ? -8.836 8.148 16 1 98.94 334 MET A CA 1
ATOM 2483 C C . MET A 1 334 ? -9.688 9.352 16.406 1 98.94 334 MET A C 1
ATOM 2485 O O . MET A 1 334 ? -10.117 9.453 17.562 1 98.94 334 MET A O 1
ATOM 2489 N N . LEU A 1 335 ? -9.953 10.227 15.453 1 98.94 335 LEU A N 1
ATOM 2490 C CA . LEU A 1 335 ? -10.727 11.422 15.742 1 98.94 335 LEU A CA 1
ATOM 2491 C C . LEU A 1 335 ? -12.195 11.078 15.992 1 98.94 335 LEU A C 1
ATOM 2493 O O . LEU A 1 335 ? -12.82 11.641 16.891 1 98.94 335 LEU A O 1
ATOM 2497 N N . ALA A 1 336 ? -12.75 10.148 15.211 1 98.94 336 ALA A N 1
ATOM 2498 C CA . ALA A 1 336 ? -14.133 9.719 15.406 1 98.94 336 ALA A CA 1
ATOM 2499 C C . ALA A 1 336 ? -14.352 9.18 16.812 1 98.94 336 ALA A C 1
ATOM 2501 O O . ALA A 1 336 ? -15.375 9.453 17.438 1 98.94 336 ALA A O 1
ATOM 2502 N N . LEU A 1 337 ? -13.367 8.477 17.328 1 98.81 337 LEU A N 1
ATOM 2503 C CA . LEU A 1 337 ? -13.453 7.82 18.625 1 98.81 337 LEU A CA 1
ATOM 2504 C C . LEU A 1 337 ? -13.422 8.844 19.75 1 98.81 337 LEU A C 1
ATOM 2506 O O . LEU A 1 337 ? -13.75 8.523 20.906 1 98.81 337 LEU A O 1
ATOM 2510 N N . THR A 1 338 ? -13.008 10.078 19.469 1 98.62 338 THR A N 1
ATOM 2511 C CA . THR A 1 338 ? -13.109 11.141 20.469 1 98.62 338 THR A CA 1
ATOM 2512 C C . THR A 1 338 ? -14.547 11.633 20.578 1 98.62 338 THR A C 1
ATOM 2514 O O . THR A 1 338 ? -14.898 12.32 21.547 1 98.62 338 THR A O 1
ATOM 2517 N N . LYS A 1 339 ? -15.375 11.289 19.641 1 98.19 339 LYS A N 1
ATOM 2518 C CA . LYS A 1 339 ? -16.75 11.789 19.594 1 98.19 339 LYS A CA 1
ATOM 2519 C C . LYS A 1 339 ? -17.734 10.688 19.953 1 98.19 339 LYS A C 1
ATOM 2521 O O . LYS A 1 339 ? -18.734 10.953 20.625 1 98.19 339 LYS A O 1
ATOM 2526 N N . THR A 1 340 ? -17.484 9.43 19.516 1 98.56 340 THR A N 1
ATOM 2527 C CA . THR A 1 340 ? -18.484 8.375 19.688 1 98.56 340 THR A CA 1
ATOM 2528 C C . THR A 1 340 ? -17.844 7 19.516 1 98.56 340 THR A C 1
ATOM 2530 O O . THR A 1 340 ? -16.75 6.875 18.953 1 98.56 340 THR A O 1
ATOM 2533 N N . ASN A 1 341 ? -18.453 5.969 20.109 1 98.31 341 ASN A N 1
ATOM 2534 C CA . ASN A 1 341 ? -18.094 4.574 19.859 1 98.31 341 ASN A CA 1
ATOM 2535 C C . ASN A 1 341 ? -19.156 3.855 19.047 1 98.31 341 ASN A C 1
ATOM 2537 O O . ASN A 1 341 ? -19.094 2.639 18.859 1 98.31 341 ASN A O 1
ATOM 2541 N N . ASP A 1 342 ? -20.172 4.613 18.578 1 98.56 342 ASP A N 1
ATOM 2542 C CA . ASP A 1 342 ? -21.219 4.039 17.75 1 98.56 342 ASP A CA 1
ATOM 2543 C C . ASP A 1 342 ? -20.734 3.785 16.328 1 98.56 342 ASP A C 1
ATOM 2545 O O . ASP A 1 342 ? -20.484 4.727 15.57 1 98.56 342 ASP A O 1
ATOM 2549 N N . TRP A 1 343 ? -20.688 2.506 15.953 1 98.38 343 TRP A N 1
ATOM 2550 C CA . TRP A 1 343 ? -20.094 2.145 14.672 1 98.38 343 TRP A CA 1
ATOM 2551 C C . TRP A 1 343 ? -20.891 2.734 13.516 1 98.38 343 TRP A C 1
ATOM 2553 O O . TRP A 1 343 ? -20.312 3.066 12.469 1 98.38 343 TRP A O 1
ATOM 2563 N N . LYS A 1 344 ? -22.188 2.91 13.648 1 98.56 344 LYS A N 1
ATOM 2564 C CA . LYS A 1 344 ? -23.016 3.496 12.594 1 98.56 344 LYS A CA 1
ATOM 2565 C C . LYS A 1 344 ? -22.641 4.961 12.367 1 98.56 344 LYS A C 1
ATOM 2567 O O . LYS A 1 344 ? -22.516 5.402 11.219 1 98.56 344 LYS A O 1
ATOM 2572 N N . LYS A 1 345 ? -22.562 5.68 13.453 1 98.75 345 LYS A N 1
ATOM 2573 C CA . LYS A 1 345 ? -22.172 7.078 13.344 1 98.75 345 LYS A CA 1
ATOM 2574 C C . LYS A 1 345 ? -20.766 7.203 12.766 1 98.75 345 LYS A C 1
ATOM 2576 O O . LYS A 1 345 ? -20.484 8.117 11.984 1 98.75 345 LYS A O 1
ATOM 2581 N N . ILE A 1 346 ? -19.891 6.32 13.172 1 98.81 346 ILE A N 1
ATOM 2582 C CA . ILE A 1 346 ? -18.516 6.328 12.656 1 98.81 346 ILE A CA 1
ATOM 2583 C C . ILE A 1 346 ? -18.531 6.039 11.156 1 98.81 346 ILE A C 1
ATOM 2585 O O . ILE A 1 346 ? -17.797 6.656 10.391 1 98.81 346 ILE A O 1
ATOM 2589 N N . GLN A 1 347 ? -19.391 5.117 10.656 1 98.75 347 GLN A N 1
ATOM 2590 C CA . GLN A 1 347 ? -19.547 4.91 9.219 1 98.75 347 GLN A CA 1
ATOM 2591 C C . GLN A 1 347 ? -19.984 6.195 8.523 1 98.75 347 GLN A C 1
ATOM 2593 O O . GLN A 1 347 ? -19.531 6.5 7.426 1 98.75 347 GLN A O 1
ATOM 2598 N N . GLU A 1 348 ? -20.875 6.934 9.164 1 98.69 348 GLU A N 1
ATOM 2599 C CA . GLU A 1 348 ? -21.297 8.211 8.602 1 98.69 348 GLU A CA 1
ATOM 2600 C C . GLU A 1 348 ? -20.109 9.164 8.445 1 98.69 348 GLU A C 1
ATOM 2602 O O . GLU A 1 348 ? -19.984 9.859 7.434 1 98.69 348 GLU A O 1
ATOM 2607 N N . TYR A 1 349 ? -19.234 9.227 9.484 1 98.75 349 TYR A N 1
ATOM 2608 C CA . TYR A 1 349 ? -18.031 10.039 9.375 1 98.75 349 TYR A CA 1
ATOM 2609 C C . TYR A 1 349 ? -17.188 9.609 8.188 1 98.75 349 TYR A C 1
ATOM 2611 O O . TYR A 1 349 ? -16.703 10.445 7.422 1 98.75 349 TYR A O 1
ATOM 2619 N N . PHE A 1 350 ? -17.016 8.305 7.965 1 98.56 350 PHE A N 1
ATOM 2620 C CA . PHE A 1 350 ? -16.219 7.801 6.859 1 98.56 350 PHE A CA 1
ATOM 2621 C C . PHE A 1 350 ? -16.875 8.109 5.52 1 98.56 350 PHE A C 1
ATOM 2623 O O . PHE A 1 350 ? -16.203 8.227 4.496 1 98.56 350 PHE A O 1
ATOM 2630 N N . ASN A 1 351 ? -18.203 8.281 5.492 1 97.62 351 ASN A N 1
ATOM 2631 C CA . ASN A 1 351 ? -18.906 8.703 4.281 1 97.62 351 ASN A CA 1
ATOM 2632 C C . ASN A 1 351 ? -18.656 10.18 3.984 1 97.62 351 ASN A C 1
ATOM 2634 O O . ASN A 1 351 ? -18.562 10.578 2.82 1 97.62 351 ASN A O 1
ATOM 2638 N N . GLU A 1 352 ? -18.469 10.945 5 1 97.44 352 GLU A N 1
ATOM 2639 C CA . GLU A 1 352 ? -18.516 12.398 4.875 1 97.44 352 GLU A CA 1
ATOM 2640 C C . GLU A 1 352 ? -17.125 12.984 4.707 1 97.44 352 GLU A C 1
ATOM 2642 O O . GLU A 1 352 ? -16.953 14.055 4.109 1 97.44 352 GLU A O 1
ATOM 2647 N N . TYR A 1 353 ? -16.25 12.305 5.344 1 97.19 353 TYR A N 1
ATOM 2648 C CA . TYR A 1 353 ? -14.898 12.867 5.402 1 97.19 353 TYR A CA 1
ATOM 2649 C C . TYR A 1 353 ? -13.945 12.094 4.496 1 97.19 353 TYR A C 1
ATOM 2651 O O . TYR A 1 353 ? -12.961 12.656 4.008 1 97.19 353 TYR A O 1
ATOM 2659 N N . MET B 1 1 ? 22.016 -27.562 -69.438 1 30.73 1 MET B N 1
ATOM 2660 C CA . MET B 1 1 ? 21.266 -28.625 -68.75 1 30.73 1 MET B CA 1
ATOM 2661 C C . MET B 1 1 ? 21.547 -28.641 -67.25 1 30.73 1 MET B C 1
ATOM 2663 O O . MET B 1 1 ? 20.891 -29.375 -66.5 1 30.73 1 MET B O 1
ATOM 2667 N N . LYS B 1 2 ? 22.828 -28.078 -67 1 47.56 2 LYS B N 1
ATOM 2668 C CA . LYS B 1 2 ? 23.266 -28.109 -65.562 1 47.56 2 LYS B CA 1
ATOM 2669 C C . LYS B 1 2 ? 22.547 -27.047 -64.75 1 47.56 2 LYS B C 1
ATOM 2671 O O . LYS B 1 2 ? 22.406 -27.188 -63.531 1 47.56 2 LYS B O 1
ATOM 2676 N N . GLU B 1 3 ? 22.297 -25.953 -65.5 1 43.22 3 GLU B N 1
ATOM 2677 C CA . GLU B 1 3 ? 21.719 -24.828 -64.75 1 43.22 3 GLU B CA 1
ATOM 2678 C C . GLU B 1 3 ? 20.266 -25.094 -64.375 1 43.22 3 GLU B C 1
ATOM 2680 O O . GLU B 1 3 ? 19.766 -24.531 -63.375 1 43.22 3 GLU B O 1
ATOM 2685 N N . LEU B 1 4 ? 19.531 -25.906 -65.188 1 47.34 4 LEU B N 1
ATOM 2686 C CA . LEU B 1 4 ? 18.125 -26.172 -64.938 1 47.34 4 LEU B CA 1
ATOM 2687 C C . LEU B 1 4 ? 17.984 -27.188 -63.812 1 47.34 4 LEU B C 1
ATOM 2689 O O . LEU B 1 4 ? 16.953 -27.203 -63.094 1 47.34 4 LEU B O 1
ATOM 2693 N N . LYS B 1 5 ? 18.969 -28.109 -63.531 1 47.81 5 LYS B N 1
ATOM 2694 C CA . LYS B 1 5 ? 18.891 -29.141 -62.531 1 47.81 5 LYS B CA 1
ATOM 2695 C C . LYS B 1 5 ? 19.125 -28.547 -61.125 1 47.81 5 LYS B C 1
ATOM 2697 O O . LYS B 1 5 ? 18.609 -29.047 -60.125 1 47.81 5 LYS B O 1
ATOM 2702 N N . LYS B 1 6 ? 19.938 -27.516 -61.062 1 51.81 6 LYS B N 1
ATOM 2703 C CA . LYS B 1 6 ? 20.203 -26.922 -59.781 1 51.81 6 LYS B CA 1
ATOM 2704 C C . LYS B 1 6 ? 19.031 -26.062 -59.281 1 51.81 6 LYS B C 1
ATOM 2706 O O . LYS B 1 6 ? 18.766 -25.984 -58.094 1 51.81 6 LYS B O 1
ATOM 2711 N N . LEU B 1 7 ? 18.297 -25.641 -60.406 1 51.53 7 LEU B N 1
ATOM 2712 C CA . LEU B 1 7 ? 17.172 -24.812 -60 1 51.53 7 LEU B CA 1
ATOM 2713 C C . LEU B 1 7 ? 16.031 -25.672 -59.469 1 51.53 7 LEU B C 1
ATOM 2715 O O . LEU B 1 7 ? 15.344 -25.281 -58.531 1 51.53 7 LEU B O 1
ATOM 2719 N N . SER B 1 8 ? 16.016 -26.953 -60 1 51.16 8 SER B N 1
ATOM 2720 C CA . SER B 1 8 ? 14.891 -27.781 -59.562 1 51.16 8 SER B CA 1
ATOM 2721 C C . SER B 1 8 ? 15.102 -28.328 -58.156 1 51.16 8 SER B C 1
ATOM 2723 O O . SER B 1 8 ? 14.148 -28.469 -57.375 1 51.16 8 SER B O 1
ATOM 2725 N N . LEU B 1 9 ? 16.359 -28.578 -57.875 1 53.84 9 LEU B N 1
ATOM 2726 C CA . LEU B 1 9 ? 16.594 -29.156 -56.562 1 53.84 9 LEU B CA 1
ATOM 2727 C C . LEU B 1 9 ? 16.469 -28.109 -55.469 1 53.84 9 LEU B C 1
ATOM 2729 O O . LEU B 1 9 ? 15.953 -28.391 -54.375 1 53.84 9 LEU B O 1
ATOM 2733 N N . VAL B 1 10 ? 16.844 -26.828 -55.781 1 52.59 10 VAL B N 1
ATOM 2734 C CA . VAL B 1 10 ? 16.734 -25.781 -54.812 1 52.59 10 VAL B CA 1
ATOM 2735 C C . VAL B 1 10 ? 15.258 -25.422 -54.594 1 52.59 10 VAL B C 1
ATOM 2737 O O . VAL B 1 10 ? 14.828 -25.188 -53.438 1 52.59 10 VAL B O 1
ATOM 2740 N N . VAL B 1 11 ? 14.5 -25.531 -55.656 1 53.28 11 VAL B N 1
ATOM 2741 C CA . VAL B 1 11 ? 13.086 -25.234 -55.469 1 53.28 11 VAL B CA 1
ATOM 2742 C C . VAL B 1 11 ? 12.406 -26.344 -54.688 1 53.28 11 VAL B C 1
ATOM 2744 O O . VAL B 1 11 ? 11.531 -26.094 -53.875 1 53.28 11 VAL B O 1
ATOM 2747 N N . VAL B 1 12 ? 12.875 -27.594 -54.906 1 50.41 12 VAL B N 1
ATOM 2748 C CA . VAL B 1 12 ? 12.242 -28.688 -54.188 1 50.41 12 VAL B CA 1
ATOM 2749 C C . VAL B 1 12 ? 12.648 -28.625 -52.688 1 50.41 12 VAL B C 1
ATOM 2751 O O . VAL B 1 12 ? 11.82 -28.875 -51.812 1 50.41 12 VAL B O 1
ATOM 2754 N N . VAL B 1 13 ? 13.906 -28.25 -52.438 1 49.53 13 VAL B N 1
ATOM 2755 C CA . VAL B 1 13 ? 14.32 -28.188 -51.031 1 49.53 13 VAL B CA 1
ATOM 2756 C C . VAL B 1 13 ? 13.641 -26.984 -50.344 1 49.53 13 VAL B C 1
ATOM 2758 O O . VAL B 1 13 ? 13.266 -27.062 -49.188 1 49.53 13 VAL B O 1
ATOM 2761 N N . LEU B 1 14 ? 13.422 -25.891 -51.125 1 48.56 14 LEU B N 1
ATOM 2762 C CA . LEU B 1 14 ? 12.711 -24.766 -50.5 1 48.56 14 LEU B CA 1
ATOM 2763 C C . LEU B 1 14 ? 11.242 -25.109 -50.281 1 48.56 14 LEU B C 1
ATOM 2765 O O . LEU B 1 14 ? 10.641 -24.656 -49.281 1 48.56 14 LEU B O 1
ATOM 2769 N N . LEU B 1 15 ? 10.695 -25.922 -51.25 1 44.25 15 LEU B N 1
ATOM 2770 C CA . LEU B 1 15 ? 9.289 -26.266 -51.031 1 44.25 15 LEU B CA 1
ATOM 2771 C C . LEU B 1 15 ? 9.133 -27.234 -49.875 1 44.25 15 LEU B C 1
ATOM 2773 O O . LEU B 1 15 ? 8.117 -27.203 -49.156 1 44.25 15 LEU B O 1
ATOM 2777 N N . LEU B 1 16 ? 10.141 -28.188 -49.719 1 42.78 16 LEU B N 1
ATOM 2778 C CA . LEU B 1 16 ? 9.977 -29.125 -48.625 1 42.78 16 LEU B CA 1
ATOM 2779 C C . LEU B 1 16 ? 10.203 -28.438 -47.281 1 42.78 16 LEU B C 1
ATOM 2781 O O . LEU B 1 16 ? 9.734 -28.906 -46.25 1 42.78 16 LEU B O 1
ATOM 2785 N N . SER B 1 17 ? 11.102 -27.438 -47.312 1 38.5 17 SER B N 1
ATOM 2786 C CA . SER B 1 17 ? 11.289 -26.828 -46 1 38.5 17 SER B CA 1
ATOM 2787 C C . SER B 1 17 ? 10.078 -26.016 -45.594 1 38.5 17 SER B C 1
ATOM 2789 O O . SER B 1 17 ? 9.953 -25.625 -44.406 1 38.5 17 SER B O 1
ATOM 2791 N N . ALA B 1 18 ? 9.445 -25.453 -46.625 1 41.25 18 ALA B N 1
ATOM 2792 C CA . ALA B 1 18 ? 8.297 -24.641 -46.219 1 41.25 18 ALA B CA 1
ATOM 2793 C C . ALA B 1 18 ? 7.199 -25.516 -45.594 1 41.25 18 ALA B C 1
ATOM 2795 O O . ALA B 1 18 ? 6.309 -25.031 -44.906 1 41.25 18 ALA B O 1
ATOM 2796 N N . THR B 1 19 ? 7.098 -26.641 -46.156 1 37.34 19 THR B N 1
ATOM 2797 C CA . THR B 1 19 ? 5.922 -27.406 -45.75 1 37.34 19 THR B CA 1
ATOM 2798 C C . THR B 1 19 ? 6.09 -27.938 -44.312 1 37.34 19 THR B C 1
ATOM 2800 O O . THR B 1 19 ? 5.164 -28.531 -43.75 1 37.34 19 THR B O 1
ATOM 2803 N N . ALA B 1 20 ? 7.246 -28.281 -43.906 1 37.22 20 ALA B N 1
ATOM 2804 C CA . ALA B 1 20 ? 7.305 -28.797 -42.531 1 37.22 20 ALA B CA 1
ATOM 2805 C C . ALA B 1 20 ? 6.777 -27.766 -41.562 1 37.22 20 ALA B C 1
ATOM 2807 O O . ALA B 1 20 ? 6.906 -27.953 -40.344 1 37.22 20 ALA B O 1
ATOM 2808 N N . ALA B 1 21 ? 6.785 -26.531 -41.969 1 41 21 ALA B N 1
ATOM 2809 C CA . ALA B 1 21 ? 6.137 -25.641 -41 1 41 21 ALA B CA 1
ATOM 2810 C C . ALA B 1 21 ? 4.715 -26.109 -40.688 1 41 21 ALA B C 1
ATOM 2812 O O . ALA B 1 21 ? 3.807 -25.281 -40.531 1 41 21 ALA B O 1
ATOM 2813 N N . LEU B 1 22 ? 4.113 -27.062 -41.438 1 41.72 22 LEU B N 1
ATOM 2814 C CA . LEU B 1 22 ? 2.727 -27.5 -41.5 1 41.72 22 LEU B CA 1
ATOM 2815 C C . LEU B 1 22 ? 2.064 -27.375 -40.125 1 41.72 22 LEU B C 1
ATOM 2817 O O . LEU B 1 22 ? 1.04 -26.703 -40 1 41.72 22 LEU B O 1
ATOM 2821 N N . ALA B 1 23 ? 1.482 -28.656 -39.531 1 42.78 23 ALA B N 1
ATOM 2822 C CA . ALA B 1 23 ? 0.424 -28.953 -38.562 1 42.78 23 ALA B CA 1
ATOM 2823 C C . ALA B 1 23 ? 0.82 -28.516 -37.156 1 42.78 23 ALA B C 1
ATOM 2825 O O . ALA B 1 23 ? 1.24 -29.344 -36.344 1 42.78 23 ALA B O 1
ATOM 2826 N N . ALA B 1 24 ? 1.619 -27.766 -37 1 54.09 24 ALA B N 1
ATOM 2827 C CA . ALA B 1 24 ? 1.795 -27.578 -35.562 1 54.09 24 ALA B CA 1
ATOM 2828 C C . ALA B 1 24 ? 0.448 -27.453 -34.844 1 54.09 24 ALA B C 1
ATOM 2830 O O . ALA B 1 24 ? -0.322 -26.531 -35.125 1 54.09 24 ALA B O 1
ATOM 2831 N N . GLY B 1 25 ? -0.203 -28.734 -34.562 1 79.88 25 GLY B N 1
ATOM 2832 C CA . GLY B 1 25 ? -1.501 -28.859 -33.906 1 79.88 25 GLY B CA 1
ATOM 2833 C C . GLY B 1 25 ? -1.728 -27.828 -32.844 1 79.88 25 GLY B C 1
ATOM 2834 O O . GLY B 1 25 ? -0.828 -27.047 -32.5 1 79.88 25 GLY B O 1
ATOM 2835 N N . LYS B 1 26 ? -2.996 -27.516 -32.594 1 93.94 26 LYS B N 1
ATOM 2836 C CA . LYS B 1 26 ? -3.396 -26.641 -31.484 1 93.94 26 LYS B CA 1
ATOM 2837 C C . LYS B 1 26 ? -2.576 -26.953 -30.234 1 93.94 26 LYS B C 1
ATOM 2839 O O . LYS B 1 26 ? -2.281 -28.109 -29.938 1 93.94 26 LYS B O 1
ATOM 2844 N N . PRO B 1 27 ? -1.998 -25.922 -29.656 1 97.12 27 PRO B N 1
ATOM 2845 C CA . PRO B 1 27 ? -1.314 -26.172 -28.375 1 97.12 27 PRO B CA 1
ATOM 2846 C C . PRO B 1 27 ? -2.207 -26.875 -27.359 1 97.12 27 PRO B C 1
ATOM 2848 O O . PRO B 1 27 ? -3.422 -26.672 -27.344 1 97.12 27 PRO B O 1
ATOM 2851 N N . ASN B 1 28 ? -1.593 -27.766 -26.562 1 97.5 28 ASN B N 1
ATOM 2852 C CA . ASN B 1 28 ? -2.264 -28.406 -25.438 1 97.5 28 ASN B CA 1
ATOM 2853 C C . ASN B 1 28 ? -2.119 -27.594 -24.156 1 97.5 28 ASN B C 1
ATOM 2855 O O . ASN B 1 28 ? -1.026 -27.516 -23.594 1 97.5 28 ASN B O 1
ATOM 2859 N N . ILE B 1 29 ? -3.242 -27.047 -23.703 1 97.44 29 ILE B N 1
ATOM 2860 C CA . ILE B 1 29 ? -3.238 -26.188 -22.516 1 97.44 29 ILE B CA 1
ATOM 2861 C C . ILE B 1 29 ? -4.023 -26.859 -21.391 1 97.44 29 ILE B C 1
ATOM 2863 O O . ILE B 1 29 ? -5.152 -27.312 -21.594 1 97.44 29 ILE B O 1
ATOM 2867 N N . HIS B 1 30 ? -3.398 -27.031 -20.219 1 96.5 30 HIS B N 1
ATOM 2868 C CA . HIS B 1 30 ? -4.07 -27.562 -19.031 1 96.5 30 HIS B CA 1
ATOM 2869 C C . HIS B 1 30 ? -4.406 -26.469 -18.047 1 96.5 30 HIS B C 1
ATOM 2871 O O . HIS B 1 30 ? -3.551 -25.641 -17.703 1 96.5 30 HIS B O 1
ATOM 2877 N N . ILE B 1 31 ? -5.66 -26.391 -17.578 1 96.06 31 ILE B N 1
ATOM 2878 C CA . ILE B 1 31 ? -6.137 -25.359 -16.672 1 96.06 31 ILE B CA 1
ATOM 2879 C C . ILE B 1 31 ? -6.215 -25.906 -15.258 1 96.06 31 ILE B C 1
ATOM 2881 O O . ILE B 1 31 ? -6.758 -26.984 -15.031 1 96.06 31 ILE B O 1
ATOM 2885 N N . LEU B 1 32 ? -5.602 -25.219 -14.32 1 96.81 32 LEU B N 1
ATOM 2886 C CA . LEU B 1 32 ? -5.719 -25.469 -12.891 1 96.81 32 LEU B CA 1
ATOM 2887 C C . LEU B 1 32 ? -6.586 -24.391 -12.227 1 96.81 32 LEU B C 1
ATOM 2889 O O . LEU B 1 32 ? -6.254 -23.203 -12.258 1 96.81 32 LEU B O 1
ATOM 2893 N N . ALA B 1 33 ? -7.664 -24.797 -11.594 1 94.44 33 ALA B N 1
ATOM 2894 C CA . ALA B 1 33 ? -8.625 -23.859 -11.031 1 94.44 33 ALA B CA 1
ATOM 2895 C C . ALA B 1 33 ? -8.484 -23.781 -9.516 1 94.44 33 ALA B C 1
ATOM 2897 O O . ALA B 1 33 ? -8.461 -24.812 -8.836 1 94.44 33 ALA B O 1
ATOM 2898 N N . THR B 1 34 ? -8.414 -22.531 -8.992 1 94.81 34 THR B N 1
ATOM 2899 C CA . THR B 1 34 ? -8.305 -22.375 -7.547 1 94.81 34 THR B CA 1
ATOM 2900 C C . THR B 1 34 ? -9.5 -21.594 -7 1 94.81 34 THR B C 1
ATOM 2902 O O . THR B 1 34 ? -9.594 -21.375 -5.793 1 94.81 34 THR B O 1
ATOM 2905 N N . GLY B 1 35 ? -10.422 -21.203 -7.859 1 88.69 35 GLY B N 1
ATOM 2906 C CA . GLY B 1 35 ? -11.586 -20.438 -7.449 1 88.69 35 GLY B CA 1
ATOM 2907 C C . GLY B 1 35 ? -11.539 -18.984 -7.902 1 88.69 35 GLY B C 1
ATOM 2908 O O . GLY B 1 35 ? -11.117 -18.688 -9.023 1 88.69 35 GLY B O 1
ATOM 2909 N N . GLY B 1 36 ? -12.188 -18.094 -7.055 1 80 36 GLY B N 1
ATOM 2910 C CA . GLY B 1 36 ? -12.172 -16.672 -7.348 1 80 36 GLY B CA 1
ATOM 2911 C C . GLY B 1 36 ? -13.422 -16.188 -8.062 1 80 36 GLY B C 1
ATOM 2912 O O . GLY B 1 36 ? -14.32 -16.984 -8.352 1 80 36 GLY B O 1
ATOM 2913 N N . THR B 1 37 ? -13.43 -14.953 -8.359 1 78.56 37 THR B N 1
ATOM 2914 C CA . THR B 1 37 ? -14.555 -14.25 -8.969 1 78.56 37 THR B CA 1
ATOM 2915 C C . THR B 1 37 ? -14.859 -14.812 -10.359 1 78.56 37 THR B C 1
ATOM 2917 O O . THR B 1 37 ? -16.016 -14.844 -10.781 1 78.56 37 THR B O 1
ATOM 2920 N N . ILE B 1 38 ? -13.828 -15.211 -11.047 1 81 38 ILE B N 1
ATOM 2921 C CA . ILE B 1 38 ? -13.93 -15.719 -12.414 1 81 38 ILE B CA 1
ATOM 2922 C C . ILE B 1 38 ? -14.867 -16.922 -12.445 1 81 38 ILE B C 1
ATOM 2924 O O . ILE B 1 38 ? -15.531 -17.172 -13.453 1 81 38 ILE B O 1
ATOM 2928 N N . ALA B 1 39 ? -14.898 -17.609 -11.367 1 78.81 39 ALA B N 1
ATOM 2929 C CA . ALA B 1 39 ? -15.773 -18.766 -11.227 1 78.81 39 ALA B CA 1
ATOM 2930 C C . ALA B 1 39 ? -16.922 -18.484 -10.266 1 78.81 39 ALA B C 1
ATOM 2932 O O . ALA B 1 39 ? -17.516 -19.406 -9.703 1 78.81 39 ALA B O 1
ATOM 2933 N N . GLY B 1 40 ? -17.109 -17.203 -10.047 1 72.81 40 GLY B N 1
ATOM 2934 C CA . GLY B 1 40 ? -18.109 -16.828 -9.055 1 72.81 40 GLY B CA 1
ATOM 2935 C C . GLY B 1 40 ? -19.438 -16.453 -9.664 1 72.81 40 GLY B C 1
ATOM 2936 O O . GLY B 1 40 ? -19.516 -16.094 -10.844 1 72.81 40 GLY B O 1
ATOM 2937 N N . THR B 1 41 ? -20.594 -16.625 -8.844 1 68.38 41 THR B N 1
ATOM 2938 C CA . THR B 1 41 ? -21.922 -16.219 -9.234 1 68.38 41 THR B CA 1
ATOM 2939 C C . THR B 1 41 ? -22.406 -15.055 -8.375 1 68.38 41 THR B C 1
ATOM 2941 O O . THR B 1 41 ? -22.219 -15.055 -7.156 1 68.38 41 THR B O 1
ATOM 2944 N N . GLY B 1 42 ? -22.859 -14.039 -9.023 1 65.12 42 GLY B N 1
ATOM 2945 C CA . GLY B 1 42 ? -23.438 -12.898 -8.32 1 65.12 42 GLY B CA 1
ATOM 2946 C C . GLY B 1 42 ? -24.938 -13.023 -8.133 1 65.12 42 GLY B C 1
ATOM 2947 O O . GLY B 1 42 ? -25.578 -13.891 -8.727 1 65.12 42 GLY B O 1
ATOM 2948 N N . THR B 1 43 ? -25.516 -12.188 -7.105 1 62.44 43 THR B N 1
ATOM 2949 C CA . THR B 1 43 ? -26.938 -12.219 -6.809 1 62.44 43 THR B CA 1
ATOM 2950 C C . THR B 1 43 ? -27.734 -11.508 -7.895 1 62.44 43 THR B C 1
ATOM 2952 O O . THR B 1 43 ? -28.938 -11.727 -8.039 1 62.44 43 THR B O 1
ATOM 2955 N N . SER B 1 44 ? -27.125 -10.484 -8.539 1 60.06 44 SER B N 1
ATOM 2956 C CA . SER B 1 44 ? -27.75 -9.781 -9.656 1 60.06 44 SER B CA 1
ATOM 2957 C C . SER B 1 44 ? -26.719 -9.414 -10.719 1 60.06 44 SER B C 1
ATOM 2959 O O . SER B 1 44 ? -25.516 -9.438 -10.453 1 60.06 44 SER B O 1
ATOM 2961 N N . ALA B 1 45 ? -27.188 -9.055 -11.914 1 64.12 45 ALA B N 1
ATOM 2962 C CA . ALA B 1 45 ? -26.344 -8.703 -13.047 1 64.12 45 ALA B CA 1
ATOM 2963 C C . ALA B 1 45 ? -25.562 -7.418 -12.773 1 64.12 45 ALA B C 1
ATOM 2965 O O . ALA B 1 45 ? -24.547 -7.152 -13.414 1 64.12 45 ALA B O 1
ATOM 2966 N N . THR B 1 46 ? -26 -6.57 -11.766 1 58.84 46 THR B N 1
ATOM 2967 C CA . THR B 1 46 ? -25.359 -5.285 -11.484 1 58.84 46 THR B CA 1
ATOM 2968 C C . THR B 1 46 ? -24.719 -5.297 -10.109 1 58.84 46 THR B C 1
ATOM 2970 O O . THR B 1 46 ? -24.109 -4.305 -9.695 1 58.84 46 THR B O 1
ATOM 2973 N N . SER B 1 47 ? -24.812 -6.469 -9.445 1 57.25 47 SER B N 1
ATOM 2974 C CA . SER B 1 47 ? -24.297 -6.527 -8.086 1 57.25 47 SER B CA 1
ATOM 2975 C C . SER B 1 47 ? -22.844 -6.996 -8.07 1 57.25 47 SER B C 1
ATOM 2977 O O . SER B 1 47 ? -22.438 -7.809 -8.906 1 57.25 47 SER B O 1
ATOM 2979 N N . THR B 1 48 ? -22.062 -6.492 -7.121 1 58.41 48 THR B N 1
ATOM 2980 C CA . THR B 1 48 ? -20.656 -6.836 -6.953 1 58.41 48 THR B CA 1
ATOM 2981 C C . THR B 1 48 ? -20.484 -7.938 -5.91 1 58.41 48 THR B C 1
ATOM 2983 O O . THR B 1 48 ? -19.375 -8.414 -5.68 1 58.41 48 THR B O 1
ATOM 2986 N N . ASN B 1 49 ? -21.562 -8.273 -5.312 1 60.5 49 ASN B N 1
ATOM 2987 C CA . ASN B 1 49 ? -21.516 -9.398 -4.379 1 60.5 49 ASN B CA 1
ATOM 2988 C C . ASN B 1 49 ? -21.5 -10.734 -5.113 1 60.5 49 ASN B C 1
ATOM 2990 O O . ASN B 1 49 ? -22.234 -10.914 -6.094 1 60.5 49 ASN B O 1
ATOM 2994 N N . TYR B 1 50 ? -20.578 -11.594 -4.738 1 64.94 50 TYR B N 1
ATOM 2995 C CA . TYR B 1 50 ? -20.5 -12.898 -5.387 1 64.94 50 TYR B CA 1
ATOM 2996 C C . TYR B 1 50 ? -20.031 -13.969 -4.41 1 64.94 50 TYR B C 1
ATOM 2998 O O . TYR B 1 50 ? -19.469 -13.648 -3.357 1 64.94 50 TYR B O 1
ATOM 3006 N N . THR B 1 51 ? -20.438 -15.188 -4.648 1 64.94 51 THR B N 1
ATOM 3007 C CA . THR B 1 51 ? -19.828 -16.344 -3.984 1 64.94 51 THR B CA 1
ATOM 3008 C C . THR B 1 51 ? -18.75 -16.953 -4.855 1 64.94 51 THR B C 1
ATOM 3010 O O . THR B 1 51 ? -19.016 -17.391 -5.977 1 64.94 51 THR B O 1
ATOM 3013 N N . ALA B 1 52 ? -17.609 -17.047 -4.398 1 68.12 52 ALA B N 1
ATOM 3014 C CA . ALA B 1 52 ? -16.438 -17.469 -5.152 1 68.12 52 ALA B CA 1
ATOM 3015 C C . ALA B 1 52 ? -16.469 -18.969 -5.449 1 68.12 52 ALA B C 1
ATOM 3017 O O . ALA B 1 52 ? -16.875 -19.766 -4.602 1 68.12 52 ALA B O 1
ATOM 3018 N N . GLY B 1 53 ? -16.016 -19.344 -6.707 1 65.94 53 GLY B N 1
ATOM 3019 C CA . GLY B 1 53 ? -15.656 -20.703 -7.051 1 65.94 53 GLY B CA 1
ATOM 3020 C C . GLY B 1 53 ? -16.844 -21.625 -7.168 1 65.94 53 GLY B C 1
ATOM 3021 O O . GLY B 1 53 ? -16.75 -22.812 -6.852 1 65.94 53 GLY B O 1
ATOM 3022 N N . GLN B 1 54 ? -17.953 -21.25 -7.516 1 64.12 54 GLN B N 1
ATOM 3023 C CA . GLN B 1 54 ? -19.156 -22.078 -7.555 1 64.12 54 GLN B CA 1
ATOM 3024 C C . GLN B 1 54 ? -19.266 -22.812 -8.883 1 64.12 54 GLN B C 1
ATOM 3026 O O . GLN B 1 54 ? -19.844 -23.906 -8.953 1 64.12 54 GLN B O 1
ATOM 3031 N N . VAL B 1 55 ? -18.703 -22.25 -9.938 1 66.25 55 VAL B N 1
ATOM 3032 C CA . VAL B 1 55 ? -18.859 -22.812 -11.281 1 66.25 55 VAL B CA 1
ATOM 3033 C C . VAL B 1 55 ? -17.734 -23.812 -11.562 1 66.25 55 VAL B C 1
ATOM 3035 O O . VAL B 1 55 ? -16.562 -23.516 -11.305 1 66.25 55 VAL B O 1
ATOM 3038 N N . ALA B 1 56 ? -18.125 -24.969 -11.984 1 69.69 56 ALA B N 1
ATOM 3039 C CA . ALA B 1 56 ? -17.156 -25.984 -12.375 1 69.69 56 ALA B CA 1
ATOM 3040 C C . ALA B 1 56 ? -16.297 -25.516 -13.547 1 69.69 56 ALA B C 1
ATOM 3042 O O . ALA B 1 56 ? -16.75 -24.703 -14.367 1 69.69 56 ALA B O 1
ATOM 3043 N N . ILE B 1 57 ? -15.086 -26 -13.594 1 75.5 57 ILE B N 1
ATOM 3044 C CA . ILE B 1 57 ? -14.133 -25.625 -14.617 1 75.5 57 ILE B CA 1
ATOM 3045 C C . ILE B 1 57 ? -14.719 -25.891 -16 1 75.5 57 ILE B C 1
ATOM 3047 O O . ILE B 1 57 ? -14.547 -25.094 -16.922 1 75.5 57 ILE B O 1
ATOM 3051 N N . SER B 1 58 ? -15.375 -27 -16.141 1 74.38 58 SER B N 1
ATOM 3052 C CA . SER B 1 58 ? -15.945 -27.344 -17.438 1 74.38 58 SER B CA 1
ATOM 3053 C C . SER B 1 58 ? -16.953 -26.297 -17.891 1 74.38 58 SER B C 1
ATOM 3055 O O . SER B 1 58 ? -16.984 -25.938 -19.078 1 74.38 58 SER B O 1
ATOM 3057 N N . THR B 1 59 ? -17.703 -25.844 -16.891 1 74.5 59 THR B N 1
ATOM 3058 C CA . THR B 1 59 ? -18.703 -24.828 -17.219 1 74.5 59 THR B CA 1
ATOM 3059 C C . THR B 1 59 ? -18.047 -23.516 -17.609 1 74.5 59 THR B C 1
ATOM 3061 O O . THR B 1 59 ? -18.5 -22.828 -18.531 1 74.5 59 THR B O 1
ATOM 3064 N N . LEU B 1 60 ? -17.016 -23.188 -16.922 1 75.25 60 LEU B N 1
ATOM 3065 C CA . LEU B 1 60 ? -16.266 -21.969 -17.234 1 75.25 60 LEU B CA 1
ATOM 3066 C C . LEU B 1 60 ? -15.695 -22.031 -18.641 1 75.25 60 LEU B C 1
ATOM 3068 O O . LEU B 1 60 ? -15.758 -21.047 -19.391 1 75.25 60 LEU B O 1
ATOM 3072 N N . LEU B 1 61 ? -15.258 -23.188 -19.047 1 78.44 61 LEU B N 1
ATOM 3073 C CA . LEU B 1 61 ? -14.617 -23.359 -20.344 1 78.44 61 LEU B CA 1
ATOM 3074 C C . LEU B 1 61 ? -15.656 -23.344 -21.469 1 78.44 61 LEU B C 1
ATOM 3076 O O . LEU B 1 61 ? -15.406 -22.797 -22.531 1 78.44 61 LEU B O 1
ATOM 3080 N N . ASP B 1 62 ? -16.75 -23.844 -21.141 1 77 62 ASP B N 1
ATOM 3081 C CA . ASP B 1 62 ? -17.844 -23.859 -22.109 1 77 62 ASP B CA 1
ATOM 3082 C C . ASP B 1 62 ? -18.359 -22.453 -22.375 1 77 62 ASP B C 1
ATOM 3084 O O . ASP B 1 62 ? -18.922 -22.188 -23.438 1 77 62 ASP B O 1
ATOM 3088 N N . ALA B 1 63 ? -18.125 -21.672 -21.406 1 74.81 63 ALA B N 1
ATOM 3089 C CA . ALA B 1 63 ? -18.641 -20.312 -21.5 1 74.81 63 ALA B CA 1
ATOM 3090 C C . ALA B 1 63 ? -17.703 -19.406 -22.297 1 74.81 63 ALA B C 1
ATOM 3092 O O . ALA B 1 63 ? -18.016 -18.25 -22.562 1 74.81 63 ALA B O 1
ATOM 3093 N N . VAL B 1 64 ? -16.625 -19.875 -22.688 1 86.44 64 VAL B N 1
ATOM 3094 C CA . VAL B 1 64 ? -15.656 -19.078 -23.438 1 86.44 64 VAL B CA 1
ATOM 3095 C C . VAL B 1 64 ? -15.711 -19.453 -24.906 1 86.44 64 VAL B C 1
ATOM 3097 O O . VAL B 1 64 ? -15.055 -20.406 -25.344 1 86.44 64 VAL B O 1
ATOM 3100 N N . PRO B 1 65 ? -16.453 -18.734 -25.703 1 84.25 65 PRO B N 1
ATOM 3101 C CA . PRO B 1 65 ? -16.547 -19.031 -27.125 1 84.25 65 PRO B CA 1
ATOM 3102 C C . PRO B 1 65 ? -15.188 -19.047 -27.828 1 84.25 65 PRO B C 1
ATOM 3104 O O . PRO B 1 65 ? -14.328 -18.219 -27.516 1 84.25 65 PRO B O 1
ATOM 3107 N N . GLY B 1 66 ? -14.938 -20.062 -28.688 1 86.62 66 GLY B N 1
ATOM 3108 C CA . GLY B 1 66 ? -13.766 -20.094 -29.547 1 86.62 66 GLY B CA 1
ATOM 3109 C C . GLY B 1 66 ? -12.547 -20.688 -28.875 1 86.62 66 GLY B C 1
ATOM 3110 O O . GLY B 1 66 ? -11.492 -20.812 -29.484 1 86.62 66 GLY B O 1
ATOM 3111 N N . LEU B 1 67 ? -12.727 -21.031 -27.656 1 89.25 67 LEU B N 1
ATOM 3112 C CA . LEU B 1 67 ? -11.586 -21.547 -26.906 1 89.25 67 LEU B CA 1
ATOM 3113 C C . LEU B 1 67 ? -11.031 -22.797 -27.562 1 89.25 67 LEU B C 1
ATOM 3115 O O . LEU B 1 67 ? -9.812 -22.953 -27.703 1 89.25 67 LEU B O 1
ATOM 3119 N N . ASN B 1 68 ? -11.852 -23.688 -28.062 1 86.5 68 ASN B N 1
ATOM 3120 C CA . ASN B 1 68 ? -11.453 -24.953 -28.672 1 86.5 68 ASN B CA 1
ATOM 3121 C C . ASN B 1 68 ? -10.836 -24.75 -30.047 1 86.5 68 ASN B C 1
ATOM 3123 O O . ASN B 1 68 ? -10.211 -25.672 -30.594 1 86.5 68 ASN B O 1
ATOM 3127 N N . ASP B 1 69 ? -11.016 -23.594 -30.609 1 90.38 69 ASP B N 1
ATOM 3128 C CA . ASP B 1 69 ? -10.43 -23.297 -31.906 1 90.38 69 ASP B CA 1
ATOM 3129 C C . ASP B 1 69 ? -8.945 -22.953 -31.781 1 90.38 69 ASP B C 1
ATOM 3131 O O . ASP B 1 69 ? -8.188 -23.094 -32.75 1 90.38 69 ASP B O 1
ATOM 3135 N N . ILE B 1 70 ? -8.578 -22.609 -30.609 1 91.75 70 ILE B N 1
ATOM 3136 C CA . ILE B 1 70 ? -7.23 -22.047 -30.516 1 91.75 70 ILE B CA 1
ATOM 3137 C C . ILE B 1 70 ? -6.34 -23 -29.719 1 91.75 70 ILE B C 1
ATOM 3139 O O . ILE B 1 70 ? -5.109 -22.891 -29.75 1 91.75 70 ILE B O 1
ATOM 3143 N N . ALA B 1 71 ? -6.926 -23.938 -28.969 1 94.75 71 ALA B N 1
ATOM 3144 C CA . ALA B 1 71 ? -6.137 -24.844 -28.141 1 94.75 71 ALA B CA 1
ATOM 3145 C C . ALA B 1 71 ? -6.941 -26.078 -27.781 1 94.75 71 ALA B C 1
ATOM 3147 O O . ALA B 1 71 ? -8.172 -26.078 -27.828 1 94.75 71 ALA B O 1
ATOM 3148 N N . ASN B 1 72 ? -6.23 -27.234 -27.562 1 94 72 ASN B N 1
ATOM 3149 C CA . ASN B 1 72 ? -6.797 -28.359 -26.812 1 94 72 ASN B CA 1
ATOM 3150 C C . ASN B 1 72 ? -6.738 -28.125 -25.312 1 94 72 ASN B C 1
ATOM 3152 O O . ASN B 1 72 ? -5.66 -28.141 -24.719 1 94 72 ASN B O 1
ATOM 3156 N N . VAL B 1 73 ? -7.914 -27.938 -24.734 1 93.56 73 VAL B N 1
ATOM 3157 C CA . VAL B 1 73 ? -7.938 -27.469 -23.359 1 93.56 73 VAL B CA 1
ATOM 3158 C C . VAL B 1 73 ? -8.445 -28.594 -22.453 1 93.56 73 VAL B C 1
ATOM 3160 O O . VAL B 1 73 ? -9.453 -29.234 -22.75 1 93.56 73 VAL B O 1
ATOM 3163 N N . THR B 1 74 ? -7.703 -28.922 -21.469 1 91.06 74 THR B N 1
ATOM 3164 C CA . THR B 1 74 ? -8.109 -29.781 -20.375 1 91.06 74 THR B CA 1
ATOM 3165 C C . THR B 1 74 ? -8.039 -29.016 -19.047 1 91.06 74 THR B C 1
ATOM 3167 O O . THR B 1 74 ? -7.562 -27.891 -19 1 91.06 74 THR B O 1
ATOM 3170 N N . GLY B 1 75 ? -8.633 -29.594 -17.984 1 90.25 75 GLY B N 1
ATOM 3171 C CA . GLY B 1 75 ? -8.602 -28.859 -16.734 1 90.25 75 GLY B CA 1
ATOM 3172 C C . GLY B 1 75 ? -8.859 -29.734 -15.523 1 90.25 75 GLY B C 1
ATOM 3173 O O . GLY B 1 75 ? -9.359 -30.859 -15.656 1 90.25 75 GLY B O 1
ATOM 3174 N N . GLU B 1 76 ? -8.438 -29.25 -14.398 1 90.81 76 GLU B N 1
ATOM 3175 C CA . GLU B 1 76 ? -8.727 -29.891 -13.117 1 90.81 76 GLU B CA 1
ATOM 3176 C C . GLU B 1 76 ? -8.875 -28.859 -12 1 90.81 76 GLU B C 1
ATOM 3178 O O . GLU B 1 76 ? -8.305 -27.766 -12.078 1 90.81 76 GLU B O 1
ATOM 3183 N N . GLN B 1 77 ? -9.648 -29.219 -11.008 1 92.5 77 GLN B N 1
ATOM 3184 C CA . GLN B 1 77 ? -9.875 -28.391 -9.828 1 92.5 77 GLN B CA 1
ATOM 3185 C C . GLN B 1 77 ? -8.852 -28.703 -8.742 1 92.5 77 GLN B C 1
ATOM 3187 O O . GLN B 1 77 ? -8.727 -29.844 -8.305 1 92.5 77 GLN B O 1
ATOM 3192 N N . ILE B 1 78 ? -8.125 -27.672 -8.289 1 94.94 78 ILE B N 1
ATOM 3193 C CA . ILE B 1 78 ? -7.145 -27.859 -7.234 1 94.94 78 ILE B CA 1
ATOM 3194 C C . ILE B 1 78 ? -7.777 -27.562 -5.875 1 94.94 78 ILE B C 1
ATOM 3196 O O . ILE B 1 78 ? -7.703 -28.375 -4.953 1 94.94 78 ILE B O 1
ATOM 3200 N N . VAL B 1 79 ? -8.32 -26.344 -5.773 1 94.19 79 VAL B N 1
ATOM 3201 C CA . VAL B 1 79 ? -9.086 -25.891 -4.613 1 94.19 79 VAL B CA 1
ATOM 3202 C C . VAL B 1 79 ? -10.219 -24.969 -5.066 1 94.19 79 VAL B C 1
ATOM 3204 O O . VAL B 1 79 ? -10.273 -24.562 -6.23 1 94.19 79 VAL B O 1
ATOM 3207 N N . LYS B 1 80 ? -11.148 -24.719 -4.227 1 92.38 80 LYS B N 1
ATOM 3208 C CA . LYS B 1 80 ? -12.242 -23.766 -4.414 1 92.38 80 LYS B CA 1
ATOM 3209 C C . LYS B 1 80 ? -12.297 -22.766 -3.268 1 92.38 80 LYS B C 1
ATOM 3211 O O . LYS B 1 80 ? -13.109 -22.906 -2.352 1 92.38 80 LYS B O 1
ATOM 3216 N N . ILE B 1 81 ? -11.477 -21.75 -3.398 1 93.69 81 ILE B N 1
ATOM 3217 C CA . ILE B 1 81 ? -11.406 -20.812 -2.289 1 93.69 81 ILE B CA 1
ATOM 3218 C C . ILE B 1 81 ? -11.469 -19.375 -2.826 1 93.69 81 ILE B C 1
ATOM 3220 O O . ILE B 1 81 ? -11.172 -19.141 -3.998 1 93.69 81 ILE B O 1
ATOM 3224 N N . GLY B 1 82 ? -11.914 -18.391 -1.975 1 93.75 82 GLY B N 1
ATOM 3225 C CA . GLY B 1 82 ? -11.633 -17 -2.252 1 93.75 82 GLY B CA 1
ATOM 3226 C C . GLY B 1 82 ? -10.156 -16.656 -2.164 1 93.75 82 GLY B C 1
ATOM 3227 O O . GLY B 1 82 ? -9.453 -17.156 -1.29 1 93.75 82 GLY B O 1
ATOM 3228 N N . SER B 1 83 ? -9.742 -15.859 -3.102 1 95.56 83 SER B N 1
ATOM 3229 C CA . SER B 1 83 ? -8.305 -15.586 -3.16 1 95.56 83 SER B CA 1
ATOM 3230 C C . SER B 1 83 ? -7.82 -14.914 -1.883 1 95.56 83 SER B C 1
ATOM 3232 O O . SER B 1 83 ? -6.621 -14.914 -1.594 1 95.56 83 SER B O 1
ATOM 3234 N N . GLN B 1 84 ? -8.703 -14.258 -1.049 1 97 84 GLN B N 1
ATOM 3235 C CA . GLN B 1 84 ? -8.305 -13.734 0.254 1 97 84 GLN B CA 1
ATOM 3236 C C . GLN B 1 84 ? -7.859 -14.859 1.186 1 97 84 GLN B C 1
ATOM 3238 O O . GLN B 1 84 ? -7.156 -14.617 2.168 1 97 84 GLN B O 1
ATOM 3243 N N . ASP B 1 85 ? -8.25 -16.094 0.892 1 97.62 85 ASP B N 1
ATOM 3244 C CA . ASP B 1 85 ? -7.969 -17.234 1.771 1 97.62 85 ASP B CA 1
ATOM 3245 C C . ASP B 1 85 ? -6.812 -18.062 1.231 1 97.62 85 ASP B C 1
ATOM 3247 O O . ASP B 1 85 ? -6.582 -19.188 1.699 1 97.62 85 ASP B O 1
ATOM 3251 N N . MET B 1 86 ? -6.141 -17.594 0.195 1 98.31 86 MET B N 1
ATOM 3252 C CA . MET B 1 86 ? -4.953 -18.281 -0.301 1 98.31 86 MET B CA 1
ATOM 3253 C C . MET B 1 86 ? -3.957 -18.531 0.826 1 98.31 86 MET B C 1
ATOM 3255 O O . MET B 1 86 ? -3.893 -17.75 1.785 1 98.31 86 MET B O 1
ATOM 3259 N N . ASN B 1 87 ? -3.199 -19.688 0.724 1 98.25 87 ASN B N 1
ATOM 3260 C CA . ASN B 1 87 ? -2.291 -20.078 1.794 1 98.25 87 ASN B CA 1
ATOM 3261 C C . ASN B 1 87 ? -1.125 -20.906 1.261 1 98.25 87 ASN B C 1
ATOM 3263 O O . ASN B 1 87 ? -1.11 -21.281 0.087 1 98.25 87 ASN B O 1
ATOM 3267 N N . ASP B 1 88 ? -0.228 -21.25 2.113 1 98.44 88 ASP B N 1
ATOM 3268 C CA . ASP B 1 88 ? 1.033 -21.891 1.751 1 98.44 88 ASP B CA 1
ATOM 3269 C C . ASP B 1 88 ? 0.799 -23.297 1.219 1 98.44 88 ASP B C 1
ATOM 3271 O O . ASP B 1 88 ? 1.488 -23.75 0.299 1 98.44 88 ASP B O 1
ATOM 3275 N N . ALA B 1 89 ? -0.107 -23.969 1.828 1 98.31 89 ALA B N 1
ATOM 3276 C CA . ALA B 1 89 ? -0.389 -25.328 1.405 1 98.31 89 ALA B CA 1
ATOM 3277 C C . ALA B 1 89 ? -0.852 -25.375 -0.048 1 98.31 89 ALA B C 1
ATOM 3279 O O . ALA B 1 89 ? -0.433 -26.25 -0.814 1 98.31 89 ALA B O 1
ATOM 3280 N N . VAL B 1 90 ? -1.714 -24.469 -0.423 1 98.25 90 VAL B N 1
ATOM 3281 C CA . VAL B 1 90 ? -2.195 -24.406 -1.799 1 98.25 90 VAL B CA 1
ATOM 3282 C C . VAL B 1 90 ? -1.044 -24.047 -2.734 1 98.25 90 VAL B C 1
ATOM 3284 O O . VAL B 1 90 ? -0.921 -24.609 -3.824 1 98.25 90 VAL B O 1
ATOM 3287 N N . TRP B 1 91 ? -0.152 -23.094 -2.33 1 98.81 91 TRP B N 1
ATOM 3288 C CA . TRP B 1 91 ? 1.012 -22.703 -3.119 1 98.81 91 TRP B CA 1
ATOM 3289 C C . TRP B 1 91 ? 1.895 -23.906 -3.418 1 98.81 91 TRP B C 1
ATOM 3291 O O . TRP B 1 91 ? 2.277 -24.125 -4.57 1 98.81 91 TRP B O 1
ATOM 3301 N N . LEU B 1 92 ? 2.209 -24.672 -2.385 1 98.81 92 LEU B N 1
ATOM 3302 C CA . LEU B 1 92 ? 3.061 -25.844 -2.551 1 98.81 92 LEU B CA 1
ATOM 3303 C C . LEU B 1 92 ? 2.393 -26.875 -3.445 1 98.81 92 LEU B C 1
ATOM 3305 O O . LEU B 1 92 ? 3.041 -27.469 -4.309 1 98.81 92 LEU B O 1
ATOM 3309 N N . THR B 1 93 ? 1.088 -27.062 -3.256 1 98.56 93 THR B N 1
ATOM 3310 C CA . THR B 1 93 ? 0.334 -27.984 -4.094 1 98.56 93 THR B CA 1
ATOM 3311 C C . THR B 1 93 ? 0.389 -27.562 -5.555 1 98.56 93 THR B C 1
ATOM 3313 O O . THR B 1 93 ? 0.648 -28.375 -6.438 1 98.56 93 THR B O 1
ATOM 3316 N N . LEU B 1 94 ? 0.161 -26.297 -5.824 1 98.56 94 LEU B N 1
ATOM 3317 C CA . LEU B 1 94 ? 0.188 -25.766 -7.18 1 98.56 94 LEU B CA 1
ATOM 3318 C C . LEU B 1 94 ? 1.562 -25.953 -7.812 1 98.56 94 LEU B C 1
ATOM 3320 O O . LEU B 1 94 ? 1.669 -26.453 -8.938 1 98.56 94 LEU B O 1
ATOM 3324 N N . ALA B 1 95 ? 2.617 -25.547 -7.09 1 98.81 95 ALA B N 1
ATOM 3325 C CA . ALA B 1 95 ? 3.973 -25.625 -7.629 1 98.81 95 ALA B CA 1
ATOM 3326 C C . ALA B 1 95 ? 4.328 -27.062 -8 1 98.81 95 ALA B C 1
ATOM 3328 O O . ALA B 1 95 ? 4.859 -27.312 -9.086 1 98.81 95 ALA B O 1
ATOM 3329 N N . LYS B 1 96 ? 4.039 -28.031 -7.121 1 98.5 96 LYS B N 1
ATOM 3330 C CA . LYS B 1 96 ? 4.348 -29.438 -7.355 1 98.5 96 LYS B CA 1
ATOM 3331 C C . LYS B 1 96 ? 3.553 -29.984 -8.539 1 98.5 96 LYS B C 1
ATOM 3333 O O . LYS B 1 96 ? 4.105 -30.656 -9.406 1 98.5 96 LYS B O 1
ATOM 3338 N N . LYS B 1 97 ? 2.268 -29.656 -8.555 1 98.31 97 LYS B N 1
ATOM 3339 C CA . LYS B 1 97 ? 1.407 -30.109 -9.648 1 98.31 97 LYS B CA 1
ATOM 3340 C C . LYS B 1 97 ? 1.881 -29.547 -10.984 1 98.31 97 LYS B C 1
ATOM 3342 O O . LYS B 1 97 ? 1.963 -30.266 -11.977 1 98.31 97 LYS B O 1
ATOM 3347 N N . ILE B 1 98 ? 2.152 -28.266 -11.039 1 98.81 98 ILE B N 1
ATOM 3348 C CA . ILE B 1 98 ? 2.605 -27.578 -12.242 1 98.81 98 ILE B CA 1
ATOM 3349 C C . ILE B 1 98 ? 3.895 -28.234 -12.75 1 98.81 98 ILE B C 1
ATOM 3351 O O . ILE B 1 98 ? 4.016 -28.547 -13.938 1 98.81 98 ILE B O 1
ATOM 3355 N N . ASN B 1 99 ? 4.852 -28.438 -11.867 1 98.62 99 ASN B N 1
ATOM 3356 C CA . ASN B 1 99 ? 6.133 -29.016 -12.258 1 98.62 99 ASN B CA 1
ATOM 3357 C C . ASN B 1 99 ? 5.973 -30.453 -12.766 1 98.62 99 ASN B C 1
ATOM 3359 O O . ASN B 1 99 ? 6.695 -30.875 -13.672 1 98.62 99 ASN B O 1
ATOM 3363 N N . GLU B 1 100 ? 5.043 -31.203 -12.18 1 98.06 100 GLU B N 1
ATOM 3364 C CA . GLU B 1 100 ? 4.738 -32.531 -12.664 1 98.06 100 GLU B CA 1
ATOM 3365 C C . GLU B 1 100 ? 4.141 -32.5 -14.07 1 98.06 100 GLU B C 1
ATOM 3367 O O . GLU B 1 100 ? 4.578 -33.219 -14.961 1 98.06 100 GLU B O 1
ATOM 3372 N N . LEU B 1 101 ? 3.17 -31.641 -14.25 1 98.31 101 LEU B N 1
ATOM 3373 C CA . LEU B 1 101 ? 2.461 -31.547 -15.523 1 98.31 101 LEU B CA 1
ATOM 3374 C C . LEU B 1 101 ? 3.398 -31.078 -16.625 1 98.31 101 LEU B C 1
ATOM 3376 O O . LEU B 1 101 ? 3.352 -31.594 -17.75 1 98.31 101 LEU B O 1
ATOM 3380 N N . LEU B 1 102 ? 4.254 -30.125 -16.344 1 98.19 102 LEU B N 1
ATOM 3381 C CA . LEU B 1 102 ? 5.066 -29.484 -17.375 1 98.19 102 LEU B CA 1
ATOM 3382 C C . LEU B 1 102 ? 6.215 -30.391 -17.812 1 98.19 102 LEU B C 1
ATOM 3384 O O . LEU B 1 102 ? 6.883 -30.125 -18.812 1 98.19 102 LEU B O 1
ATOM 3388 N N . LYS B 1 103 ? 6.465 -31.484 -17.125 1 97.5 103 LYS B N 1
ATOM 3389 C CA . LYS B 1 103 ? 7.422 -32.5 -17.562 1 97.5 103 LYS B CA 1
ATOM 3390 C C . LYS B 1 103 ? 6.859 -33.312 -18.734 1 97.5 103 LYS B C 1
ATOM 3392 O O . LYS B 1 103 ? 7.609 -33.969 -19.438 1 97.5 103 LYS B O 1
ATOM 3397 N N . ARG B 1 104 ? 5.594 -33.25 -18.844 1 97.31 104 ARG B N 1
ATOM 3398 C CA . ARG B 1 104 ? 4.941 -34.031 -19.891 1 97.31 104 ARG B CA 1
ATOM 3399 C C . ARG B 1 104 ? 5.094 -33.344 -21.25 1 97.31 104 ARG B C 1
ATOM 3401 O O . ARG B 1 104 ? 5.008 -32.125 -21.344 1 97.31 104 ARG B O 1
ATOM 3408 N N . SER B 1 105 ? 5.254 -34.156 -22.266 1 96.12 105 SER B N 1
ATOM 3409 C CA . SER B 1 105 ? 5.426 -33.594 -23.609 1 96.12 105 SER B CA 1
ATOM 3410 C C . SER B 1 105 ? 4.09 -33.156 -24.203 1 96.12 105 SER B C 1
ATOM 3412 O O . SER B 1 105 ? 4.055 -32.375 -25.141 1 96.12 105 SER B O 1
ATOM 3414 N N . ASP B 1 106 ? 2.998 -33.688 -23.656 1 96.25 106 ASP B N 1
ATOM 3415 C CA . ASP B 1 106 ? 1.685 -33.375 -24.219 1 96.25 106 ASP B CA 1
ATOM 3416 C C . ASP B 1 106 ? 1.068 -32.156 -23.578 1 96.25 106 ASP B C 1
ATOM 3418 O O . ASP B 1 106 ? -0.122 -31.875 -23.734 1 96.25 106 ASP B O 1
ATOM 3422 N N . ILE B 1 107 ? 1.746 -31.5 -22.75 1 97.88 107 ILE B N 1
ATOM 3423 C CA . ILE B 1 107 ? 1.31 -30.234 -22.172 1 97.88 107 ILE B CA 1
ATOM 3424 C C . ILE B 1 107 ? 2.223 -29.094 -22.641 1 97.88 107 ILE B C 1
ATOM 3426 O O . ILE B 1 107 ? 3.424 -29.109 -22.359 1 97.88 107 ILE B O 1
ATOM 3430 N N . ASP B 1 108 ? 1.66 -28.109 -23.312 1 98.19 108 ASP B N 1
ATOM 3431 C CA . ASP B 1 108 ? 2.441 -27 -23.875 1 98.19 108 ASP B CA 1
ATOM 3432 C C . ASP B 1 108 ? 2.428 -25.797 -22.938 1 98.19 108 ASP B C 1
ATOM 3434 O O . ASP B 1 108 ? 3.322 -24.953 -23 1 98.19 108 ASP B O 1
ATOM 3438 N N . GLY B 1 109 ? 1.448 -25.672 -22.125 1 98.56 109 GLY B N 1
ATOM 3439 C CA . GLY B 1 109 ? 1.306 -24.562 -21.188 1 98.56 109 GLY B CA 1
ATOM 3440 C C . GLY B 1 109 ? 0.229 -24.797 -20.156 1 98.56 109 GLY B C 1
ATOM 3441 O O . GLY B 1 109 ? -0.569 -25.719 -20.266 1 98.56 109 GLY B O 1
ATOM 3442 N N . ILE B 1 110 ? 0.215 -24.016 -19.141 1 98.75 110 ILE B N 1
ATOM 3443 C CA . ILE B 1 110 ? -0.738 -24.125 -18.047 1 98.75 110 ILE B CA 1
ATOM 3444 C C . ILE B 1 110 ? -1.391 -22.766 -17.797 1 98.75 110 ILE B C 1
ATOM 3446 O O . ILE B 1 110 ? -0.718 -21.734 -17.828 1 98.75 110 ILE B O 1
ATOM 3450 N N . VAL B 1 111 ? -2.668 -22.734 -17.594 1 98.38 111 VAL B N 1
ATOM 3451 C CA . VAL B 1 111 ? -3.416 -21.578 -17.125 1 98.38 111 VAL B CA 1
ATOM 3452 C C . VAL B 1 111 ? -3.951 -21.844 -15.719 1 98.38 111 VAL B C 1
ATOM 3454 O O . VAL B 1 111 ? -4.445 -22.938 -15.43 1 98.38 111 VAL B O 1
ATOM 3457 N N . ILE B 1 112 ? -3.777 -20.922 -14.852 1 98.31 112 ILE B N 1
ATOM 3458 C CA . ILE B 1 112 ? -4.316 -21 -13.5 1 98.31 112 ILE B CA 1
ATOM 3459 C C . ILE B 1 112 ? -5.406 -19.953 -13.305 1 98.31 112 ILE B C 1
ATOM 3461 O O . ILE B 1 112 ? -5.133 -18.75 -13.367 1 98.31 112 ILE B O 1
ATOM 3465 N N . THR B 1 113 ? -6.637 -20.359 -13.109 1 96.25 113 THR B N 1
ATOM 3466 C CA . THR B 1 113 ? -7.676 -19.422 -12.703 1 96.25 113 THR B CA 1
ATOM 3467 C C . THR B 1 113 ? -7.574 -19.109 -11.219 1 96.25 113 THR B C 1
ATOM 3469 O O . THR B 1 113 ? -7.496 -20.016 -10.391 1 96.25 113 THR B O 1
ATOM 3472 N N . HIS B 1 114 ? -7.52 -17.922 -10.883 1 96.88 114 HIS B N 1
ATOM 3473 C CA . HIS B 1 114 ? -7.223 -17.422 -9.539 1 96.88 114 HIS B CA 1
ATOM 3474 C C . HIS B 1 114 ? -8.07 -16.203 -9.195 1 96.88 114 HIS B C 1
ATOM 3476 O O . HIS B 1 114 ? -8.469 -15.453 -10.086 1 96.88 114 HIS B O 1
ATOM 3482 N N . GLY B 1 115 ? -8.461 -16.062 -7.926 1 96.38 115 GLY B N 1
ATOM 3483 C CA . GLY B 1 115 ? -9 -14.766 -7.52 1 96.38 115 GLY B CA 1
ATOM 3484 C C . GLY B 1 115 ? -7.961 -13.664 -7.551 1 96.38 115 GLY B C 1
ATOM 3485 O O . GLY B 1 115 ? -6.762 -13.922 -7.465 1 96.38 115 GLY B O 1
ATOM 3486 N N . THR B 1 116 ? -8.422 -12.422 -7.629 1 97.81 116 THR B N 1
ATOM 3487 C CA . THR B 1 116 ? -7.527 -11.312 -7.93 1 97.81 116 THR B CA 1
ATOM 3488 C C . THR B 1 116 ? -6.84 -10.812 -6.664 1 97.81 116 THR B C 1
ATOM 3490 O O . THR B 1 116 ? -5.773 -10.195 -6.727 1 97.81 116 THR B O 1
ATOM 3493 N N . ASP B 1 117 ? -7.305 -11.062 -5.473 1 97.88 117 ASP B N 1
ATOM 3494 C CA . ASP B 1 117 ? -6.879 -10.414 -4.234 1 97.88 117 ASP B CA 1
ATOM 3495 C C . ASP B 1 117 ? -5.422 -10.742 -3.918 1 97.88 117 ASP B C 1
ATOM 3497 O O . ASP B 1 117 ? -4.699 -9.898 -3.377 1 97.88 117 ASP B O 1
ATOM 3501 N N . THR B 1 118 ? -4.957 -11.961 -4.148 1 98.62 118 THR B N 1
ATOM 3502 C CA . THR B 1 118 ? -3.605 -12.383 -3.803 1 98.62 118 THR B CA 1
ATOM 3503 C C . THR B 1 118 ? -2.9 -12.992 -5.016 1 98.62 118 THR B C 1
ATOM 3505 O O . THR B 1 118 ? -1.945 -13.758 -4.867 1 98.62 118 THR B O 1
ATOM 3508 N N . MET B 1 119 ? -3.41 -12.672 -6.211 1 98.69 119 MET B N 1
ATOM 3509 C CA . MET B 1 119 ? -2.883 -13.258 -7.441 1 98.69 119 MET B CA 1
ATOM 3510 C C . MET B 1 119 ? -1.416 -12.883 -7.633 1 98.69 119 MET B C 1
ATOM 3512 O O . MET B 1 119 ? -0.612 -13.711 -8.062 1 98.69 119 MET B O 1
ATOM 3516 N N . GLU B 1 120 ? -1.065 -11.648 -7.336 1 98.81 120 GLU B N 1
ATOM 3517 C CA . GLU B 1 120 ? 0.317 -11.227 -7.551 1 98.81 120 GLU B CA 1
ATOM 3518 C C . GLU B 1 120 ? 1.275 -12.008 -6.656 1 98.81 120 GLU B C 1
ATOM 3520 O O . GLU B 1 120 ? 2.402 -12.305 -7.059 1 98.81 120 GLU B O 1
ATOM 3525 N N . GLU B 1 121 ? 0.88 -12.398 -5.418 1 98.88 121 GLU B N 1
ATOM 3526 C CA . GLU B 1 121 ? 1.699 -13.211 -4.527 1 98.88 121 GLU B CA 1
ATOM 3527 C C . GLU B 1 121 ? 1.885 -14.625 -5.086 1 98.88 121 GLU B C 1
ATOM 3529 O O . GLU B 1 121 ? 3 -15.148 -5.102 1 98.88 121 GLU B O 1
ATOM 3534 N N . THR B 1 122 ? 0.761 -15.203 -5.531 1 98.94 122 THR B N 1
ATOM 3535 C CA . THR B 1 122 ? 0.806 -16.547 -6.086 1 98.94 122 THR B CA 1
ATOM 3536 C C . THR B 1 122 ? 1.682 -16.594 -7.336 1 98.94 122 THR B C 1
ATOM 3538 O O . THR B 1 122 ? 2.502 -17.5 -7.496 1 98.94 122 THR B O 1
ATOM 3541 N N . ALA B 1 123 ? 1.489 -15.594 -8.203 1 98.94 123 ALA B N 1
ATOM 3542 C CA . ALA B 1 123 ? 2.279 -15.523 -9.43 1 98.94 123 ALA B CA 1
ATOM 3543 C C . ALA B 1 123 ? 3.773 -15.461 -9.117 1 98.94 123 ALA B C 1
ATOM 3545 O O . ALA B 1 123 ? 4.574 -16.156 -9.742 1 98.94 123 ALA B O 1
ATOM 3546 N N . TYR B 1 124 ? 4.133 -14.672 -8.18 1 98.94 124 TYR B N 1
ATOM 3547 C CA . TYR B 1 124 ? 5.543 -14.508 -7.848 1 98.94 124 TYR B CA 1
ATOM 3548 C C . TYR B 1 124 ? 6.113 -15.773 -7.227 1 98.94 124 TYR B C 1
ATOM 3550 O O . TYR B 1 124 ? 7.238 -16.172 -7.531 1 98.94 124 TYR B O 1
ATOM 3558 N N . PHE B 1 125 ? 5.355 -16.438 -6.32 1 98.94 125 PHE B N 1
ATOM 3559 C CA . PHE B 1 125 ? 5.785 -17.703 -5.734 1 98.94 125 PHE B CA 1
ATOM 3560 C C . PHE B 1 125 ? 6.074 -18.734 -6.816 1 98.94 125 PHE B C 1
ATOM 3562 O O . PHE B 1 125 ? 7.129 -19.375 -6.805 1 98.94 125 PHE B O 1
ATOM 3569 N N . LEU B 1 126 ? 5.129 -18.828 -7.742 1 98.94 126 LEU B N 1
ATOM 3570 C CA . LEU B 1 126 ? 5.289 -19.797 -8.828 1 98.94 126 LEU B CA 1
ATOM 3571 C C . LEU B 1 126 ? 6.449 -19.406 -9.734 1 98.94 126 LEU B C 1
ATOM 3573 O O . LEU B 1 126 ? 7.18 -20.266 -10.219 1 98.94 126 LEU B O 1
ATOM 3577 N N . ASN B 1 127 ? 6.598 -18.125 -9.953 1 98.94 127 ASN B N 1
ATOM 3578 C CA . ASN B 1 127 ? 7.695 -17.609 -10.766 1 98.94 127 ASN B CA 1
ATOM 3579 C C . ASN B 1 127 ? 9.047 -18.047 -10.227 1 98.94 127 ASN B C 1
ATOM 3581 O O . ASN B 1 127 ? 10 -18.219 -10.984 1 98.94 127 ASN B O 1
ATOM 3585 N N . LEU B 1 128 ? 9.117 -18.266 -8.945 1 98.88 128 LEU B N 1
ATOM 3586 C CA . LEU B 1 128 ? 10.367 -18.609 -8.281 1 98.88 128 LEU B CA 1
ATOM 3587 C C . LEU B 1 128 ? 10.508 -20.125 -8.141 1 98.88 128 LEU B C 1
ATOM 3589 O O . LEU B 1 128 ? 11.602 -20.625 -7.879 1 98.88 128 LEU B O 1
ATOM 3593 N N . THR B 1 129 ? 9.43 -20.891 -8.367 1 98.88 129 THR B N 1
ATOM 3594 C CA . THR B 1 129 ? 9.484 -22.281 -7.961 1 98.88 129 THR B CA 1
ATOM 3595 C C . THR B 1 129 ? 9.164 -23.203 -9.133 1 98.88 129 THR B C 1
ATOM 3597 O O . THR B 1 129 ? 9.422 -24.406 -9.078 1 98.88 129 THR B O 1
ATOM 3600 N N . VAL B 1 130 ? 8.547 -22.703 -10.195 1 98.81 130 VAL B N 1
ATOM 3601 C CA . VAL B 1 130 ? 8.305 -23.5 -11.398 1 98.81 130 VAL B CA 1
ATOM 3602 C C . VAL B 1 130 ? 9.633 -23.844 -12.062 1 98.81 130 VAL B C 1
ATOM 3604 O O . VAL B 1 130 ? 10.516 -23 -12.195 1 98.81 130 VAL B O 1
ATOM 3607 N N . ARG B 1 131 ? 9.742 -25.094 -12.492 1 98.12 131 ARG B N 1
ATOM 3608 C CA . ARG B 1 131 ? 10.984 -25.594 -13.07 1 98.12 131 ARG B CA 1
ATOM 3609 C C . ARG B 1 131 ? 10.805 -25.953 -14.539 1 98.12 131 ARG B C 1
ATOM 3611 O O . ARG B 1 131 ? 11.07 -27.078 -14.945 1 98.12 131 ARG B O 1
ATOM 3618 N N . SER B 1 132 ? 10.414 -25.016 -15.344 1 98.5 132 SER B N 1
ATOM 3619 C CA . SER B 1 132 ? 10.172 -25.188 -16.781 1 98.5 132 SER B CA 1
ATOM 3620 C C . SER B 1 132 ? 10.18 -23.859 -17.516 1 98.5 132 SER B C 1
ATOM 3622 O O . SER B 1 132 ? 9.93 -22.812 -16.906 1 98.5 132 SER B O 1
ATOM 3624 N N . ASN B 1 133 ? 10.492 -23.844 -18.766 1 97.81 133 ASN B N 1
ATOM 3625 C CA . ASN B 1 133 ? 10.367 -22.656 -19.609 1 97.81 133 ASN B CA 1
ATOM 3626 C C . ASN B 1 133 ? 8.984 -22.578 -20.266 1 97.81 133 ASN B C 1
ATOM 3628 O O . ASN B 1 133 ? 8.641 -21.562 -20.875 1 97.81 133 ASN B O 1
ATOM 3632 N N . LYS B 1 134 ? 8.203 -23.672 -20.188 1 98.69 134 LYS B N 1
ATOM 3633 C CA . LYS B 1 134 ? 6.855 -23.656 -20.734 1 98.69 134 LYS B CA 1
ATOM 3634 C C . LYS B 1 134 ? 5.996 -22.594 -20.047 1 98.69 134 LYS B C 1
ATOM 3636 O O . LYS B 1 134 ? 6.168 -22.344 -18.859 1 98.69 134 LYS B O 1
ATOM 3641 N N . PRO B 1 135 ? 5.07 -22 -20.719 1 98.75 135 PRO B N 1
ATOM 3642 C CA . PRO B 1 135 ? 4.293 -20.891 -20.188 1 98.75 135 PRO B CA 1
ATOM 3643 C C . PRO B 1 135 ? 3.361 -21.312 -19.047 1 98.75 135 PRO B C 1
ATOM 3645 O O . PRO B 1 135 ? 2.707 -22.359 -19.141 1 98.75 135 PRO B O 1
ATOM 3648 N N . VAL B 1 136 ? 3.346 -20.594 -18.016 1 98.94 136 VAL B N 1
ATOM 3649 C CA . VAL B 1 136 ? 2.369 -20.625 -16.922 1 98.94 136 VAL B CA 1
ATOM 3650 C C . VAL B 1 136 ? 1.72 -19.266 -16.781 1 98.94 136 VAL B C 1
ATOM 3652 O O . VAL B 1 136 ? 2.41 -18.266 -16.547 1 98.94 136 VAL B O 1
ATOM 3655 N N . VAL B 1 137 ? 0.399 -19.172 -16.922 1 98.94 137 VAL B N 1
ATOM 3656 C CA . VAL B 1 137 ? -0.303 -17.891 -16.984 1 98.94 137 VAL B CA 1
ATOM 3657 C C . VAL B 1 137 ? -1.433 -17.875 -15.961 1 98.94 137 VAL B C 1
ATOM 3659 O O . VAL B 1 137 ? -2.301 -18.75 -15.969 1 98.94 137 VAL B O 1
ATOM 3662 N N . LEU B 1 138 ? -1.405 -16.938 -15.047 1 98.88 138 LEU B N 1
ATOM 3663 C CA . LEU B 1 138 ? -2.527 -16.719 -14.141 1 98.88 138 LEU B CA 1
ATOM 3664 C C . LEU B 1 138 ? -3.543 -15.758 -14.742 1 98.88 138 LEU B C 1
ATOM 3666 O O . LEU B 1 138 ? -3.17 -14.828 -15.461 1 98.88 138 LEU B O 1
ATOM 3670 N N . VAL B 1 139 ? -4.789 -15.992 -14.383 1 97.94 139 VAL B N 1
ATOM 3671 C CA . VAL B 1 139 ? -5.879 -15.164 -14.891 1 97.94 139 VAL B CA 1
ATOM 3672 C C . VAL B 1 139 ? -7.023 -15.141 -13.883 1 97.94 139 VAL B C 1
ATOM 3674 O O . VAL B 1 139 ? -7.203 -16.094 -13.117 1 97.94 139 VAL B O 1
ATOM 3677 N N . GLY B 1 140 ? -7.691 -14.07 -13.727 1 96.38 140 GLY B N 1
ATOM 3678 C CA . GLY B 1 140 ? -8.883 -13.883 -12.906 1 96.38 140 GLY B CA 1
ATOM 3679 C C . GLY B 1 140 ? -9.891 -12.945 -13.531 1 96.38 140 GLY B C 1
ATOM 3680 O O . GLY B 1 140 ? -9.93 -12.789 -14.758 1 96.38 140 GLY B O 1
ATOM 3681 N N . ALA B 1 141 ? -10.781 -12.523 -12.727 1 94.69 141 ALA B N 1
ATOM 3682 C CA . ALA B 1 141 ? -11.812 -11.57 -13.141 1 94.69 141 ALA B CA 1
ATOM 3683 C C . ALA B 1 141 ? -12.164 -10.617 -12.008 1 94.69 141 ALA B C 1
ATOM 3685 O O . ALA B 1 141 ? -12.047 -10.969 -10.828 1 94.69 141 ALA B O 1
ATOM 3686 N N . MET B 1 142 ? -12.555 -9.422 -12.422 1 94.19 142 MET B N 1
ATOM 3687 C CA . MET B 1 142 ? -12.984 -8.43 -11.438 1 94.19 142 MET B CA 1
ATOM 3688 C C . MET B 1 142 ? -14.5 -8.453 -11.273 1 94.19 142 MET B C 1
ATOM 3690 O O . MET B 1 142 ? -15.023 -8.039 -10.234 1 94.19 142 MET B O 1
ATOM 3694 N N . ARG B 1 143 ? -15.164 -8.906 -12.273 1 89.94 143 ARG B N 1
ATOM 3695 C CA . ARG B 1 143 ? -16.625 -9.016 -12.242 1 89.94 143 ARG B CA 1
ATOM 3696 C C . ARG B 1 143 ? -17.062 -10.477 -12.25 1 89.94 143 ARG B C 1
ATOM 3698 O O . ARG B 1 143 ? -16.438 -11.312 -12.906 1 89.94 143 ARG B O 1
ATOM 3705 N N . PRO B 1 144 ? -18.172 -10.719 -11.477 1 84 144 PRO B N 1
ATOM 3706 C CA . PRO B 1 144 ? -18.672 -12.102 -11.508 1 84 144 PRO B CA 1
ATOM 3707 C C . PRO B 1 144 ? -19.172 -12.508 -12.883 1 84 144 PRO B C 1
ATOM 3709 O O . PRO B 1 144 ? -19.422 -11.656 -13.734 1 84 144 PRO B O 1
ATOM 3712 N N . SER B 1 145 ? -19.281 -13.836 -13.07 1 78.31 145 SER B N 1
ATOM 3713 C CA . SER B 1 145 ? -19.656 -14.375 -14.375 1 78.31 145 SER B CA 1
ATOM 3714 C C . SER B 1 145 ? -21.047 -13.93 -14.789 1 78.31 145 SER B C 1
ATOM 3716 O O . SER B 1 145 ? -21.359 -13.891 -15.977 1 78.31 145 SER B O 1
ATOM 3718 N N . THR B 1 146 ? -21.859 -13.547 -13.82 1 75.75 146 THR B N 1
ATOM 3719 C CA . THR B 1 146 ? -23.25 -13.195 -14.086 1 75.75 146 THR B CA 1
ATOM 3720 C C . THR B 1 146 ? -23.391 -11.695 -14.344 1 75.75 146 THR B C 1
ATOM 3722 O O . THR B 1 146 ? -24.469 -11.219 -14.68 1 75.75 146 THR B O 1
ATOM 3725 N N . ALA B 1 147 ? -22.391 -10.977 -14.156 1 77 147 ALA B N 1
ATOM 3726 C CA . ALA B 1 147 ? -22.438 -9.523 -14.305 1 77 147 ALA B CA 1
ATOM 3727 C C . ALA B 1 147 ? -22.609 -9.125 -15.766 1 77 147 ALA B C 1
ATOM 3729 O O . ALA B 1 147 ? -22.219 -9.859 -16.672 1 77 147 ALA B O 1
ATOM 3730 N N . LEU B 1 148 ? -23.234 -7.867 -15.906 1 73.94 148 LEU B N 1
ATOM 3731 C CA . LEU B 1 148 ? -23.141 -7.223 -17.219 1 73.94 148 LEU B CA 1
ATOM 3732 C C . LEU B 1 148 ? -21.688 -6.918 -17.578 1 73.94 148 LEU B C 1
ATOM 3734 O O . LEU B 1 148 ? -20.953 -6.352 -16.766 1 73.94 148 LEU B O 1
ATOM 3738 N N . SER B 1 149 ? -21.219 -7.445 -18.734 1 84.56 149 SER B N 1
ATOM 3739 C CA . SER B 1 149 ? -19.859 -7.234 -19.234 1 84.56 149 SER B CA 1
ATOM 3740 C C . SER B 1 149 ? -18.844 -7.988 -18.406 1 84.56 149 SER B C 1
ATOM 3742 O O . SER B 1 149 ? -17.828 -7.414 -17.984 1 84.56 149 SER B O 1
ATOM 3744 N N . ALA B 1 150 ? -19.219 -9.117 -18.016 1 86 150 ALA B N 1
ATOM 3745 C CA . ALA B 1 150 ? -18.25 -9.969 -17.312 1 86 150 ALA B CA 1
ATOM 3746 C C . ALA B 1 150 ? -16.922 -10.016 -18.062 1 86 150 ALA B C 1
ATOM 3748 O O . ALA B 1 150 ? -16.891 -10.289 -19.266 1 86 150 ALA B O 1
ATOM 3749 N N . ASP B 1 151 ? -15.828 -9.68 -17.328 1 92.25 151 ASP B N 1
ATOM 3750 C CA . ASP B 1 151 ? -14.523 -9.641 -17.969 1 92.25 151 ASP B CA 1
ATOM 3751 C C . ASP B 1 151 ? -13.875 -11.031 -17.984 1 92.25 151 ASP B C 1
ATOM 3753 O O . ASP B 1 151 ? -12.898 -11.258 -18.703 1 92.25 151 ASP B O 1
ATOM 3757 N N . GLY B 1 152 ? -14.414 -12.016 -17.297 1 92.12 152 GLY B N 1
ATOM 3758 C CA . GLY B 1 152 ? -13.852 -13.344 -17.094 1 92.12 152 GLY B CA 1
ATOM 3759 C C . GLY B 1 152 ? -13.633 -14.102 -18.406 1 92.12 152 GLY B C 1
ATOM 3760 O O . GLY B 1 152 ? -12.531 -14.586 -18.672 1 92.12 152 GLY B O 1
ATOM 3761 N N . PRO B 1 153 ? -14.68 -14.18 -19.219 1 90.62 153 PRO B N 1
ATOM 3762 C CA . PRO B 1 153 ? -14.57 -14.977 -20.453 1 90.62 153 PRO B CA 1
ATOM 3763 C C . PRO B 1 153 ? -13.438 -14.508 -21.359 1 90.62 153 PRO B C 1
ATOM 3765 O O . PRO B 1 153 ? -12.617 -15.32 -21.797 1 90.62 153 PRO B O 1
ATOM 3768 N N . LEU B 1 154 ? -13.328 -13.25 -21.625 1 92.81 154 LEU B N 1
ATOM 3769 C CA . LEU B 1 154 ? -12.258 -12.75 -22.484 1 92.81 154 LEU B CA 1
ATOM 3770 C C . LEU B 1 154 ? -10.898 -12.922 -21.812 1 92.81 154 LEU B C 1
ATOM 3772 O O . LEU B 1 154 ? -9.898 -13.203 -22.469 1 92.81 154 LEU B O 1
ATOM 3776 N N . ASN B 1 155 ? -10.867 -12.688 -20.484 1 96.06 155 ASN B N 1
ATOM 3777 C CA . ASN B 1 155 ? -9.617 -12.914 -19.75 1 96.06 155 ASN B CA 1
ATOM 3778 C C . ASN B 1 155 ? -9.125 -14.352 -19.906 1 96.06 155 ASN B C 1
ATOM 3780 O O . ASN B 1 155 ? -7.941 -14.586 -20.141 1 96.06 155 ASN B O 1
ATOM 3784 N N . ILE B 1 156 ? -10.039 -15.305 -19.812 1 94.94 156 ILE B N 1
ATOM 3785 C CA . ILE B 1 156 ? -9.672 -16.703 -19.938 1 94.94 156 ILE B CA 1
ATOM 3786 C C . ILE B 1 156 ? -9.188 -16.984 -21.359 1 94.94 156 ILE B C 1
ATOM 3788 O O . ILE B 1 156 ? -8.156 -17.641 -21.547 1 94.94 156 ILE B O 1
ATOM 3792 N N . TYR B 1 157 ? -9.922 -16.516 -22.312 1 95.12 157 TYR B N 1
ATOM 3793 C CA . TYR B 1 157 ? -9.508 -16.656 -23.719 1 95.12 157 TYR B CA 1
ATOM 3794 C C . TYR B 1 157 ? -8.094 -16.141 -23.922 1 95.12 157 TYR B C 1
ATOM 3796 O O . TYR B 1 157 ? -7.242 -16.844 -24.469 1 95.12 157 TYR B O 1
ATOM 3804 N N . ASN B 1 158 ? -7.84 -14.977 -23.453 1 97.5 158 ASN B N 1
ATOM 3805 C CA . ASN B 1 158 ? -6.539 -14.336 -23.609 1 97.5 158 ASN B CA 1
ATOM 3806 C C . ASN B 1 158 ? -5.445 -15.094 -22.875 1 97.5 158 ASN B C 1
ATOM 3808 O O . ASN B 1 158 ? -4.305 -15.164 -23.328 1 97.5 158 ASN B O 1
ATOM 3812 N N . ALA B 1 159 ? -5.797 -15.594 -21.719 1 98.06 159 ALA B N 1
ATOM 3813 C CA . ALA B 1 159 ? -4.824 -16.375 -20.969 1 98.06 159 ALA B CA 1
ATOM 3814 C C . ALA B 1 159 ? -4.422 -17.641 -21.734 1 98.06 159 ALA B C 1
ATOM 3816 O O . ALA B 1 159 ? -3.242 -18 -21.766 1 98.06 159 ALA B O 1
ATOM 3817 N N . VAL B 1 160 ? -5.348 -18.297 -22.359 1 97 160 VAL B N 1
ATOM 3818 C CA . VAL B 1 160 ? -5.078 -19.5 -23.141 1 97 160 VAL B CA 1
ATOM 3819 C C . VAL B 1 160 ? -4.242 -19.141 -24.375 1 97 160 VAL B C 1
ATOM 3821 O O . VAL B 1 160 ? -3.281 -19.844 -24.703 1 97 160 VAL B O 1
ATOM 3824 N N . VAL B 1 161 ? -4.602 -18.047 -25.031 1 97.75 161 VAL B N 1
ATOM 3825 C CA . VAL B 1 161 ? -3.807 -17.547 -26.141 1 97.75 161 VAL B CA 1
ATOM 3826 C C . VAL B 1 161 ? -2.359 -17.344 -25.703 1 97.75 161 VAL B C 1
ATOM 3828 O O . VAL B 1 161 ? -1.427 -17.781 -26.375 1 97.75 161 VAL B O 1
ATOM 3831 N N . THR B 1 162 ? -2.182 -16.734 -24.562 1 98.75 162 THR B N 1
ATOM 3832 C CA . THR B 1 162 ? -0.859 -16.422 -24.031 1 98.75 162 THR B CA 1
ATOM 3833 C C . THR B 1 162 ? -0.1 -17.703 -23.688 1 98.75 162 THR B C 1
ATOM 3835 O O . THR B 1 162 ? 1.075 -17.844 -24.016 1 98.75 162 THR B O 1
ATOM 3838 N N . ALA B 1 163 ? -0.762 -18.625 -23.062 1 98.69 163 ALA B N 1
ATOM 3839 C CA . ALA B 1 163 ? -0.145 -19.875 -22.625 1 98.69 163 ALA B CA 1
ATOM 3840 C C . ALA B 1 163 ? 0.256 -20.734 -23.828 1 98.69 163 ALA B C 1
ATOM 3842 O O . ALA B 1 163 ? 1.183 -21.531 -23.734 1 98.69 163 ALA B O 1
ATOM 3843 N N . GLY B 1 164 ? -0.416 -20.562 -24.906 1 98 164 GLY B N 1
ATOM 3844 C CA . GLY B 1 164 ? -0.148 -21.375 -26.094 1 98 164 GLY B CA 1
ATOM 3845 C C . GLY B 1 164 ? 0.822 -20.703 -27.047 1 98 164 GLY B C 1
ATOM 3846 O O . GLY B 1 164 ? 1.237 -21.312 -28.047 1 98 164 GLY B O 1
ATOM 3847 N N . ALA B 1 165 ? 1.181 -19.531 -26.781 1 97.88 165 ALA B N 1
ATOM 3848 C CA . ALA B 1 165 ? 2.041 -18.781 -27.688 1 97.88 165 ALA B CA 1
ATOM 3849 C C . ALA B 1 165 ? 3.504 -19.172 -27.5 1 97.88 165 ALA B C 1
ATOM 3851 O O . ALA B 1 165 ? 4.008 -19.219 -26.375 1 97.88 165 ALA B O 1
ATOM 3852 N N . LYS B 1 166 ? 4.195 -19.422 -28.594 1 97.31 166 LYS B N 1
ATOM 3853 C CA . LYS B 1 166 ? 5.629 -19.703 -28.547 1 97.31 166 LYS B CA 1
ATOM 3854 C C . LYS B 1 166 ? 6.402 -18.531 -27.969 1 97.31 166 LYS B C 1
ATOM 3856 O O . LYS B 1 166 ? 7.422 -18.719 -27.297 1 97.31 166 LYS B O 1
ATOM 3861 N N . GLU B 1 167 ? 5.879 -17.281 -28.203 1 97.81 167 GLU B N 1
ATOM 3862 C CA . GLU B 1 167 ? 6.504 -16.062 -27.719 1 97.81 167 GLU B CA 1
ATOM 3863 C C . GLU B 1 167 ? 6.516 -16.016 -26.203 1 97.81 167 GLU B C 1
ATOM 3865 O O . GLU B 1 167 ? 7.285 -15.258 -25.594 1 97.81 167 GLU B O 1
ATOM 3870 N N . SER B 1 168 ? 5.633 -16.797 -25.516 1 98.62 168 SER B N 1
ATOM 3871 C CA . SER B 1 168 ? 5.504 -16.766 -24.062 1 98.62 168 SER B CA 1
ATOM 3872 C C . SER B 1 168 ? 6.543 -17.656 -23.391 1 98.62 168 SER B C 1
ATOM 3874 O O . SER B 1 168 ? 6.758 -17.578 -22.188 1 98.62 168 SER B O 1
ATOM 3876 N N . ILE B 1 169 ? 7.176 -18.562 -24.203 1 98.44 169 ILE B N 1
ATOM 3877 C CA . ILE B 1 169 ? 8.156 -19.484 -23.672 1 98.44 169 ILE B CA 1
ATOM 3878 C C . ILE B 1 169 ? 9.344 -18.719 -23.094 1 98.44 169 ILE B C 1
ATOM 3880 O O . ILE B 1 169 ? 9.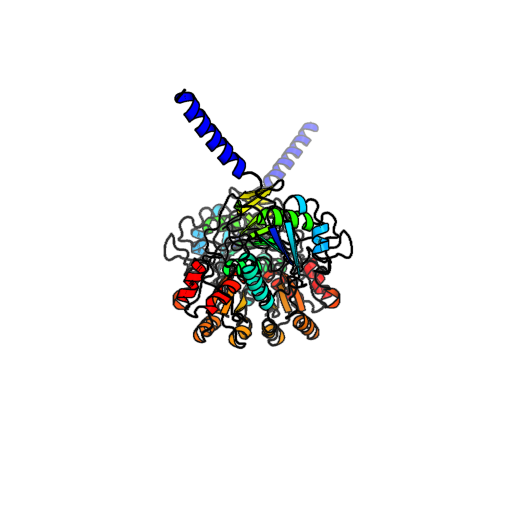883 -17.812 -23.75 1 98.44 169 ILE B O 1
ATOM 3884 N N . GLY B 1 170 ? 9.711 -19 -21.891 1 98.12 170 GLY B N 1
ATOM 3885 C CA . GLY B 1 170 ? 10.898 -18.422 -21.266 1 98.12 170 GLY B CA 1
ATOM 3886 C C . GLY B 1 170 ? 10.648 -17.062 -20.656 1 98.12 170 GLY B C 1
ATOM 3887 O O . GLY B 1 170 ? 11.594 -16.375 -20.25 1 98.12 170 GLY B O 1
ATOM 3888 N N . LYS B 1 171 ? 9.414 -16.656 -20.578 1 98.31 171 LYS B N 1
ATOM 3889 C CA . LYS B 1 171 ? 9.109 -15.32 -20.062 1 98.31 171 LYS B CA 1
ATOM 3890 C C . LYS B 1 171 ? 8.727 -15.383 -18.594 1 98.31 171 LYS B C 1
ATOM 3892 O O . LYS B 1 171 ? 8.234 -14.398 -18.031 1 98.31 171 LYS B O 1
ATOM 3897 N N . GLY B 1 172 ? 8.984 -16.531 -17.875 1 98.31 172 GLY B N 1
ATOM 3898 C CA . GLY B 1 172 ? 8.562 -16.703 -16.5 1 98.31 172 GLY B CA 1
ATOM 3899 C C . GLY B 1 172 ? 7.066 -16.922 -16.359 1 98.31 172 GLY B C 1
ATOM 3900 O O . GLY B 1 172 ? 6.383 -17.234 -17.328 1 98.31 172 GLY B O 1
ATOM 3901 N N . VAL B 1 173 ? 6.594 -16.828 -15.195 1 98.94 173 VAL B N 1
ATOM 3902 C CA . VAL B 1 173 ? 5.16 -16.906 -14.938 1 98.94 173 VAL B CA 1
ATOM 3903 C C . VAL B 1 173 ? 4.512 -15.562 -15.266 1 98.94 173 VAL B C 1
ATOM 3905 O O . VAL B 1 173 ? 5.066 -14.5 -14.961 1 98.94 173 VAL B O 1
ATOM 3908 N N . LEU B 1 174 ? 3.355 -15.641 -15.914 1 98.94 174 LEU B N 1
ATOM 3909 C CA . LEU B 1 174 ? 2.705 -14.445 -16.453 1 98.94 174 LEU B CA 1
ATOM 3910 C C . LEU B 1 174 ? 1.312 -14.273 -15.844 1 98.94 174 LEU B C 1
ATOM 3912 O O . LEU B 1 174 ? 0.742 -15.227 -15.305 1 98.94 174 LEU B O 1
ATOM 3916 N N . VAL B 1 175 ? 0.815 -13.078 -15.875 1 98.88 175 VAL B N 1
ATOM 3917 C CA . VAL B 1 175 ? -0.569 -12.727 -15.578 1 98.88 175 VAL B CA 1
ATOM 3918 C C . VAL B 1 175 ? -1.216 -12.078 -16.797 1 98.88 175 VAL B C 1
ATOM 3920 O O . VAL B 1 175 ? -0.657 -11.148 -17.391 1 98.88 175 VAL B O 1
ATOM 3923 N N . ALA B 1 176 ? -2.303 -12.617 -17.234 1 98.69 176 ALA B N 1
ATOM 3924 C CA . ALA B 1 176 ? -3.064 -12.055 -18.344 1 98.69 176 ALA B CA 1
ATOM 3925 C C . ALA B 1 176 ? -4.398 -11.492 -17.859 1 98.69 176 ALA B C 1
ATOM 3927 O O . ALA B 1 176 ? -5.32 -12.242 -17.547 1 98.69 176 ALA B O 1
ATOM 3928 N N . MET B 1 177 ? -4.52 -10.234 -17.844 1 98.06 177 MET B N 1
ATOM 3929 C CA . MET B 1 177 ? -5.703 -9.539 -17.359 1 98.06 177 MET B CA 1
ATOM 3930 C C . MET B 1 177 ? -6.016 -8.312 -18.203 1 98.06 177 MET B C 1
ATOM 3932 O O . MET B 1 177 ? -5.133 -7.496 -18.469 1 98.06 177 MET B O 1
ATOM 3936 N N . ASN B 1 178 ? -7.215 -8.164 -18.656 1 97.94 178 ASN B N 1
ATOM 3937 C CA . ASN B 1 178 ? -7.719 -7.008 -19.391 1 97.94 178 ASN B CA 1
ATOM 3938 C C . ASN B 1 178 ? -6.832 -6.676 -20.578 1 97.94 178 ASN B C 1
ATOM 3940 O O . ASN B 1 178 ? -6.52 -5.508 -20.828 1 97.94 178 ASN B O 1
ATOM 3944 N N . GLY B 1 179 ? -6.344 -7.684 -21.203 1 97.88 179 GLY B N 1
ATOM 3945 C CA . GLY B 1 179 ? -5.641 -7.531 -22.469 1 97.88 179 GLY B CA 1
ATOM 3946 C C . GLY B 1 179 ? -4.145 -7.344 -22.297 1 97.88 179 GLY B C 1
ATOM 3947 O O . GLY B 1 179 ? -3.402 -7.305 -23.281 1 97.88 179 GLY B O 1
ATOM 3948 N N . LEU B 1 180 ? -3.691 -7.242 -21.078 1 98.62 180 LEU B N 1
ATOM 3949 C CA . LEU B 1 180 ? -2.268 -7.059 -20.828 1 98.62 180 LEU B CA 1
ATOM 3950 C C . LEU B 1 180 ? -1.606 -8.375 -20.438 1 98.62 180 LEU B C 1
ATOM 3952 O O . LEU B 1 180 ? -2.248 -9.25 -19.844 1 98.62 180 LEU B O 1
ATOM 3956 N N . ILE B 1 181 ? -0.392 -8.555 -20.844 1 98.88 181 ILE B N 1
ATOM 3957 C CA . ILE B 1 181 ? 0.484 -9.609 -20.359 1 98.88 181 ILE B CA 1
ATOM 3958 C C . ILE B 1 181 ? 1.506 -9.016 -19.391 1 98.88 181 ILE B C 1
ATOM 3960 O O . ILE B 1 181 ? 2.326 -8.18 -19.766 1 98.88 181 ILE B O 1
ATOM 3964 N N . LEU B 1 182 ? 1.471 -9.492 -18.172 1 98.81 182 LEU B N 1
ATOM 3965 C CA . LEU B 1 182 ? 2.297 -8.93 -17.109 1 98.81 182 LEU B CA 1
ATOM 3966 C C . LEU B 1 182 ? 3.213 -10 -16.516 1 98.81 182 LEU B C 1
ATOM 3968 O O . LEU B 1 182 ? 2.824 -11.164 -16.406 1 98.81 182 LEU B O 1
ATOM 3972 N N . GLY B 1 183 ? 4.441 -9.555 -16.172 1 98.69 183 GLY B N 1
ATOM 3973 C CA . GLY B 1 183 ? 5.348 -10.469 -15.492 1 98.69 183 GLY B CA 1
ATOM 3974 C C . GLY B 1 183 ? 5.043 -10.633 -14.016 1 98.69 183 GLY B C 1
ATOM 3975 O O . GLY B 1 183 ? 4.625 -9.68 -13.359 1 98.69 183 GLY B O 1
ATOM 3976 N N . ALA B 1 184 ? 5.324 -11.812 -13.5 1 98.75 184 ALA B N 1
ATOM 3977 C CA . ALA B 1 184 ? 5.016 -12.148 -12.117 1 98.75 184 ALA B CA 1
ATOM 3978 C C . ALA B 1 184 ? 5.77 -11.25 -11.141 1 98.75 184 ALA B C 1
ATOM 3980 O O . ALA B 1 184 ? 5.25 -10.891 -10.086 1 98.75 184 ALA B O 1
ATOM 3981 N N . GLU B 1 185 ? 6.965 -10.93 -11.469 1 98.06 185 GLU B N 1
ATOM 3982 C CA . GLU B 1 185 ? 7.777 -10.117 -10.57 1 98.06 185 GLU B CA 1
ATOM 3983 C C . GLU B 1 185 ? 7.23 -8.695 -10.469 1 98.06 185 GLU B C 1
ATOM 3985 O O . GLU B 1 185 ? 7.23 -8.102 -9.383 1 98.06 185 GLU B O 1
ATOM 3990 N N . SER B 1 186 ? 6.676 -8.172 -11.547 1 97.44 186 SER B N 1
ATOM 3991 C CA . SER B 1 186 ? 6.375 -6.742 -11.602 1 97.44 186 SER B CA 1
ATOM 3992 C C . SER B 1 186 ? 4.887 -6.48 -11.406 1 97.44 186 SER B C 1
ATOM 3994 O O . SER B 1 186 ? 4.48 -5.352 -11.133 1 97.44 186 SER B O 1
ATOM 3996 N N . VAL B 1 187 ? 4.039 -7.457 -11.594 1 98.69 187 VAL B N 1
ATOM 3997 C CA . VAL B 1 187 ? 2.592 -7.27 -11.602 1 98.69 187 VAL B CA 1
ATOM 3998 C C . VAL B 1 187 ? 2.117 -6.887 -10.203 1 98.69 187 VAL B C 1
ATOM 4000 O O . VAL B 1 187 ? 2.615 -7.41 -9.203 1 98.69 187 VAL B O 1
ATOM 4003 N N . GLN B 1 188 ? 1.226 -5.945 -10.109 1 98.56 188 GLN B N 1
ATOM 4004 C CA . GLN B 1 188 ? 0.584 -5.512 -8.875 1 98.56 188 GLN B CA 1
ATOM 4005 C C . GLN B 1 188 ? -0.9 -5.234 -9.094 1 98.56 188 GLN B C 1
ATOM 4007 O O . GLN B 1 188 ? -1.284 -4.652 -10.109 1 98.56 188 GLN B O 1
ATOM 4012 N N . LYS B 1 189 ? -1.732 -5.742 -8.18 1 98.44 189 LYS B N 1
ATOM 4013 C CA . LYS B 1 189 ? -3.102 -5.234 -8.148 1 98.44 189 LYS B CA 1
ATOM 4014 C C . LYS B 1 189 ? -3.139 -3.785 -7.668 1 98.44 189 LYS B C 1
ATOM 4016 O O . LYS B 1 189 ? -2.768 -3.492 -6.531 1 98.44 189 LYS B O 1
ATOM 4021 N N . MET B 1 190 ? -3.668 -2.836 -8.516 1 98.38 190 MET B N 1
ATOM 4022 C CA . MET B 1 190 ? -3.488 -1.412 -8.242 1 98.38 190 MET B CA 1
ATOM 4023 C C . MET B 1 190 ? -4.828 -0.733 -7.984 1 98.38 190 MET B C 1
ATOM 4025 O O . MET B 1 190 ? -4.875 0.453 -7.652 1 98.38 190 MET B O 1
ATOM 4029 N N . ASN B 1 191 ? -5.91 -1.447 -8.164 1 98.5 191 ASN B N 1
ATOM 4030 C CA . ASN B 1 191 ? -7.227 -0.873 -7.918 1 98.5 191 ASN B CA 1
ATOM 4031 C C . ASN B 1 191 ? -8.188 -1.903 -7.332 1 98.5 191 ASN B C 1
ATOM 4033 O O . ASN B 1 191 ? -8.172 -3.068 -7.73 1 98.5 191 ASN B O 1
ATOM 4037 N N . THR B 1 192 ? -9.102 -1.431 -6.531 1 97.62 192 THR B N 1
ATOM 4038 C CA . THR B 1 192 ? -9.945 -2.352 -5.777 1 97.62 192 THR B CA 1
ATOM 4039 C C . THR B 1 192 ? -11.141 -2.795 -6.609 1 97.62 192 THR B C 1
ATOM 4041 O O . THR B 1 192 ? -11.727 -3.852 -6.355 1 97.62 192 THR B O 1
ATOM 4044 N N . ILE B 1 193 ? -11.523 -1.996 -7.637 1 95 193 ILE B N 1
ATOM 4045 C CA . ILE B 1 193 ? -12.797 -2.344 -8.25 1 95 193 ILE B CA 1
ATOM 4046 C C . ILE B 1 193 ? -12.672 -2.316 -9.773 1 95 193 ILE B C 1
ATOM 4048 O O . ILE B 1 193 ? -13.484 -2.906 -10.477 1 95 193 ILE B O 1
ATOM 4052 N N . ASP B 1 194 ? -11.648 -1.631 -10.352 1 95.69 194 ASP B N 1
ATOM 4053 C CA . ASP B 1 194 ? -11.531 -1.429 -11.797 1 95.69 194 ASP B CA 1
ATOM 4054 C C . ASP B 1 194 ? -11.047 -2.701 -12.484 1 95.69 194 ASP B C 1
ATOM 4056 O O . ASP B 1 194 ? -10.164 -3.398 -11.977 1 95.69 194 ASP B O 1
ATOM 4060 N N . VAL B 1 195 ? -11.508 -2.953 -13.711 1 96.31 195 VAL B N 1
ATOM 4061 C CA . VAL B 1 195 ? -11.094 -4.129 -14.461 1 96.31 195 VAL B CA 1
ATOM 4062 C C . VAL B 1 195 ? -9.625 -4 -14.859 1 96.31 195 VAL B C 1
ATOM 4064 O O . VAL B 1 195 ? -8.922 -5.004 -15.008 1 96.31 195 VAL B O 1
ATOM 4067 N N . GLN B 1 196 ? -9.164 -2.76 -15.078 1 96.56 196 GLN B N 1
ATOM 4068 C CA . GLN B 1 196 ? -7.762 -2.523 -15.391 1 96.56 196 GLN B CA 1
ATOM 4069 C C . GLN B 1 196 ? -6.918 -2.453 -14.117 1 96.56 196 GLN B C 1
ATOM 4071 O O . GLN B 1 196 ? -6.008 -1.627 -14.016 1 96.56 196 GLN B O 1
ATOM 4076 N N . THR B 1 197 ? -7.176 -3.312 -13.211 1 97.69 197 THR B N 1
ATOM 4077 C CA . THR B 1 197 ? -6.574 -3.232 -11.883 1 97.69 197 THR B CA 1
ATOM 4078 C C . THR B 1 197 ? -5.117 -3.682 -11.922 1 97.69 197 THR B C 1
ATOM 4080 O O . THR B 1 197 ? -4.262 -3.1 -11.25 1 97.69 197 THR B O 1
ATOM 4083 N N . PHE B 1 198 ? -4.762 -4.703 -12.656 1 98.56 198 PHE B N 1
ATOM 4084 C CA . PHE B 1 198 ? -3.398 -5.223 -12.641 1 98.56 198 PHE B CA 1
ATOM 4085 C C . PHE B 1 198 ? -2.498 -4.406 -13.562 1 98.56 198 PHE B C 1
ATOM 4087 O O . PHE B 1 198 ? -2.812 -4.223 -14.742 1 98.56 198 PHE B O 1
ATOM 4094 N N . GLN B 1 199 ? -1.416 -3.963 -12.984 1 98.19 199 GLN B N 1
ATOM 4095 C CA . GLN B 1 199 ? -0.389 -3.166 -13.648 1 98.19 199 GLN B CA 1
ATOM 4096 C C . GLN B 1 199 ? 1.01 -3.641 -13.258 1 98.19 199 GLN B C 1
ATOM 4098 O O . GLN B 1 199 ? 1.161 -4.496 -12.383 1 98.19 199 GLN B O 1
ATOM 4103 N N . ALA B 1 200 ? 1.991 -3.182 -13.945 1 97.94 200 ALA B N 1
ATOM 4104 C CA . ALA B 1 200 ? 3.402 -3.229 -13.57 1 97.94 200 ALA B CA 1
ATOM 4105 C C . ALA B 1 200 ? 3.986 -1.823 -13.453 1 97.94 200 ALA B C 1
ATOM 4107 O O . ALA B 1 200 ? 4.723 -1.376 -14.336 1 97.94 200 ALA B O 1
ATOM 4108 N N . PRO B 1 201 ? 3.717 -1.185 -12.359 1 95.5 201 PRO B N 1
ATOM 4109 C CA . PRO B 1 201 ? 3.938 0.263 -12.305 1 95.5 201 PRO B CA 1
ATOM 4110 C C . PRO B 1 201 ? 5.418 0.636 -12.367 1 95.5 201 PRO B C 1
ATOM 4112 O O . PRO B 1 201 ? 5.762 1.744 -12.781 1 95.5 201 PRO B O 1
ATOM 4115 N N . ASN B 1 202 ? 6.305 -0.204 -11.969 1 95.31 202 ASN B N 1
ATOM 4116 C CA . ASN B 1 202 ? 7.723 0.128 -11.945 1 95.31 202 ASN B CA 1
ATOM 4117 C C . ASN B 1 202 ? 8.414 -0.283 -13.242 1 95.31 202 ASN B C 1
ATOM 4119 O O . ASN B 1 202 ? 9.508 0.196 -13.547 1 95.31 202 ASN B O 1
ATOM 4123 N N . SER B 1 203 ? 7.785 -1.213 -14.039 1 94.88 203 SER B N 1
ATOM 4124 C CA . SER B 1 203 ? 8.523 -1.76 -15.172 1 94.88 203 SER B CA 1
ATOM 4125 C C . SER B 1 203 ? 7.684 -1.733 -16.438 1 94.88 203 SER B C 1
ATOM 4127 O O . SER B 1 203 ? 8.219 -1.845 -17.547 1 94.88 203 SER B O 1
ATOM 4129 N N . GLY B 1 204 ? 6.336 -1.682 -16.297 1 95.69 204 GLY B N 1
ATOM 4130 C CA . GLY B 1 204 ? 5.453 -1.76 -17.453 1 95.69 204 GLY B CA 1
ATOM 4131 C C . GLY B 1 204 ? 5.047 -3.18 -17.797 1 95.69 204 GLY B C 1
ATOM 4132 O O . GLY B 1 204 ? 5.652 -4.141 -17.312 1 95.69 204 GLY B O 1
ATOM 4133 N N . ALA B 1 205 ? 4.07 -3.324 -18.625 1 98.06 205 ALA B N 1
ATOM 4134 C CA . ALA B 1 205 ? 3.627 -4.633 -19.109 1 98.06 205 ALA B CA 1
ATOM 4135 C C . ALA B 1 205 ? 4.656 -5.25 -20.047 1 98.06 205 ALA B C 1
ATOM 4137 O O . ALA B 1 205 ? 5.402 -4.535 -20.719 1 98.06 205 ALA B O 1
ATOM 4138 N N . LEU B 1 206 ? 4.672 -6.555 -20.078 1 98.56 206 LEU B N 1
ATOM 4139 C CA . LEU B 1 206 ? 5.551 -7.246 -21.016 1 98.56 206 LEU B CA 1
ATOM 4140 C C . LEU B 1 206 ? 4.98 -7.199 -22.422 1 98.56 206 LEU B C 1
ATOM 4142 O O . LEU B 1 206 ? 5.73 -7.238 -23.406 1 98.56 206 LEU B O 1
ATOM 4146 N N . GLY B 1 207 ? 3.658 -7.188 -22.531 1 98.5 207 GLY B N 1
ATOM 4147 C CA . GLY B 1 207 ? 2.98 -7.188 -23.812 1 98.5 207 GLY B CA 1
ATOM 4148 C C . GLY B 1 207 ? 1.471 -7.102 -23.688 1 98.5 207 GLY B C 1
ATOM 4149 O O . GLY B 1 207 ? 0.951 -6.609 -22.688 1 98.5 207 GLY B O 1
ATOM 4150 N N . TYR B 1 208 ? 0.842 -7.469 -24.797 1 98.44 208 TYR B N 1
ATOM 4151 C CA . TYR B 1 208 ? -0.614 -7.406 -24.844 1 98.44 208 TYR B CA 1
ATOM 4152 C C . TYR B 1 208 ? -1.169 -8.484 -25.766 1 98.44 208 TYR B C 1
ATOM 4154 O O . TYR B 1 208 ? -0.414 -9.148 -26.484 1 98.44 208 TYR B O 1
ATOM 4162 N N . ILE B 1 209 ? -2.4 -8.766 -25.641 1 97.81 209 ILE B N 1
ATOM 4163 C CA . ILE B 1 209 ? -3.117 -9.703 -26.5 1 97.81 209 ILE B CA 1
ATOM 4164 C C . ILE B 1 209 ? -4.121 -8.945 -27.375 1 97.81 209 ILE B C 1
ATOM 4166 O O . ILE B 1 209 ? -4.898 -8.141 -26.859 1 97.81 209 ILE B O 1
ATOM 4170 N N . PHE B 1 210 ? -4.02 -9.211 -28.641 1 94.56 210 PHE B N 1
ATOM 4171 C CA . PHE B 1 210 ? -4.922 -8.555 -29.578 1 94.56 210 PHE B CA 1
ATOM 4172 C C . PHE B 1 210 ? -5.312 -9.492 -30.703 1 94.56 210 PHE B C 1
ATOM 4174 O O . PHE B 1 210 ? -4.445 -10.086 -31.359 1 94.56 210 PHE B O 1
ATOM 4181 N N . ASN B 1 211 ? -6.59 -9.672 -30.922 1 92.44 211 ASN B N 1
ATOM 4182 C CA . ASN B 1 211 ? -7.141 -10.492 -32 1 92.44 211 ASN B CA 1
ATOM 4183 C C . ASN B 1 211 ? -6.594 -11.914 -31.953 1 92.44 211 ASN B C 1
ATOM 4185 O O . ASN B 1 211 ? -6.141 -12.445 -32.969 1 92.44 211 ASN B O 1
ATOM 4189 N N . GLY B 1 212 ? -6.504 -12.445 -30.75 1 92.75 212 GLY B N 1
ATOM 4190 C CA . GLY B 1 212 ? -6.148 -13.844 -30.562 1 92.75 212 GLY B CA 1
ATOM 4191 C C . GLY B 1 212 ? -4.66 -14.102 -30.688 1 92.75 212 GLY B C 1
ATOM 4192 O O . GLY B 1 212 ? -4.238 -15.234 -30.938 1 92.75 212 GLY B O 1
ATOM 4193 N N . LYS B 1 213 ? -3.922 -13.023 -30.547 1 95.44 213 LYS B N 1
ATOM 4194 C CA . LYS B 1 213 ? -2.471 -13.156 -30.641 1 95.44 213 LYS B CA 1
ATOM 4195 C C . LYS B 1 213 ? -1.766 -12.422 -29.516 1 95.44 213 LYS B C 1
ATOM 4197 O O . LYS B 1 213 ? -2.164 -11.312 -29.141 1 95.44 213 LYS B O 1
ATOM 4202 N N . ALA B 1 214 ? -0.716 -13.039 -29 1 98 214 ALA B N 1
ATOM 4203 C CA . ALA B 1 214 ? 0.108 -12.422 -27.969 1 98 214 ALA B CA 1
ATOM 4204 C C . ALA B 1 214 ? 1.252 -11.625 -28.578 1 98 214 ALA B C 1
ATOM 4206 O O . ALA B 1 214 ? 1.982 -12.125 -29.438 1 98 214 ALA B O 1
ATOM 4207 N N . TYR B 1 215 ? 1.398 -10.391 -28.219 1 98.19 215 TYR B N 1
ATOM 4208 C CA . TYR B 1 215 ? 2.482 -9.5 -28.625 1 98.19 215 TYR B CA 1
ATOM 4209 C C . TYR B 1 215 ? 3.352 -9.117 -27.438 1 98.19 215 TYR B C 1
ATOM 4211 O O . TYR B 1 215 ? 2.84 -8.711 -26.391 1 98.19 215 TYR B O 1
ATOM 4219 N N . TYR B 1 216 ? 4.641 -9.336 -27.562 1 98.25 216 TYR B N 1
ATOM 4220 C CA . TYR B 1 216 ? 5.566 -8.961 -26.5 1 98.25 216 TYR B CA 1
ATOM 4221 C C . TYR B 1 216 ? 6.449 -7.797 -26.938 1 98.25 216 TYR B C 1
ATOM 4223 O O . TYR B 1 216 ? 6.918 -7.758 -28.078 1 98.25 216 TYR B O 1
ATOM 4231 N N . ASN B 1 217 ? 6.586 -6.852 -26.062 1 97 217 ASN B N 1
ATOM 4232 C CA . ASN B 1 217 ? 7.473 -5.715 -26.281 1 97 217 ASN B CA 1
ATOM 4233 C C . ASN B 1 217 ? 8.68 -5.746 -25.344 1 97 217 ASN B C 1
ATOM 4235 O O . ASN B 1 217 ? 9.664 -5.047 -25.578 1 97 217 ASN B O 1
ATOM 4239 N N . GLN B 1 218 ? 8.57 -6.547 -24.266 1 96.75 218 GLN B N 1
ATOM 4240 C CA . GLN B 1 218 ? 9.602 -6.629 -23.234 1 96.75 218 GLN B CA 1
ATOM 4241 C C . GLN B 1 218 ? 9.758 -8.055 -22.734 1 96.75 218 GLN B C 1
ATOM 4243 O O . GLN B 1 218 ? 8.898 -8.906 -22.984 1 96.75 218 GLN B O 1
ATOM 4248 N N . ALA B 1 219 ? 10.875 -8.344 -22.156 1 96.38 219 ALA B N 1
ATOM 4249 C CA . ALA B 1 219 ? 11.133 -9.586 -21.422 1 96.38 219 ALA B CA 1
ATOM 4250 C C . ALA B 1 219 ? 11.719 -9.305 -20.047 1 96.38 219 ALA B C 1
ATOM 4252 O O . ALA B 1 219 ? 12.414 -8.312 -19.859 1 96.38 219 ALA B O 1
ATOM 4253 N N . PRO B 1 220 ? 11.398 -10.172 -19.094 1 95.88 220 PRO B N 1
ATOM 4254 C CA . PRO B 1 220 ? 12 -9.969 -17.766 1 95.88 220 PRO B CA 1
ATOM 4255 C C . PRO B 1 220 ? 13.5 -10.258 -17.75 1 95.88 220 PRO B C 1
ATOM 4257 O O . PRO B 1 220 ? 13.961 -11.172 -18.438 1 95.88 220 PRO B O 1
ATOM 4260 N N . LEU B 1 221 ? 14.219 -9.492 -16.922 1 95.12 221 LEU B N 1
ATOM 4261 C CA . LEU B 1 221 ? 15.648 -9.734 -16.75 1 95.12 221 LEU B CA 1
ATOM 4262 C C . LEU B 1 221 ? 15.93 -10.414 -15.422 1 95.12 221 LEU B C 1
ATOM 4264 O O . LEU B 1 221 ? 17.016 -10.977 -15.219 1 95.12 221 LEU B O 1
ATOM 4268 N N . LYS B 1 222 ? 14.992 -10.344 -14.5 1 96.81 222 LYS B N 1
ATOM 4269 C CA . LYS B 1 222 ? 15.156 -11 -13.203 1 96.81 222 LYS B CA 1
ATOM 4270 C C . LYS B 1 222 ? 15.117 -12.523 -13.352 1 96.81 222 LYS B C 1
ATOM 4272 O O . LYS B 1 222 ? 14.359 -13.047 -14.172 1 96.81 222 LYS B O 1
ATOM 4277 N N . ARG B 1 223 ? 15.883 -13.195 -12.562 1 97.88 223 ARG B N 1
ATOM 4278 C CA . ARG B 1 223 ? 15.914 -14.648 -12.578 1 97.88 223 ARG B CA 1
ATOM 4279 C C . ARG B 1 223 ? 14.547 -15.227 -12.227 1 97.88 223 ARG B C 1
ATOM 4281 O O . ARG B 1 223 ? 13.836 -14.688 -11.383 1 97.88 223 ARG B O 1
ATOM 4288 N N . HIS B 1 224 ? 14.219 -16.359 -12.891 1 98.38 224 HIS B N 1
ATOM 4289 C CA . HIS B 1 224 ? 12.945 -17.031 -12.664 1 98.38 224 HIS B CA 1
ATOM 4290 C C . HIS B 1 224 ? 12.984 -18.469 -13.172 1 98.38 224 HIS B C 1
ATOM 4292 O O . HIS B 1 224 ? 13.914 -18.859 -13.875 1 98.38 224 HIS B O 1
ATOM 4298 N N . THR B 1 225 ? 11.977 -19.234 -12.727 1 98.25 225 THR B N 1
ATOM 4299 C CA . THR B 1 225 ? 11.734 -20.594 -13.203 1 98.25 225 THR B CA 1
ATOM 4300 C C . THR B 1 225 ? 13.023 -21.406 -13.203 1 98.25 225 THR B C 1
ATOM 4302 O O . THR B 1 225 ? 13.586 -21.688 -12.141 1 98.25 225 THR B O 1
ATOM 4305 N N . LEU B 1 226 ? 13.547 -21.781 -14.367 1 97.88 226 LEU B N 1
ATOM 4306 C CA . LEU B 1 226 ? 14.695 -22.672 -14.43 1 97.88 226 LEU B CA 1
ATOM 4307 C C . LEU B 1 226 ? 15.945 -21.984 -13.875 1 97.88 226 LEU B C 1
ATOM 4309 O O . LEU B 1 226 ? 16.891 -22.656 -13.461 1 97.88 226 LEU B O 1
ATOM 4313 N N . GLN B 1 227 ? 15.938 -20.688 -13.859 1 97.88 227 GLN B N 1
ATOM 4314 C CA . GLN B 1 227 ? 17.094 -19.938 -13.367 1 97.88 227 GLN B CA 1
ATOM 4315 C C . GLN B 1 227 ? 17.016 -19.734 -11.859 1 97.88 227 GLN B C 1
ATOM 4317 O O . GLN B 1 227 ? 17.969 -19.266 -11.242 1 97.88 227 GLN B O 1
ATOM 4322 N N . SER B 1 228 ? 15.891 -20.016 -11.266 1 98.12 228 SER B N 1
ATOM 4323 C CA . SER B 1 228 ? 15.695 -19.859 -9.828 1 98.12 228 SER B CA 1
ATOM 4324 C C . SER B 1 228 ? 16.359 -21 -9.055 1 98.12 228 SER B C 1
ATOM 4326 O O . SER B 1 228 ? 16.328 -22.141 -9.492 1 98.12 228 SER B O 1
ATOM 4328 N N . VAL B 1 229 ? 16.875 -20.719 -7.875 1 98.38 229 VAL B N 1
ATOM 4329 C CA . VAL B 1 229 ? 17.562 -21.719 -7.059 1 98.38 229 VAL B CA 1
ATOM 4330 C C . VAL B 1 229 ? 16.547 -22.406 -6.141 1 98.38 229 VAL B C 1
ATOM 4332 O O . VAL B 1 229 ? 16.875 -23.375 -5.461 1 98.38 229 VAL B O 1
ATOM 4335 N N . PHE B 1 230 ? 15.305 -21.938 -6.117 1 98.62 230 PHE B N 1
ATOM 4336 C CA . PHE B 1 230 ? 14.328 -22.406 -5.141 1 98.62 230 PHE B CA 1
ATOM 4337 C C . PHE B 1 230 ? 13.586 -23.641 -5.66 1 98.62 230 PHE B C 1
ATOM 4339 O O . PHE B 1 230 ? 13 -23.609 -6.746 1 98.62 230 PHE B O 1
ATOM 4346 N N . ASP B 1 231 ? 13.703 -24.703 -4.984 1 97.31 231 ASP B N 1
ATOM 4347 C CA . ASP B 1 231 ? 13.047 -25.984 -5.277 1 97.31 231 ASP B CA 1
ATOM 4348 C C . ASP B 1 231 ? 12.148 -26.406 -4.117 1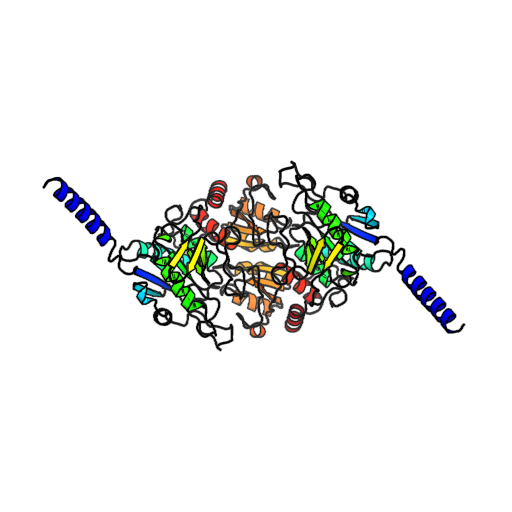 97.31 231 ASP B C 1
ATOM 4350 O O . ASP B 1 231 ? 12.641 -26.672 -3.014 1 97.31 231 ASP B O 1
ATOM 4354 N N . VAL B 1 232 ? 10.844 -26.531 -4.371 1 98 232 VAL B N 1
ATOM 4355 C CA . VAL B 1 232 ? 9.93 -26.797 -3.271 1 98 232 VAL B CA 1
ATOM 4356 C C . VAL B 1 232 ? 9.414 -28.234 -3.371 1 98 232 VAL B C 1
ATOM 4358 O O . VAL B 1 232 ? 8.43 -28.594 -2.719 1 98 232 VAL B O 1
ATOM 4361 N N . THR B 1 233 ? 10.023 -29.078 -4.164 1 96.31 233 THR B N 1
ATOM 4362 C CA . THR B 1 233 ? 9.57 -30.438 -4.473 1 96.31 233 THR B CA 1
ATOM 4363 C C . THR B 1 233 ? 9.312 -31.219 -3.193 1 96.31 233 THR B C 1
ATOM 4365 O O . THR B 1 233 ? 8.32 -31.938 -3.088 1 96.31 233 THR B O 1
ATOM 4368 N N . TYR B 1 234 ? 10.125 -31.047 -2.211 1 96.31 234 TYR B N 1
ATOM 4369 C CA . TYR B 1 234 ? 10.039 -31.906 -1.035 1 96.31 234 TYR B CA 1
ATOM 4370 C C . TYR B 1 234 ? 9.648 -31.109 0.199 1 96.31 234 TYR B C 1
ATOM 4372 O O . TYR B 1 234 ? 9.711 -31.609 1.322 1 96.31 234 TYR B O 1
ATOM 4380 N N . LEU B 1 235 ? 9.289 -29.906 0.009 1 97.56 235 LEU B N 1
ATOM 4381 C CA . LEU B 1 235 ? 8.891 -29.078 1.145 1 97.56 235 LEU B CA 1
ATOM 4382 C C . LEU B 1 235 ? 7.441 -29.344 1.533 1 97.56 235 LEU B C 1
ATOM 4384 O O . LEU B 1 235 ? 6.57 -29.453 0.665 1 97.56 235 LEU B O 1
ATOM 4388 N N . GLU B 1 236 ? 7.195 -29.469 2.811 1 96.75 236 GLU B N 1
ATOM 4389 C CA . GLU B 1 236 ? 5.84 -29.656 3.32 1 96.75 236 GLU B CA 1
ATOM 4390 C C . GLU B 1 236 ? 5.277 -28.375 3.916 1 96.75 236 GLU B C 1
ATOM 4392 O O . GLU B 1 236 ? 4.07 -28.266 4.137 1 96.75 236 GLU B O 1
ATOM 4397 N N . SER B 1 237 ? 6.168 -27.516 4.258 1 97.94 237 SER B N 1
ATOM 4398 C CA . SER B 1 237 ? 5.789 -26.219 4.809 1 97.94 237 SER B CA 1
ATOM 4399 C C . SER B 1 237 ? 6.812 -25.141 4.461 1 97.94 237 SER B C 1
ATOM 4401 O O . SER B 1 237 ? 7.922 -25.469 4.02 1 97.94 237 SER B O 1
ATOM 4403 N N . LEU B 1 238 ? 6.43 -23.938 4.535 1 98.38 238 LEU B N 1
ATOM 4404 C CA . LEU B 1 238 ? 7.32 -22.812 4.32 1 98.38 238 LEU B CA 1
ATOM 4405 C C . LEU B 1 238 ? 7.617 -22.094 5.637 1 98.38 238 LEU B C 1
ATOM 4407 O O . LEU B 1 238 ? 6.805 -22.125 6.562 1 98.38 238 LEU B O 1
ATOM 4411 N N . PRO B 1 239 ? 8.789 -21.469 5.762 1 98.56 239 PRO B N 1
ATOM 4412 C CA . PRO B 1 239 ? 9.094 -20.672 6.949 1 98.56 239 PRO B CA 1
ATOM 4413 C C . PRO B 1 239 ? 8.062 -19.578 7.203 1 98.56 239 PRO B C 1
ATOM 4415 O O . PRO B 1 239 ? 7.57 -18.953 6.254 1 98.56 239 PRO B O 1
ATOM 4418 N N . LYS B 1 240 ? 7.812 -19.375 8.477 1 98.38 240 LYS B N 1
ATOM 4419 C CA . LYS B 1 240 ? 6.836 -18.375 8.898 1 98.38 240 LYS B CA 1
ATOM 4420 C C . LYS B 1 240 ? 7.418 -16.969 8.805 1 98.38 240 LYS B C 1
ATOM 4422 O O . LYS B 1 240 ? 8.43 -16.656 9.445 1 98.38 240 LYS B O 1
ATOM 4427 N N . VAL B 1 241 ? 6.883 -16.109 7.961 1 98.88 241 VAL B N 1
ATOM 4428 C CA . VAL B 1 241 ? 7.301 -14.727 7.777 1 98.88 241 VAL B CA 1
ATOM 4429 C C . VAL B 1 241 ? 6.086 -13.805 7.867 1 98.88 241 VAL B C 1
ATOM 4431 O O . VAL B 1 241 ? 5.043 -14.078 7.27 1 98.88 241 VAL B O 1
ATOM 4434 N N . GLY B 1 242 ? 6.145 -12.75 8.695 1 98.75 242 GLY B N 1
ATOM 4435 C CA . GLY B 1 242 ? 5.039 -11.812 8.852 1 98.75 242 GLY B CA 1
ATOM 4436 C C . GLY B 1 242 ? 5.375 -10.406 8.406 1 98.75 242 GLY B C 1
ATOM 4437 O O . GLY B 1 242 ? 6.535 -10.102 8.109 1 98.75 242 GLY B O 1
ATOM 4438 N N . ILE B 1 243 ? 4.355 -9.547 8.234 1 98.88 243 ILE B N 1
ATOM 4439 C CA . ILE B 1 243 ? 4.516 -8.172 7.777 1 98.88 243 ILE B CA 1
ATOM 4440 C C . ILE B 1 243 ? 4.031 -7.211 8.859 1 98.88 243 ILE B C 1
ATOM 4442 O O . ILE B 1 243 ? 2.959 -7.398 9.438 1 98.88 243 ILE B O 1
ATOM 4446 N N . VAL B 1 244 ? 4.805 -6.234 9.18 1 98.38 244 VAL B N 1
ATOM 4447 C CA . VAL B 1 244 ? 4.387 -5.125 10.031 1 98.38 244 VAL B CA 1
ATOM 4448 C C . VAL B 1 244 ? 4.215 -3.863 9.188 1 98.38 244 VAL B C 1
ATOM 4450 O O . VAL B 1 244 ? 5.098 -3.506 8.398 1 98.38 244 VAL B O 1
ATOM 4453 N N . TYR B 1 245 ? 3.068 -3.184 9.273 1 98.56 245 TYR B N 1
ATOM 4454 C CA . TYR B 1 245 ? 2.699 -1.984 8.531 1 98.56 245 TYR B CA 1
ATOM 4455 C C . TYR B 1 2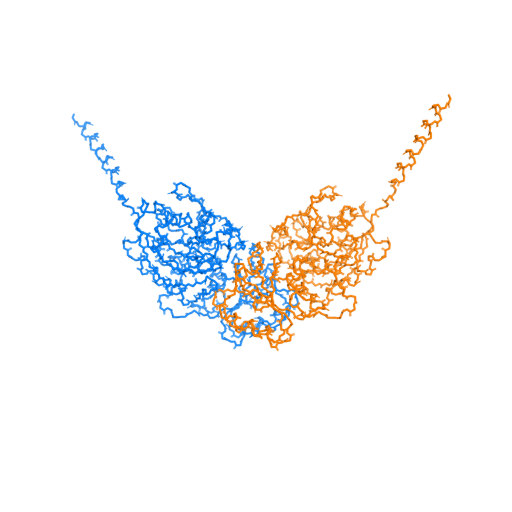45 ? 3.035 -0.727 9.32 1 98.56 245 TYR B C 1
ATOM 4457 O O . TYR B 1 245 ? 2.504 -0.514 10.414 1 98.56 245 TYR B O 1
ATOM 4465 N N . SER B 1 246 ? 3.855 0.133 8.781 1 98.12 246 SER B N 1
ATOM 4466 C CA . SER B 1 246 ? 4.305 1.307 9.523 1 98.12 246 SER B CA 1
ATOM 4467 C C . SER B 1 246 ? 3.385 2.498 9.281 1 98.12 246 SER B C 1
ATOM 4469 O O . SER B 1 246 ? 2.793 2.629 8.211 1 98.12 246 SER B O 1
ATOM 4471 N N . TYR B 1 247 ? 3.248 3.363 10.273 1 98.56 247 TYR B N 1
ATOM 4472 C CA . TYR B 1 247 ? 2.477 4.602 10.289 1 98.56 247 TYR B CA 1
ATOM 4473 C C . TYR B 1 247 ? 2.928 5.512 11.422 1 98.56 247 TYR B C 1
ATOM 4475 O O . TYR B 1 247 ? 3.705 5.102 12.289 1 98.56 247 TYR B O 1
ATOM 4483 N N . SER B 1 248 ? 2.5 6.746 11.375 1 98.56 248 SER B N 1
ATOM 4484 C CA . SER B 1 248 ? 2.85 7.684 12.438 1 98.56 248 SER B CA 1
ATOM 4485 C C . SER B 1 248 ? 2.5 7.121 13.805 1 98.56 248 SER B C 1
ATOM 4487 O O . SER B 1 248 ? 1.439 6.516 13.984 1 98.56 248 SER B O 1
ATOM 4489 N N . ASN B 1 249 ? 3.443 7.184 14.734 1 98.31 249 ASN B N 1
ATOM 4490 C CA . ASN B 1 249 ? 3.258 6.852 16.141 1 98.31 249 ASN B CA 1
ATOM 4491 C C . ASN B 1 249 ? 3.068 5.348 16.344 1 98.31 249 ASN B C 1
ATOM 4493 O O . ASN B 1 249 ? 2.529 4.918 17.359 1 98.31 249 ASN B O 1
ATOM 4497 N N . ILE B 1 250 ? 3.439 4.516 15.391 1 98.62 250 ILE B N 1
ATOM 4498 C CA . ILE B 1 250 ? 3.348 3.074 15.578 1 98.62 250 ILE B CA 1
ATOM 4499 C C . ILE B 1 250 ? 4.074 2.674 16.859 1 98.62 250 ILE B C 1
ATOM 4501 O O . ILE B 1 250 ? 5.141 3.211 17.172 1 98.62 250 ILE B O 1
ATOM 4505 N N . GLU B 1 251 ? 3.547 1.722 17.562 1 98 251 GLU B N 1
ATOM 4506 C CA . GLU B 1 251 ? 4.105 1.285 18.828 1 98 251 GLU B CA 1
ATOM 4507 C C . GLU B 1 251 ? 4.785 -0.075 18.703 1 98 251 GLU B C 1
ATOM 4509 O O . GLU B 1 251 ? 4.426 -0.872 17.828 1 98 251 GLU B O 1
ATOM 4514 N N . ALA B 1 252 ? 5.629 -0.349 19.594 1 97.75 252 ALA B N 1
ATOM 4515 C CA . ALA B 1 252 ? 6.512 -1.509 19.547 1 97.75 252 ALA B CA 1
ATOM 4516 C C . ALA B 1 252 ? 5.723 -2.809 19.672 1 97.75 252 ALA B C 1
ATOM 4518 O O . ALA B 1 252 ? 6.125 -3.84 19.125 1 97.75 252 ALA B O 1
ATOM 4519 N N . ASP B 1 253 ? 4.648 -2.793 20.328 1 98 253 ASP B N 1
ATOM 4520 C CA . ASP B 1 253 ? 3.885 -4.008 20.578 1 98 253 ASP B CA 1
ATOM 4521 C C . ASP B 1 253 ? 3.355 -4.605 19.281 1 98 253 ASP B C 1
ATOM 4523 O O . ASP B 1 253 ? 3.023 -5.793 19.219 1 98 253 ASP B O 1
ATOM 4527 N N . MET B 1 254 ? 3.33 -3.809 18.203 1 97.75 254 MET B N 1
ATOM 4528 C CA . MET B 1 254 ? 2.865 -4.273 16.891 1 97.75 254 MET B CA 1
ATOM 4529 C C . MET B 1 254 ? 3.793 -5.352 16.344 1 97.75 254 MET B C 1
ATOM 4531 O O . MET B 1 254 ? 3.387 -6.148 15.492 1 97.75 254 MET B O 1
ATOM 4535 N N . VAL B 1 255 ? 5.027 -5.422 16.844 1 97.94 255 VAL B N 1
ATOM 4536 C CA . VAL B 1 255 ? 6.016 -6.375 16.344 1 97.94 255 VAL B CA 1
ATOM 4537 C C . VAL B 1 255 ? 6.055 -7.605 17.25 1 97.94 255 VAL B C 1
ATOM 4539 O O . VAL B 1 255 ? 6.629 -8.633 16.875 1 97.94 255 VAL B O 1
ATOM 4542 N N . THR B 1 256 ? 5.375 -7.605 18.344 1 96.69 256 THR B N 1
ATOM 4543 C CA . THR B 1 256 ? 5.523 -8.594 19.406 1 96.69 256 THR B CA 1
ATOM 4544 C C . THR B 1 256 ? 5.168 -9.992 18.906 1 96.69 256 THR B C 1
ATOM 4546 O O . THR B 1 256 ? 5.891 -10.953 19.172 1 96.69 256 THR B O 1
ATOM 4549 N N . PRO B 1 257 ? 4.078 -10.133 18.125 1 96.88 257 PRO B N 1
ATOM 4550 C CA . PRO B 1 257 ? 3.756 -11.484 17.656 1 96.88 257 PRO B CA 1
ATOM 4551 C C . PRO B 1 257 ? 4.883 -12.109 16.844 1 96.88 257 PRO B C 1
ATOM 4553 O O . PRO B 1 257 ? 5.094 -13.32 16.906 1 96.88 257 PRO B O 1
ATOM 4556 N N . LEU B 1 258 ? 5.594 -11.328 16.109 1 97.62 258 LEU B N 1
ATOM 4557 C CA . LEU B 1 258 ? 6.629 -11.828 15.211 1 97.62 258 LEU B CA 1
ATOM 4558 C C . LEU B 1 258 ? 7.883 -12.219 15.992 1 97.62 258 LEU B C 1
ATOM 4560 O O . LEU B 1 258 ? 8.703 -12.992 15.5 1 97.62 258 LEU B O 1
ATOM 4564 N N . LEU B 1 259 ? 8.008 -11.688 17.156 1 97.06 259 LEU B N 1
ATOM 4565 C CA . LEU B 1 259 ? 9.148 -12.008 18.016 1 97.06 259 LEU B CA 1
ATOM 4566 C C . LEU B 1 259 ? 8.875 -13.266 18.828 1 97.06 259 LEU B C 1
ATOM 4568 O O . LEU B 1 259 ? 9.805 -14 19.172 1 97.06 259 LEU B O 1
ATOM 4572 N N . GLU B 1 260 ? 7.625 -13.555 19.062 1 96.44 260 GLU B N 1
ATOM 4573 C CA . GLU B 1 260 ? 7.316 -14.516 20.125 1 96.44 260 GLU B CA 1
ATOM 4574 C C . GLU B 1 260 ? 6.66 -15.773 19.562 1 96.44 260 GLU B C 1
ATOM 4576 O O . GLU B 1 260 ? 6.59 -16.797 20.234 1 96.44 260 GLU B O 1
ATOM 4581 N N . ASN B 1 261 ? 6.219 -15.727 18.312 1 97.5 261 ASN B N 1
ATOM 4582 C CA . ASN B 1 261 ? 5.363 -16.812 17.844 1 97.5 261 ASN B CA 1
ATOM 4583 C C . ASN B 1 261 ? 6.02 -17.594 16.703 1 97.5 261 ASN B C 1
ATOM 4585 O O . ASN B 1 261 ? 5.34 -18.031 15.781 1 97.5 261 ASN B O 1
ATOM 4589 N N . GLY B 1 262 ? 7.309 -17.688 16.703 1 97.62 262 GLY B N 1
ATOM 4590 C CA . GLY B 1 262 ? 8.023 -18.625 15.859 1 97.62 262 GLY B CA 1
ATOM 4591 C C . GLY B 1 262 ? 8.297 -18.094 14.461 1 97.62 262 GLY B C 1
ATOM 4592 O O . GLY B 1 262 ? 8.688 -18.859 13.57 1 97.62 262 GLY B O 1
ATOM 4593 N N . TYR B 1 263 ? 8.055 -16.875 14.227 1 98.44 263 TYR B N 1
ATOM 4594 C CA . TYR B 1 263 ? 8.391 -16.297 12.93 1 98.44 263 TYR B CA 1
ATOM 4595 C C . TYR B 1 263 ? 9.898 -16.281 12.703 1 98.44 263 TYR B C 1
ATOM 4597 O O . TYR B 1 263 ? 10.664 -16.031 13.633 1 98.44 263 TYR B O 1
ATOM 4605 N N . LYS B 1 264 ? 10.281 -16.547 11.43 1 98.81 264 LYS B N 1
ATOM 4606 C CA . LYS B 1 264 ? 11.688 -16.562 11.055 1 98.81 264 LYS B CA 1
ATOM 4607 C C . LYS B 1 264 ? 12.07 -15.297 10.297 1 98.81 264 LYS B C 1
ATOM 4609 O O . LYS B 1 264 ? 13.258 -15.031 10.086 1 98.81 264 LYS B O 1
ATOM 4614 N N . GLY B 1 265 ? 11.133 -14.508 9.898 1 98.88 265 GLY B N 1
ATOM 4615 C CA . GLY B 1 265 ? 11.375 -13.273 9.164 1 98.88 265 GLY B CA 1
ATOM 4616 C C . GLY B 1 265 ? 10.297 -12.227 9.383 1 98.88 265 GLY B C 1
ATOM 4617 O O . GLY B 1 265 ? 9.133 -12.562 9.594 1 98.88 265 GLY B O 1
ATOM 4618 N N . ILE B 1 266 ? 10.695 -10.984 9.32 1 98.88 266 ILE B N 1
ATOM 4619 C CA . ILE B 1 266 ? 9.82 -9.82 9.422 1 98.88 266 ILE B CA 1
ATOM 4620 C C . ILE B 1 266 ? 9.984 -8.945 8.188 1 98.88 266 ILE B C 1
ATOM 4622 O O . ILE B 1 266 ? 11.094 -8.531 7.848 1 98.88 266 ILE B O 1
ATOM 4626 N N . ILE B 1 267 ? 8.914 -8.734 7.453 1 98.94 267 ILE B N 1
ATOM 4627 C CA . ILE B 1 267 ? 8.875 -7.672 6.449 1 98.94 267 ILE B CA 1
ATOM 4628 C C . ILE B 1 267 ? 8.367 -6.379 7.082 1 98.94 267 ILE B C 1
ATOM 4630 O O . ILE B 1 267 ? 7.254 -6.332 7.602 1 98.94 267 ILE B O 1
ATOM 4634 N N . HIS B 1 268 ? 9.156 -5.402 7.094 1 98.75 268 HIS B N 1
ATOM 4635 C CA . HIS B 1 268 ? 8.742 -4.082 7.562 1 98.75 268 HIS B CA 1
ATOM 4636 C C . HIS B 1 268 ? 8.211 -3.234 6.41 1 98.75 268 HIS B C 1
ATOM 4638 O O . HIS B 1 268 ? 8.992 -2.727 5.602 1 98.75 268 HIS B O 1
ATOM 4644 N N . ALA B 1 269 ? 6.887 -3.129 6.309 1 98.81 269 ALA B N 1
ATOM 4645 C CA . ALA B 1 269 ? 6.285 -2.207 5.352 1 98.81 269 ALA B CA 1
ATOM 4646 C C . ALA B 1 269 ? 6.43 -0.761 5.816 1 98.81 269 ALA B C 1
ATOM 4648 O O . ALA B 1 269 ? 5.488 -0.18 6.359 1 98.81 269 ALA B O 1
ATOM 4649 N N . GLY B 1 270 ? 7.516 -0.201 5.52 1 98.5 270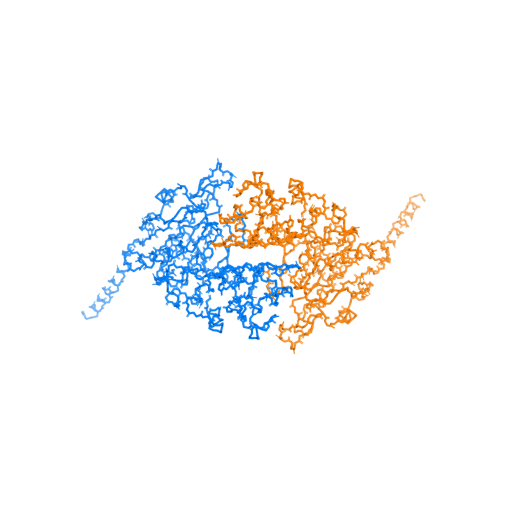 GLY B N 1
ATOM 4650 C CA . GLY B 1 270 ? 7.922 1.081 6.07 1 98.5 270 GLY B CA 1
ATOM 4651 C C . GLY B 1 270 ? 7.344 2.266 5.32 1 98.5 270 GLY B C 1
ATOM 4652 O O . GLY B 1 270 ? 6.617 2.09 4.336 1 98.5 270 GLY B O 1
ATOM 4653 N N . VAL B 1 271 ? 7.629 3.449 5.809 1 98.31 271 VAL B N 1
ATOM 4654 C CA . VAL B 1 271 ? 7.234 4.695 5.156 1 98.31 271 VAL B CA 1
ATOM 4655 C C . VAL B 1 271 ? 8.352 5.164 4.227 1 98.31 271 VAL B C 1
ATOM 4657 O O . VAL B 1 271 ? 9.523 4.867 4.453 1 98.31 271 VAL B O 1
ATOM 4660 N N . GLY B 1 272 ? 7.984 5.883 3.168 1 97.38 272 GLY B N 1
ATOM 4661 C CA . GLY B 1 272 ? 8.969 6.391 2.227 1 97.38 272 GLY B CA 1
ATOM 4662 C C . GLY B 1 272 ? 9.828 5.305 1.619 1 97.38 272 GLY B C 1
ATOM 4663 O O . GLY B 1 272 ? 9.312 4.332 1.061 1 97.38 272 GLY B O 1
ATOM 4664 N N . ASN B 1 273 ? 11.188 5.527 1.722 1 96.94 273 ASN B N 1
ATOM 4665 C CA . ASN B 1 273 ? 12.148 4.555 1.224 1 96.94 273 ASN B CA 1
ATOM 4666 C C . ASN B 1 273 ? 12.438 3.469 2.258 1 96.94 273 ASN B C 1
ATOM 4668 O O . ASN B 1 273 ? 13.594 3.16 2.535 1 96.94 273 ASN B O 1
ATOM 4672 N N . GLY B 1 274 ? 11.359 2.967 2.867 1 97.62 274 GLY B N 1
ATOM 4673 C CA . GLY B 1 274 ? 11.469 1.9 3.852 1 97.62 274 GLY B CA 1
ATOM 4674 C C . GLY B 1 274 ? 11.977 2.381 5.195 1 97.62 274 GLY B C 1
ATOM 4675 O O . GLY B 1 274 ? 12.695 1.652 5.891 1 97.62 274 GLY B O 1
ATOM 4676 N N . ASN B 1 275 ? 11.648 3.609 5.586 1 97.81 275 ASN B N 1
ATOM 4677 C CA . ASN B 1 275 ? 12.086 4.168 6.859 1 97.81 275 ASN B CA 1
ATOM 4678 C C . ASN B 1 275 ? 11.352 3.525 8.031 1 97.81 275 ASN B C 1
ATOM 4680 O O . ASN B 1 275 ? 10.219 3.066 7.887 1 97.81 275 ASN B O 1
ATOM 4684 N N . ILE B 1 276 ? 12.055 3.494 9.172 1 98 276 ILE B N 1
ATOM 4685 C CA . ILE B 1 276 ? 11.555 2.795 10.352 1 98 276 ILE B CA 1
ATOM 4686 C C . ILE B 1 276 ? 11.336 3.793 11.484 1 98 276 ILE B C 1
ATOM 4688 O O . ILE B 1 276 ? 12.203 4.617 11.773 1 98 276 ILE B O 1
ATOM 4692 N N . HIS B 1 277 ? 10.18 3.762 12.047 1 98.44 277 HIS B N 1
ATOM 4693 C CA . HIS B 1 277 ? 9.883 4.609 13.195 1 98.44 277 HIS B CA 1
ATOM 4694 C C . HIS B 1 277 ? 10.773 4.254 14.383 1 98.44 277 HIS B C 1
ATOM 4696 O O . HIS B 1 277 ? 11.055 3.08 14.625 1 98.44 277 HIS B O 1
ATOM 4702 N N . LYS B 1 278 ? 11.07 5.191 15.172 1 97.75 278 LYS B N 1
ATOM 4703 C CA . LYS B 1 278 ? 12.008 5.004 16.281 1 97.75 278 LYS B CA 1
ATOM 4704 C C . LYS B 1 278 ? 11.445 4.047 17.328 1 97.75 278 LYS B C 1
ATOM 4706 O O . LYS B 1 278 ? 12.203 3.379 18.031 1 97.75 278 LYS B O 1
ATOM 4711 N N . ASN B 1 279 ? 10.102 3.951 17.484 1 98.12 279 ASN B N 1
ATOM 4712 C CA . ASN B 1 279 ? 9.484 3.088 18.484 1 98.12 279 ASN B CA 1
ATOM 4713 C C . ASN B 1 279 ? 9.727 1.613 18.172 1 98.12 279 ASN B C 1
ATOM 4715 O O . ASN B 1 279 ? 9.781 0.788 19.094 1 98.12 279 ASN B O 1
ATOM 4719 N N . ILE B 1 280 ? 9.883 1.256 16.875 1 97.94 280 ILE B N 1
ATOM 4720 C CA . ILE B 1 280 ? 9.977 -0.171 16.578 1 97.94 280 ILE B CA 1
ATOM 4721 C C . ILE B 1 280 ? 11.391 -0.515 16.125 1 97.94 280 ILE B C 1
ATOM 4723 O O . ILE B 1 280 ? 11.75 -1.69 16.031 1 97.94 280 ILE B O 1
ATOM 4727 N N . PHE B 1 281 ? 12.203 0.485 15.852 1 98.06 281 PHE B N 1
ATOM 4728 C CA . PHE B 1 281 ? 13.555 0.275 15.359 1 98.06 281 PHE B CA 1
ATOM 4729 C C . PHE B 1 281 ? 14.359 -0.6 16.312 1 98.06 281 PHE B C 1
ATOM 4731 O O . PHE B 1 281 ? 14.93 -1.612 15.914 1 98.06 281 PHE B O 1
ATOM 4738 N N . PRO B 1 282 ? 14.383 -0.34 17.672 1 97.94 282 PRO B N 1
ATOM 4739 C CA . PRO B 1 282 ? 15.141 -1.19 18.594 1 97.94 282 PRO B CA 1
ATOM 4740 C C . PRO B 1 282 ? 14.609 -2.621 18.641 1 97.94 282 PRO B C 1
ATOM 4742 O O . PRO B 1 282 ? 15.383 -3.562 18.844 1 97.94 282 PRO B O 1
ATOM 4745 N N . VAL B 1 283 ? 13.305 -2.773 18.422 1 98.12 283 VAL B N 1
ATOM 4746 C CA . VAL B 1 283 ? 12.688 -4.094 18.469 1 98.12 283 VAL B CA 1
ATOM 4747 C C . VAL B 1 283 ? 13.141 -4.914 17.25 1 98.12 283 VAL B C 1
ATOM 4749 O O . VAL B 1 283 ? 13.359 -6.121 17.375 1 98.12 283 VAL B O 1
ATOM 4752 N N . LEU B 1 284 ? 13.281 -4.289 16.109 1 98.44 284 LEU B N 1
ATOM 4753 C CA . LEU B 1 284 ? 13.75 -4.973 14.906 1 98.44 284 LEU B CA 1
ATOM 4754 C C . LEU B 1 284 ? 15.211 -5.371 15.039 1 98.44 284 LEU B C 1
ATOM 4756 O O . LEU B 1 284 ? 15.617 -6.438 14.57 1 98.44 284 LEU B O 1
ATOM 4760 N N . ILE B 1 285 ? 16 -4.477 15.672 1 97.56 285 ILE B N 1
ATOM 4761 C CA . ILE B 1 285 ? 17.391 -4.809 15.945 1 97.56 285 ILE B CA 1
ATOM 4762 C C . ILE B 1 285 ? 17.469 -6.039 16.844 1 97.56 285 ILE B C 1
ATOM 4764 O O . ILE B 1 285 ? 18.25 -6.953 16.594 1 97.56 285 ILE B O 1
ATOM 4768 N N . ASP B 1 286 ? 16.609 -6.066 17.812 1 96.5 286 ASP B N 1
ATOM 4769 C CA . ASP B 1 286 ? 16.562 -7.199 18.734 1 96.5 286 ASP B CA 1
ATOM 4770 C C . ASP B 1 286 ? 16.125 -8.469 18.016 1 96.5 286 ASP B C 1
ATOM 4772 O O . ASP B 1 286 ? 16.578 -9.57 18.328 1 96.5 286 ASP B O 1
ATOM 4776 N N . ALA B 1 287 ? 15.172 -8.336 17.109 1 97.75 287 ALA B N 1
ATOM 4777 C CA . ALA B 1 287 ? 14.742 -9.484 16.312 1 97.75 287 ALA B CA 1
ATOM 4778 C C . ALA B 1 287 ? 15.922 -10.109 15.57 1 97.75 287 ALA B C 1
ATOM 4780 O O . ALA B 1 287 ? 16.078 -11.328 15.57 1 97.75 287 ALA B O 1
ATOM 4781 N N . ARG B 1 288 ? 16.766 -9.281 15.023 1 97.69 288 ARG B N 1
ATOM 4782 C CA . ARG B 1 288 ? 17.938 -9.773 14.305 1 97.69 288 ARG B CA 1
ATOM 4783 C C . ARG B 1 288 ? 18.875 -10.547 15.227 1 97.69 288 ARG B C 1
ATOM 4785 O O . ARG B 1 288 ? 19.391 -11.602 14.852 1 97.69 288 ARG B O 1
ATOM 4792 N N . LYS B 1 289 ? 19 -10.094 16.406 1 95.88 289 LYS B N 1
ATOM 4793 C CA . LYS B 1 289 ? 19.859 -10.758 17.375 1 95.88 289 LYS B CA 1
ATOM 4794 C C . LYS B 1 289 ? 19.312 -12.133 17.734 1 95.88 289 LYS B C 1
ATOM 4796 O O . LYS B 1 289 ? 20.078 -13.039 18.078 1 95.88 289 LYS B O 1
ATOM 4801 N N . LYS B 1 290 ? 18.031 -12.289 17.594 1 96.06 290 LYS B N 1
ATOM 4802 C CA . LYS B 1 290 ? 17.375 -13.555 17.906 1 96.06 290 LYS B CA 1
ATOM 4803 C C . LYS B 1 290 ? 17.359 -14.477 16.703 1 96.06 290 LYS B C 1
ATOM 4805 O O . LYS B 1 290 ? 16.766 -15.555 16.734 1 96.06 290 LYS B O 1
ATOM 4810 N N . GLY B 1 291 ? 17.906 -14.031 15.648 1 97.25 291 GLY B N 1
ATOM 4811 C CA . GLY B 1 291 ? 18.016 -14.867 14.461 1 97.25 291 GLY B CA 1
ATOM 4812 C C . GLY B 1 291 ? 16.891 -14.672 13.484 1 97.25 291 GLY B C 1
ATOM 4813 O O . GLY B 1 291 ? 16.812 -15.359 12.461 1 97.25 291 GLY B O 1
ATOM 4814 N N . ILE B 1 292 ? 15.992 -13.75 13.766 1 98.75 292 ILE B N 1
ATOM 4815 C CA . ILE B 1 292 ? 14.883 -13.453 12.867 1 98.75 292 ILE B CA 1
ATOM 4816 C C . ILE B 1 292 ? 15.336 -12.469 11.789 1 98.75 292 ILE B C 1
ATOM 4818 O O . ILE B 1 292 ? 15.945 -11.438 12.094 1 98.75 292 ILE B O 1
ATOM 4822 N N . LEU B 1 293 ? 15.141 -12.758 10.516 1 98.88 293 LEU B N 1
ATOM 4823 C CA . LEU B 1 293 ? 15.523 -11.875 9.422 1 98.88 293 LEU B CA 1
ATOM 4824 C C . LEU B 1 293 ? 14.57 -10.688 9.32 1 98.88 293 LEU B C 1
ATOM 4826 O O . LEU B 1 293 ? 13.367 -10.828 9.539 1 98.88 293 LEU B O 1
ATOM 4830 N N . VAL B 1 294 ? 15.125 -9.539 9.078 1 98.88 294 VAL B N 1
ATOM 4831 C CA . VAL B 1 294 ? 14.336 -8.328 8.891 1 98.88 294 VAL B CA 1
ATOM 4832 C C . VAL B 1 294 ? 14.555 -7.777 7.484 1 98.88 294 VAL B C 1
ATOM 4834 O O . VAL B 1 294 ? 15.695 -7.512 7.09 1 98.88 294 VAL B O 1
ATOM 4837 N N . VAL B 1 295 ? 13.508 -7.637 6.715 1 98.94 295 VAL B N 1
ATOM 4838 C CA . VAL B 1 295 ? 13.547 -7.035 5.383 1 98.94 295 VAL B CA 1
ATOM 4839 C C . VAL B 1 295 ? 12.828 -5.688 5.402 1 98.94 295 VAL B C 1
ATOM 4841 O O . VAL B 1 295 ? 11.656 -5.605 5.785 1 98.94 295 VAL B O 1
ATOM 4844 N N . ARG B 1 296 ? 13.539 -4.645 5.043 1 98.56 296 ARG B N 1
ATOM 4845 C CA . ARG B 1 296 ? 12.93 -3.332 4.836 1 98.56 296 ARG B CA 1
ATOM 4846 C C . ARG B 1 296 ? 12.234 -3.254 3.482 1 98.56 296 ARG B C 1
ATOM 4848 O O . ARG B 1 296 ? 12.867 -3.441 2.441 1 98.56 296 ARG B O 1
ATOM 4855 N N . SER B 1 297 ? 11.008 -3.084 3.492 1 98.56 297 SER B N 1
ATOM 4856 C CA . SER B 1 297 ? 10.18 -2.762 2.338 1 98.56 297 SER B CA 1
ATOM 4857 C C . SER B 1 297 ? 9.414 -1.458 2.553 1 98.56 297 SER B C 1
ATOM 4859 O O . SER B 1 297 ? 9.789 -0.646 3.4 1 98.56 297 SER B O 1
ATOM 4861 N N . SER B 1 298 ? 8.477 -1.148 1.651 1 98.62 298 SER B N 1
ATOM 4862 C CA . SER B 1 298 ? 7.758 0.117 1.772 1 98.62 298 SER B CA 1
ATOM 4863 C C . SER B 1 298 ? 6.266 -0.066 1.506 1 98.62 298 SER B C 1
ATOM 4865 O O . SER B 1 298 ? 5.879 -0.844 0.633 1 98.62 298 SER B O 1
ATOM 4867 N N . ARG B 1 299 ? 5.441 0.633 2.229 1 98.38 299 ARG B N 1
ATOM 4868 C CA . ARG B 1 299 ? 4.008 0.653 1.957 1 98.38 299 ARG B CA 1
ATOM 4869 C C . ARG B 1 299 ? 3.688 1.563 0.777 1 98.38 299 ARG B C 1
ATOM 4871 O O . ARG B 1 299 ? 2.539 1.631 0.334 1 98.38 299 ARG B O 1
ATOM 4878 N N . VAL B 1 300 ? 4.66 2.396 0.314 1 98.5 300 VAL B N 1
ATOM 4879 C CA . VAL B 1 300 ? 4.504 3.266 -0.849 1 98.5 300 VAL B CA 1
ATOM 4880 C C . VAL B 1 300 ? 4.379 2.418 -2.113 1 98.5 300 VAL B C 1
ATOM 4882 O O . VAL B 1 300 ? 5.168 1.494 -2.328 1 98.5 300 VAL B O 1
ATOM 4885 N N . PRO B 1 301 ? 3.443 2.699 -2.977 1 97.62 301 PRO B N 1
ATOM 4886 C CA . PRO B 1 301 ? 3.047 1.765 -4.031 1 97.62 301 PRO B CA 1
ATOM 4887 C C . PRO B 1 301 ? 4.148 1.539 -5.066 1 97.62 301 PRO B C 1
ATOM 4889 O O . PRO B 1 301 ? 4.203 0.477 -5.691 1 97.62 301 PRO B O 1
ATOM 4892 N N . THR B 1 302 ? 4.984 2.588 -5.32 1 97.94 302 THR B N 1
ATOM 4893 C CA . THR B 1 302 ? 5.965 2.453 -6.395 1 97.94 302 THR B CA 1
ATOM 4894 C C . THR B 1 302 ? 7.332 2.945 -5.938 1 97.94 302 THR B C 1
ATOM 4896 O O . THR B 1 302 ? 7.445 3.629 -4.918 1 97.94 302 THR B O 1
ATOM 4899 N N . GLY B 1 303 ? 8.344 2.525 -6.734 1 97.81 303 GLY B N 1
ATOM 4900 C CA . GLY B 1 303 ? 9.711 2.877 -6.391 1 97.81 303 GLY B CA 1
ATOM 4901 C C . GLY B 1 303 ? 10.398 1.84 -5.52 1 97.81 303 GLY B C 1
ATOM 4902 O O . GLY B 1 303 ? 9.727 1.004 -4.902 1 97.81 303 GLY B O 1
ATOM 4903 N N . PRO B 1 304 ? 11.672 1.855 -5.395 1 97.31 304 PRO B N 1
ATOM 4904 C CA . PRO B 1 304 ? 12.422 0.838 -4.66 1 97.31 304 PRO B CA 1
ATOM 4905 C C . PRO B 1 304 ? 12.672 1.227 -3.203 1 97.31 304 PRO B C 1
ATOM 4907 O O . PRO B 1 304 ? 12.672 2.414 -2.867 1 97.31 304 PRO B O 1
ATOM 4910 N N . THR B 1 305 ? 12.766 0.243 -2.363 1 97.94 305 THR B N 1
ATOM 4911 C CA . THR B 1 305 ? 13.445 0.388 -1.083 1 97.94 305 THR B CA 1
ATOM 4912 C C . THR B 1 305 ? 14.938 0.081 -1.225 1 97.94 305 THR B C 1
ATOM 4914 O O . THR B 1 305 ? 15.328 -1.084 -1.312 1 97.94 305 THR B O 1
ATOM 4917 N N . THR B 1 306 ? 15.734 1.098 -1.189 1 96.25 306 THR B N 1
ATOM 4918 C CA . THR B 1 306 ? 17.109 0.965 -1.651 1 96.25 306 THR B CA 1
ATOM 4919 C C . THR B 1 306 ? 18.031 0.566 -0.501 1 96.25 306 THR B C 1
ATOM 4921 O O . THR B 1 306 ? 17.766 0.903 0.655 1 96.25 306 THR B O 1
ATOM 4924 N N . LEU B 1 307 ? 19.109 -0.087 -0.865 1 94.12 307 LEU B N 1
ATOM 4925 C CA . LEU B 1 307 ? 20.125 -0.54 0.079 1 94.12 307 LEU B CA 1
ATOM 4926 C C . LEU B 1 307 ? 20.875 0.645 0.676 1 94.12 307 LEU B C 1
ATOM 4928 O O . LEU B 1 307 ? 21.266 1.561 -0.047 1 94.12 307 LEU B O 1
ATOM 4932 N N . ASP B 1 308 ? 21.062 0.67 1.969 1 87.94 308 ASP B N 1
ATOM 4933 C CA . ASP B 1 308 ? 21.922 1.556 2.744 1 87.94 308 ASP B CA 1
ATOM 4934 C C . ASP B 1 308 ? 21.578 3.021 2.49 1 87.94 308 ASP B C 1
ATOM 4936 O O . ASP B 1 308 ? 22.469 3.873 2.436 1 87.94 308 ASP B O 1
ATOM 4940 N N . ALA B 1 309 ? 20.344 3.314 2.266 1 83.62 309 ALA B N 1
ATOM 4941 C CA . ALA B 1 309 ? 19.938 4.691 2.01 1 83.62 309 ALA B CA 1
ATOM 4942 C C . ALA B 1 309 ? 19.406 5.352 3.277 1 83.62 309 ALA B C 1
ATOM 4944 O O . ALA B 1 309 ? 20.062 6.195 3.875 1 83.62 309 ALA B O 1
ATOM 4945 N N . GLU B 1 310 ? 18.359 4.863 3.758 1 83.06 310 GLU B N 1
ATOM 4946 C CA . GLU B 1 310 ? 17.688 5.453 4.914 1 83.06 310 GLU B CA 1
ATOM 4947 C C . GLU B 1 310 ? 18.156 4.805 6.215 1 83.06 310 GLU B C 1
ATOM 4949 O O . GLU B 1 310 ? 18.047 5.398 7.289 1 83.06 310 GLU B O 1
ATOM 4954 N N . VAL B 1 311 ? 18.547 3.641 6.051 1 90.81 311 VAL B N 1
ATOM 4955 C CA . VAL B 1 311 ? 19.016 2.809 7.152 1 90.81 311 VAL B CA 1
ATOM 4956 C C . VAL B 1 311 ? 20.375 2.184 6.793 1 90.81 311 VAL B C 1
ATOM 4958 O O . VAL B 1 311 ? 20.594 1.815 5.637 1 90.81 311 VAL B O 1
ATOM 4961 N N . ASP B 1 312 ? 21.297 2.168 7.746 1 94.94 312 ASP B N 1
ATOM 4962 C CA . ASP B 1 312 ? 22.531 1.4 7.559 1 94.94 312 ASP B CA 1
ATOM 4963 C C . ASP B 1 312 ? 22.25 -0.1 7.641 1 94.94 312 ASP B C 1
ATOM 4965 O O . ASP B 1 312 ? 22.453 -0.717 8.688 1 94.94 312 ASP B O 1
ATOM 4969 N N . ASP B 1 313 ? 21.875 -0.651 6.555 1 96.31 313 ASP B N 1
ATOM 4970 C CA . ASP B 1 313 ? 21.453 -2.049 6.512 1 96.31 313 ASP B CA 1
ATOM 4971 C C . ASP B 1 313 ? 22.578 -2.979 6.953 1 96.31 313 ASP B C 1
ATOM 4973 O O . ASP B 1 313 ? 22.344 -3.967 7.645 1 96.31 313 ASP B O 1
ATOM 4977 N N . ALA B 1 314 ? 23.781 -2.676 6.52 1 96.19 314 ALA B N 1
ATOM 4978 C CA . ALA B 1 314 ? 24.922 -3.52 6.871 1 96.19 314 ALA B CA 1
ATOM 4979 C C . ALA B 1 314 ? 25.141 -3.539 8.375 1 96.19 314 ALA B C 1
ATOM 4981 O O . ALA B 1 314 ? 25.391 -4.598 8.961 1 96.19 314 ALA B O 1
ATOM 4982 N N . GLN B 1 315 ? 24.984 -2.34 8.992 1 96.88 315 GLN B N 1
ATOM 4983 C CA . GLN B 1 315 ? 25.188 -2.229 10.43 1 96.88 315 GLN B CA 1
ATOM 4984 C C . GLN B 1 315 ? 24.203 -3.098 11.195 1 96.88 315 GLN B C 1
ATOM 4986 O O . GLN B 1 315 ? 24.562 -3.744 12.188 1 96.88 315 GLN B O 1
ATOM 4991 N N . TYR B 1 316 ? 22.984 -3.111 10.734 1 97.75 316 TYR B N 1
ATOM 4992 C CA . TYR B 1 316 ? 21.922 -3.762 11.516 1 97.75 316 TYR B CA 1
ATOM 4993 C C . TYR B 1 316 ? 21.594 -5.133 10.938 1 97.75 316 TYR B C 1
ATOM 4995 O O . TYR B 1 316 ? 20.734 -5.844 11.469 1 97.75 316 TYR B O 1
ATOM 5003 N N . GLN B 1 317 ? 22.219 -5.469 9.812 1 98.19 317 GLN B N 1
ATOM 5004 C CA . GLN B 1 317 ? 22.016 -6.738 9.125 1 98.19 317 GLN B CA 1
ATOM 5005 C C . GLN B 1 317 ? 20.562 -6.875 8.656 1 98.19 317 GLN B C 1
ATOM 5007 O O . GLN B 1 317 ? 19.938 -7.922 8.852 1 98.19 317 GLN B O 1
ATOM 5012 N N . PHE B 1 318 ? 20.047 -5.781 8.242 1 98.56 318 PHE B N 1
ATOM 5013 C CA . PHE B 1 318 ? 18.75 -5.773 7.57 1 98.56 318 PHE B CA 1
ATOM 5014 C C . PHE B 1 318 ? 18.906 -6.043 6.078 1 98.56 318 PHE B C 1
ATOM 5016 O O . PHE B 1 318 ? 20.016 -5.969 5.547 1 98.56 318 PHE B O 1
ATOM 5023 N N . VAL B 1 319 ? 17.859 -6.48 5.43 1 98.75 319 VAL B N 1
ATOM 5024 C CA . VAL B 1 319 ? 17.797 -6.703 3.988 1 98.75 319 VAL B CA 1
ATOM 5025 C C . VAL B 1 319 ? 16.891 -5.668 3.34 1 98.75 319 VAL B C 1
ATOM 5027 O O . VAL B 1 319 ? 15.844 -5.328 3.885 1 98.75 319 VAL B O 1
ATOM 5030 N N . ALA B 1 320 ? 17.297 -5.039 2.225 1 98.62 320 ALA B N 1
ATOM 5031 C CA . ALA B 1 320 ? 16.438 -4.141 1.453 1 98.62 320 ALA B CA 1
ATOM 5032 C C . ALA B 1 320 ? 15.672 -4.898 0.376 1 98.62 320 ALA B C 1
ATOM 5034 O O . ALA B 1 320 ? 16.234 -5.754 -0.312 1 98.62 320 ALA B O 1
ATOM 5035 N N . SER B 1 321 ? 14.438 -4.555 0.22 1 98.5 321 SER B N 1
ATOM 5036 C CA . SER B 1 321 ? 13.57 -5.344 -0.65 1 98.5 321 SER B CA 1
ATOM 5037 C C . SER B 1 321 ? 13.703 -4.906 -2.105 1 98.5 321 SER B C 1
ATOM 5039 O O . SER B 1 321 ? 13.195 -5.574 -3.008 1 98.5 321 SER B O 1
ATOM 5041 N N . GLN B 1 322 ? 14.367 -3.793 -2.352 1 96.31 322 GLN B N 1
ATOM 5042 C CA . GLN B 1 322 ? 14.461 -3.23 -3.693 1 96.31 322 GLN B CA 1
ATOM 5043 C C . GLN B 1 322 ? 13.07 -2.951 -4.266 1 96.31 322 GLN B C 1
ATOM 5045 O O . GLN B 1 322 ? 12.273 -2.229 -3.658 1 96.31 322 GLN B O 1
ATOM 5050 N N . GLU B 1 323 ? 12.672 -3.535 -5.355 1 95.56 323 GLU B N 1
ATOM 5051 C CA . GLU B 1 323 ? 11.43 -3.15 -6.023 1 95.56 323 GLU B CA 1
ATOM 5052 C C . GLU B 1 323 ? 10.258 -3.986 -5.527 1 95.56 323 GLU B C 1
ATOM 5054 O O . GLU B 1 323 ? 9.109 -3.758 -5.93 1 95.56 323 GLU B O 1
ATOM 5059 N N . LEU B 1 324 ? 10.516 -4.922 -4.684 1 98.44 324 LEU B N 1
ATOM 5060 C CA . LEU B 1 324 ? 9.422 -5.777 -4.238 1 98.44 324 LEU B CA 1
ATOM 5061 C C . LEU B 1 324 ? 8.578 -5.074 -3.178 1 98.44 324 LEU B C 1
ATOM 5063 O O . LEU B 1 324 ? 9.117 -4.484 -2.238 1 98.44 324 LEU B O 1
ATOM 5067 N N . ASN B 1 325 ? 7.258 -5.086 -3.377 1 98.56 325 ASN B N 1
ATOM 5068 C CA . ASN B 1 325 ? 6.363 -4.629 -2.32 1 98.56 325 ASN B CA 1
ATOM 5069 C C . ASN B 1 325 ? 6.363 -5.59 -1.133 1 98.56 325 ASN B C 1
ATOM 5071 O O . ASN B 1 325 ? 7.008 -6.637 -1.178 1 98.56 325 ASN B O 1
ATOM 5075 N N . PRO B 1 326 ? 5.707 -5.281 -0.003 1 98.88 326 PRO B N 1
ATOM 5076 C CA . PRO B 1 326 ? 5.828 -6.066 1.227 1 98.88 326 PRO B CA 1
ATOM 5077 C C . PRO B 1 326 ? 5.395 -7.52 1.045 1 98.88 326 PRO B C 1
ATOM 5079 O O . PRO B 1 326 ? 6.086 -8.438 1.492 1 98.88 326 PRO B O 1
ATOM 5082 N N . GLN B 1 327 ? 4.258 -7.801 0.375 1 98.81 327 GLN B N 1
ATOM 5083 C CA . GLN B 1 327 ? 3.764 -9.172 0.298 1 98.81 327 GLN B CA 1
ATOM 5084 C C . GLN B 1 327 ? 4.645 -10.023 -0.61 1 98.81 327 GLN B C 1
ATOM 5086 O O . GLN B 1 327 ? 4.809 -11.227 -0.379 1 98.81 327 GLN B O 1
ATOM 5091 N N . LYS B 1 328 ? 5.227 -9.453 -1.672 1 98.81 328 LYS B N 1
ATOM 5092 C CA . LYS B 1 328 ? 6.129 -10.234 -2.512 1 98.81 328 LYS B CA 1
ATOM 5093 C C . LYS B 1 328 ? 7.5 -10.383 -1.857 1 98.81 328 LYS B C 1
ATOM 5095 O O . LYS B 1 328 ? 8.164 -11.406 -2.025 1 98.81 328 LYS B O 1
ATOM 5100 N N . ALA B 1 329 ? 7.934 -9.32 -1.135 1 98.94 329 ALA B N 1
ATOM 5101 C CA . ALA B 1 329 ? 9.141 -9.484 -0.329 1 98.94 329 ALA B CA 1
ATOM 5102 C C . ALA B 1 329 ? 9 -10.648 0.646 1 98.94 329 ALA B C 1
ATOM 5104 O O . ALA B 1 329 ? 9.953 -11.398 0.872 1 98.94 329 ALA B O 1
ATOM 5105 N N . ARG B 1 330 ? 7.82 -10.789 1.217 1 98.94 330 ARG B N 1
ATOM 5106 C CA . ARG B 1 330 ? 7.535 -11.898 2.117 1 98.94 330 ARG B CA 1
ATOM 5107 C C . ARG B 1 330 ? 7.715 -13.242 1.408 1 98.94 330 ARG B C 1
ATOM 5109 O O . ARG B 1 330 ? 8.336 -14.156 1.948 1 98.94 330 ARG B O 1
ATOM 5116 N N . VAL B 1 331 ? 7.219 -13.344 0.179 1 98.94 331 VAL B N 1
ATOM 5117 C CA . VAL B 1 331 ? 7.316 -14.578 -0.602 1 98.94 331 VAL B CA 1
ATOM 5118 C C . VAL B 1 331 ? 8.789 -14.938 -0.815 1 98.94 331 VAL B C 1
ATOM 5120 O O . VAL B 1 331 ? 9.195 -16.078 -0.565 1 98.94 331 VAL B O 1
ATOM 5123 N N . LEU B 1 332 ? 9.57 -13.977 -1.271 1 98.94 332 LEU B N 1
ATOM 5124 C CA . LEU B 1 332 ? 10.984 -14.242 -1.537 1 98.94 332 LEU B CA 1
ATOM 5125 C C . LEU B 1 332 ? 11.719 -14.617 -0.253 1 98.94 332 LEU B C 1
ATOM 5127 O O . LEU B 1 332 ? 12.539 -15.539 -0.249 1 98.94 332 LEU B O 1
ATOM 5131 N N . LEU B 1 333 ? 11.422 -13.906 0.831 1 98.94 333 LEU B N 1
ATOM 5132 C CA . LEU B 1 333 ? 12.102 -14.227 2.08 1 98.94 333 LEU B CA 1
ATOM 5133 C C . LEU B 1 333 ? 11.758 -15.633 2.545 1 98.94 333 LEU B C 1
ATOM 5135 O O . LEU B 1 333 ? 12.633 -16.359 3.027 1 98.94 333 LEU B O 1
ATOM 5139 N N . MET B 1 334 ? 10.484 -16.047 2.461 1 98.94 334 MET B N 1
ATOM 5140 C CA . MET B 1 334 ? 10.086 -17.406 2.824 1 98.94 334 MET B CA 1
ATOM 5141 C C . MET B 1 334 ? 10.914 -18.438 2.074 1 98.94 334 MET B C 1
ATOM 5143 O O . MET B 1 334 ? 11.43 -19.375 2.676 1 98.94 334 MET B O 1
ATOM 5147 N N . LEU B 1 335 ? 11.07 -18.234 0.774 1 98.94 335 LEU B N 1
ATOM 5148 C CA . LEU B 1 335 ? 11.812 -19.188 -0.043 1 98.94 335 LEU B CA 1
ATOM 5149 C C . LEU B 1 335 ? 13.312 -19.109 0.26 1 98.94 335 LEU B C 1
ATOM 5151 O O . LEU B 1 335 ? 13.984 -20.125 0.337 1 98.94 335 LEU B O 1
ATOM 5155 N N . ALA B 1 336 ? 13.828 -17.891 0.443 1 98.94 336 ALA B N 1
ATOM 5156 C CA . ALA B 1 336 ? 15.242 -17.703 0.778 1 98.94 336 ALA B CA 1
ATOM 5157 C C . ALA B 1 336 ? 15.602 -18.453 2.061 1 98.94 336 ALA B C 1
ATOM 5159 O O . ALA B 1 336 ? 16.656 -19.078 2.15 1 98.94 336 ALA B O 1
ATOM 5160 N N . LEU B 1 337 ? 14.695 -18.453 3.012 1 98.81 337 LEU B N 1
ATOM 5161 C CA . LEU B 1 337 ? 14.922 -19.031 4.328 1 98.81 337 LEU B CA 1
ATOM 5162 C C . LEU B 1 337 ? 14.938 -20.562 4.246 1 98.81 337 LEU B C 1
ATOM 5164 O O . LEU B 1 337 ? 15.383 -21.234 5.18 1 98.81 337 LEU B O 1
ATOM 5168 N N . THR B 1 338 ? 14.453 -21.125 3.137 1 98.62 338 THR B N 1
ATOM 5169 C CA . THR B 1 338 ? 14.594 -22.562 2.926 1 98.62 338 THR B CA 1
ATOM 5170 C C . THR B 1 338 ? 16.016 -22.906 2.498 1 98.62 338 THR B C 1
ATOM 5172 O O . THR B 1 338 ? 16.422 -24.078 2.539 1 98.62 338 THR B O 1
ATOM 5175 N N . LYS B 1 339 ? 16.766 -21.938 2.094 1 98.19 339 LYS B N 1
ATOM 5176 C CA . LYS B 1 339 ? 18.109 -22.156 1.563 1 98.19 339 LYS B CA 1
ATOM 5177 C C . LYS B 1 339 ? 19.172 -21.703 2.562 1 98.19 339 LYS B C 1
ATOM 5179 O O . LYS B 1 339 ? 20.219 -22.344 2.691 1 98.19 339 LYS B O 1
ATOM 5184 N N . THR B 1 340 ? 18.938 -20.578 3.289 1 98.56 340 THR B N 1
ATOM 5185 C CA . THR B 1 340 ? 19.984 -20 4.121 1 98.56 340 THR B CA 1
ATOM 5186 C C . THR B 1 340 ? 19.391 -19.031 5.141 1 98.56 340 THR B C 1
ATOM 5188 O O . THR B 1 340 ? 18.266 -18.562 4.98 1 98.56 340 THR B O 1
ATOM 5191 N N . ASN B 1 341 ? 20.094 -18.812 6.25 1 98.31 341 ASN B N 1
ATOM 5192 C CA . ASN B 1 341 ? 19.781 -17.766 7.211 1 98.31 341 ASN B CA 1
ATOM 5193 C C . ASN B 1 341 ? 20.797 -16.625 7.164 1 98.31 341 ASN B C 1
ATOM 5195 O O . ASN B 1 341 ? 20.75 -15.711 7.992 1 98.31 341 ASN B O 1
ATOM 5199 N N . ASP B 1 342 ? 21.734 -16.703 6.195 1 98.56 342 ASP B N 1
ATOM 5200 C CA . ASP B 1 342 ? 22.734 -15.656 6.031 1 98.56 342 ASP B CA 1
ATOM 5201 C C . ASP B 1 342 ? 22.125 -14.414 5.383 1 98.56 342 ASP B C 1
ATOM 5203 O O . ASP B 1 342 ? 21.781 -14.43 4.199 1 98.56 342 ASP B O 1
ATOM 5207 N N . TRP B 1 343 ? 22.109 -13.328 6.145 1 98.38 343 TRP B N 1
ATOM 5208 C CA . TRP B 1 343 ? 21.422 -12.133 5.672 1 98.38 343 TRP B CA 1
ATOM 5209 C C . TRP B 1 343 ? 22.094 -11.578 4.422 1 98.38 343 TRP B C 1
ATOM 5211 O O . TRP B 1 343 ? 21.422 -11 3.557 1 98.38 343 TRP B O 1
ATOM 5221 N N . LYS B 1 344 ? 23.375 -11.727 4.258 1 98.56 344 LYS B N 1
ATOM 5222 C CA . LYS B 1 344 ? 24.094 -11.25 3.074 1 98.56 344 LYS B CA 1
ATOM 5223 C C . LYS B 1 344 ? 23.641 -12.008 1.826 1 98.56 344 LYS B C 1
ATOM 5225 O O . LYS B 1 344 ? 23.406 -11.406 0.778 1 98.56 344 LYS B O 1
ATOM 5230 N N . LYS B 1 345 ? 23.641 -13.312 1.952 1 98.75 345 LYS B N 1
ATOM 5231 C CA . LYS B 1 345 ? 23.172 -14.125 0.833 1 98.75 345 LYS B CA 1
ATOM 5232 C C . LYS B 1 345 ? 21.703 -13.812 0.498 1 98.75 345 LYS B C 1
ATOM 5234 O O . LYS B 1 345 ? 21.328 -13.797 -0.674 1 98.75 345 LYS B O 1
ATOM 5239 N N . ILE B 1 346 ? 20.922 -13.609 1.518 1 98.81 346 ILE B N 1
ATOM 5240 C CA . ILE B 1 346 ? 19.516 -13.266 1.305 1 98.81 346 ILE B CA 1
ATOM 5241 C C . ILE B 1 346 ? 19.406 -11.922 0.59 1 98.81 346 ILE B C 1
ATOM 5243 O O . ILE B 1 346 ? 18.578 -11.75 -0.308 1 98.81 346 ILE B O 1
ATOM 5247 N N . GLN B 1 347 ? 20.266 -10.922 0.921 1 98.75 347 GLN B N 1
ATOM 5248 C CA . GLN B 1 347 ? 20.297 -9.672 0.168 1 98.75 347 GLN B CA 1
ATOM 5249 C C . GLN B 1 347 ? 20.625 -9.922 -1.301 1 98.75 347 GLN B C 1
ATOM 5251 O O . GLN B 1 347 ? 20.047 -9.281 -2.189 1 98.75 347 GLN B O 1
ATOM 5256 N N . GLU B 1 348 ? 21.531 -10.852 -1.549 1 98.69 348 GLU B N 1
ATOM 5257 C CA . GLU B 1 348 ? 21.844 -11.203 -2.93 1 98.69 348 GLU B CA 1
ATOM 5258 C C . GLU B 1 348 ? 20.609 -11.727 -3.66 1 98.69 348 GLU B C 1
ATOM 5260 O O . GLU B 1 348 ? 20.391 -11.391 -4.824 1 98.69 348 GLU B O 1
ATOM 5265 N N . TYR B 1 349 ? 19.828 -12.609 -2.98 1 98.75 349 TYR B N 1
ATOM 5266 C CA . TYR B 1 349 ? 18.594 -13.086 -3.58 1 98.75 349 TYR B CA 1
ATOM 5267 C C . TYR B 1 349 ? 17.672 -11.922 -3.916 1 98.75 349 TYR B C 1
ATOM 5269 O O . TYR B 1 349 ? 17.078 -11.875 -5.004 1 98.75 349 TYR B O 1
ATOM 5277 N N . PHE B 1 350 ? 17.547 -10.938 -3.031 1 98.62 350 PHE B N 1
ATOM 5278 C CA . PHE B 1 350 ? 16.672 -9.789 -3.262 1 98.62 350 PHE B CA 1
ATOM 5279 C C . PHE B 1 350 ? 17.203 -8.922 -4.398 1 98.62 350 PHE B C 1
ATOM 5281 O O . PHE B 1 350 ? 16.438 -8.227 -5.062 1 98.62 350 PHE B O 1
ATOM 5288 N N . ASN B 1 351 ? 18.5 -8.953 -4.656 1 97.69 351 ASN B N 1
ATOM 5289 C CA . ASN B 1 351 ? 19.078 -8.258 -5.801 1 97.69 351 ASN B CA 1
ATOM 5290 C C . ASN B 1 351 ? 18.75 -8.961 -7.113 1 97.69 351 ASN B C 1
ATOM 5292 O O . ASN B 1 351 ? 18.547 -8.312 -8.141 1 97.69 351 ASN B O 1
ATOM 5296 N N . GLU B 1 352 ? 18.609 -10.242 -7.059 1 97.44 352 GLU B N 1
ATOM 5297 C CA . GLU B 1 352 ? 18.578 -11.062 -8.266 1 97.44 352 GLU B CA 1
ATOM 5298 C C . GLU B 1 352 ? 17.156 -11.352 -8.711 1 97.44 352 GLU B C 1
ATOM 5300 O O . GLU B 1 352 ? 16.891 -11.562 -9.898 1 97.44 352 GLU B O 1
ATOM 5305 N N . TYR B 1 353 ? 16.375 -11.453 -7.703 1 97.19 353 TYR B N 1
ATOM 5306 C CA . TYR B 1 353 ? 15.016 -11.914 -7.992 1 97.19 353 TYR B CA 1
ATOM 5307 C C . TYR B 1 353 ? 14.016 -10.766 -7.883 1 97.19 353 TYR B C 1
ATOM 5309 O O . TYR B 1 353 ? 12.945 -10.805 -8.492 1 97.19 353 TYR B O 1
#

InterPro domains:
  IPR004550 L-asparaginase, type II [TIGR00520] (12-353)
  IPR004550 L-asparaginase, type II [cd08964] (44-347)
  IPR006034 Asparaginase/glutaminase-like [PIRSF001220] (26-351)
  IPR006034 Asparaginase/glutaminase-like [PR00139] (29-40)
  IPR006034 Asparaginase/glutaminase-like [PR00139] (108-126)
  IPR006034 Asparaginase/glutaminase-like [PR00139] (287-305)
  IPR006034 Asparaginase/glutaminase-like [PS51732] (27-353)
  IPR006034 Asparaginase/glutaminase-like [PTHR11707] (23-351)
  IPR006034 Asparaginase/glutaminase-like [SM00870] (28-347)
  IPR020827 Asparaginase/glutaminase, active site 1 [PS00144] (31-39)
  IPR027473 L-asparaginase, C-terminal [G3DSA:3.40.50.40] (240-353)
  IPR027474 L-asparaginase, N-terminal [PF00710] (28-220)
  IPR027475 Asparaginase/glutaminase, active site 2 [PS00917] (109-119)
  IPR036152 Asparaginase/glutaminase-like superfamily [SSF53774] (27-352)
  IPR037152 L-asparaginase, N-terminal domain superfamily [G3DSA:3.40.50.1170] (24-239)
  IPR040919 Asparaginase/glutaminase, C-terminal [PF17763] (240-350)

Secondary structure (DSSP, 8-state):
-HHHHHHHHHHHHHHHHHHTTS-----EEEEEEEESGGG-EESSTT---EETT-S-HHHHHHTSTTHHHH-EEEEEEEEEE-GGG--HHHHHHHHHHHHHHHTSTT--EEEEE--STTHHHHHHHHHHH---SS-EEEE--SS-TTSTT-SHHHHHHHHHHHHH-GGGTTS-EEEEETTEEEETTT-EE-BSS-TT-EE-TTT--SEEEETTEEEES----S--GGG-----TT-S----EEEEE--TT--GGGGHHHHHS--SEEEEEEBTTTB--TTTHHHHHHHHHTT-EEEEEESSSBS-B-TTSSS-HHHHT-EE-BT--HHHHHHHHHHHTTT---HHHHHHHHHH-/-HHHHHHHHHHHHHHHHHHTT------EEEEEEEESGGG-EESSTT---EETT-S-HHHHHHTSTTHHHH-EEEEEEEEEE-GGG--HHHHHHHHHHHHHHHTSTT--EEEEE--STTHHHHHHHHHHH---SS-EEEE--SS-TTSTT-SHHHHHHHHHHHHH-GGGTTS-EEEEETTEEEETTT-EE-BSS-TT-EE-TTT--SEEEETTEEEES----S--GGG-----TT-S----EEEEE--TT--GGGGHHHHHS--SEEEEEEBTTTB--TTTHHHHHHHHHTT-EEEEEESSSBS-B-TTSSS-HHHHT-EE-BT--HHHHHHHHHHHTTT---HHHHHHHHHH-

Sequence (706 aa):
MKELKKLSLVVVVLLLSATAALAAGKPNIHILATGGTIAGTGTSATSTNYTAGQVAISTLLDAVPGLNDIANVTGEQIVKIGSQDMNDAVWLTLAKKINELLKRSDIDGIVITHGTDTMEETAYFLNLTVRSNKPVVLVGAMRPSTALSADGPLNIYNAVVTAGAKESIGKGVLVAMNGLILGAESVQKMNTIDVQTFQAPNSGALGYIFNGKAYYNQAPLKRHTLQSVFDVTYLESLPKVGIVYSYSNIEADMVTPLLENGYKGIIHAGVGNGNIHKNIFPVLIDARKKGILVVRSSRVPTGPTTLDAEVDDAQYQFVASQELNPQKARVLLMLALTKTNDWKKIQEYFNEYMKELKKLSLVVVVLLLSATAALAAGKPNIHILATGGTIAGTGTSATSTNYTAGQVAISTLLDAVPGLNDIANVTGEQIVKIGSQDMNDAVWLTLAKKINELLKRSDIDGIVITHGTDTMEETAYFLNLTVRSNKPVVLVGAMRPSTALSADGPLNIYNAVVTAGAKESIGKGVLVAMNGLILGAESVQKMNTIDVQTFQAPNSGALGYIFNGKAYYNQAPLKRHTLQSVFDVTYLESLPKVGIVYSYSNIEADMVTPLLENGYKGIIHAGVGNGNIHKNIFPVLIDARKKGILVVRSSRVPTGPTTLDAEVDDAQYQFVASQELNPQKARVLLMLALTKTNDWKKIQEYFNEY

pLDDT: mean 90.98, std 14.9, range [29.72, 98.94]

Nearest PDB structures (foldseek):
  5k3o-assembly1_A  TM=9.925E-01  e=1.332E-49  Wolinella succinogenes DSM 1740
  6rue-assembly1_B  TM=9.934E-01  e=1.033E-46  Wolinella succinogenes DSM 1740
  6rue-assembly1_D  TM=9.922E-01  e=1.096E-46  Wolinella succinogenes DSM 1740
  5k4h-assembly2_F  TM=9.646E-01  e=8.125E-47  Wolinella succinogenes DSM 1740
  5k4g-assembly1_A  TM=9.476E-01  e=2.537E-46  Wolinella succinogenes DSM 1740

Solvent-accessible surface area (backbone atoms only — not comparable to full-atom values): 35550 Å² total; per-residue (Å²): 118,68,72,62,51,56,51,48,50,51,49,46,53,54,50,53,60,57,55,74,68,61,76,75,63,62,36,28,34,39,34,41,31,36,18,4,33,42,24,11,49,34,88,39,49,86,44,83,37,60,49,48,28,70,51,52,67,68,57,58,53,69,62,25,82,67,47,74,77,64,25,47,75,49,72,49,80,76,48,70,36,46,28,45,58,35,37,67,66,58,51,51,50,48,38,48,50,49,44,58,51,62,71,37,88,78,38,50,18,29,35,33,40,29,14,60,46,40,37,45,47,53,34,33,49,40,18,36,39,28,69,50,51,58,16,36,22,36,26,36,22,75,34,27,59,53,24,73,80,38,47,21,46,61,16,50,49,48,23,51,38,38,17,56,33,76,85,33,46,66,50,42,23,30,35,22,50,76,50,34,32,27,40,20,80,52,35,37,64,42,32,30,68,51,69,80,15,68,41,16,90,83,77,49,59,26,29,33,52,58,95,83,38,68,45,73,82,53,74,77,85,55,54,31,14,71,66,32,89,50,73,60,82,83,55,89,71,73,60,45,58,49,64,43,59,58,50,69,56,53,57,46,60,72,51,44,47,54,71,71,68,73,34,48,30,38,26,36,18,11,32,36,41,25,36,68,35,68,59,38,44,65,56,54,50,50,35,39,75,74,66,22,45,41,32,31,10,20,66,31,78,28,55,44,13,55,73,61,44,75,46,63,25,77,83,62,55,44,26,41,28,30,73,36,45,40,66,50,38,41,48,53,48,28,55,42,56,75,76,46,88,50,56,67,62,47,36,49,48,43,73,46,82,119,69,72,62,54,54,50,51,50,51,49,50,51,54,52,54,59,57,50,74,70,57,76,78,65,62,37,27,35,40,34,41,31,37,18,4,32,41,25,10,48,33,88,38,49,86,44,83,37,60,48,48,29,69,52,51,68,68,58,57,53,69,62,25,82,67,46,74,78,63,24,47,75,50,72,49,78,78,49,69,37,47,27,46,59,36,36,65,68,58,51,52,50,49,37,49,50,50,44,58,50,61,71,37,87,78,37,49,17,30,34,33,39,29,13,62,46,39,37,44,47,53,34,32,50,40,17,36,39,28,71,50,49,58,16,36,23,35,26,35,21,74,33,26,60,53,23,75,80,36,47,22,46,62,17,50,48,48,23,52,38,37,17,56,34,75,86,34,47,65,49,44,24,32,34,22,49,77,50,34,30,26,37,19,81,51,35,36,64,42,32,28,71,52,68,79,15,67,41,17,89,82,77,49,58,26,28,34,52,57,94,82,37,68,44,74,83,52,74,76,85,56,54,30,15,71,68,31,90,50,75,57,83,84,56,89,73,75,60,44,58,50,64,45,58,59,51,69,55,52,57,46,58,72,52,45,48,56,72,72,67,73,33,48,30,38,26,35,17,12,33,36,42,26,34,69,33,70,58,39,44,64,55,52,49,51,35,38,74,73,66,22,44,41,32,32,11,20,67,31,79,28,55,44,12,54,73,62,44,77,47,63,25,78,82,61,56,44,25,42,26,29,73,34,45,41,66,48,38,40,50,53,49,30,56,42,56,74,77,47,87,50,56,68,62,46,34,50,47,44,72,45,83

Radius of gyration: 28.92 Å; Cα contacts (8 Å, |Δi|>4): 1680; chains: 2; bounding box: 55×105×94 Å